Protein 6GMF (pdb70)

InterPro domains:
  IPR001128 Cytochrome P450 [PF00067] (32-363)
  IPR001128 Cytochrome P450 [PR00385] (233-250)
  IPR001128 Cytochrome P450 [PR00385] (268-279)
  IPR001128 Cytochrome P450 [PR00385] (343-354)
  IPR002397 Cytochrome P450, B-class [PR00359] (82-93)
  IPR002397 Cytochrome P450, B-class [PR00359] (128-144)
  IPR002397 Cytochrome P450, B-class [PR00359] (145-160)
  IPR002397 Cytochrome P450, B-class [PR00359] (187-209)
  IPR002397 Cytochrome P450, B-class [PR00359] (268-279)
  IPR002397 Cytochrome P450, B-class [PR00359] (285-312)
  IPR002397 Cytochrome P450, B-class [PR00359] (313-328)
  IPR002397 Cytochrome P450, B-class [PR00359] (334-343)
  IPR002397 Cytochrome P450, B-class [PR00359] (343-354)
  IPR017972 Cytochrome P450, conserved site [PS00086] (336-345)
  IPR036396 Cytochrome P450 superfamily [G3DSA:1.10.630.10] (1-397)
  IPR036396 Cytochrome P450 superfamily [SSF48264] (10-393)

Radius of gyration: 20.84 Å; Cα contacts (8 Å, |Δi|>4): 657; chains: 1; bounding box: 51×55×48 Å

Structure (mmCIF, N/CA/C/O backbone):
data_6GMF
#
_entry.id   6GMF
#
_cell.length_a   44.690
_cell.length_b   55.020
_cell.length_c   74.800
_cell.angle_alpha   90.00
_cell.angle_beta   91.67
_cell.angle_gamma   90.00
#
_symmetry.space_group_name_H-M   'P 1 21 1'
#
loop_
_entity.id
_entity.type
_entity.pdbx_description
1 polymer 'Putative cytochrome P450 hydroxylase'
2 non-polymer 'PROTOPORPHYRIN IX CONTAINING FE'
3 water water
#
loop_
_atom_site.group_PDB
_atom_site.id
_atom_site.type_symbol
_atom_site.label_atom_id
_atom_site.label_alt_id
_atom_site.label_comp_id
_atom_site.label_asym_id
_atom_site.label_entity_id
_atom_site.label_seq_id
_atom_site.pdbx_PDB_ins_code
_atom_site.Cartn_x
_atom_site.Cartn_y
_atom_site.Cartn_z
_atom_site.occupancy
_atom_site.B_iso_or_equiv
_atom_site.auth_seq_id
_atom_site.auth_comp_id
_atom_site.auth_asym_id
_atom_site.auth_atom_id
_atom_site.pdbx_PDB_model_num
ATOM 1 N N . MET A 1 1 ? 27.385 -19.642 1.962 1.00 68.38 1 MET A N 1
ATOM 2 C CA . MET A 1 1 ? 28.711 -19.145 2.428 1.00 60.35 1 MET A CA 1
ATOM 3 C C . MET A 1 1 ? 28.522 -17.853 3.244 1.00 58.41 1 MET A C 1
ATOM 4 O O . MET A 1 1 ? 27.432 -17.261 3.300 1.00 54.79 1 MET A O 1
ATOM 6 N N . ILE A 1 2 ? 29.613 -17.433 3.885 1.00 52.60 2 ILE A N 1
ATOM 7 C CA . ILE A 1 2 ? 29.738 -16.135 4.555 1.00 47.71 2 ILE A CA 1
ATOM 8 C C . ILE A 1 2 ? 29.714 -15.009 3.509 1.00 48.61 2 ILE A C 1
ATOM 9 O O . ILE A 1 2 ? 29.432 -13.859 3.838 1.00 43.68 2 ILE A O 1
ATOM 14 N N . ALA A 1 3 ? 29.972 -15.354 2.240 1.00 46.09 3 ALA A N 1
ATOM 15 C CA . ALA A 1 3 ? 29.918 -14.398 1.157 1.00 48.16 3 ALA A CA 1
ATOM 16 C C . ALA A 1 3 ? 28.542 -14.439 0.474 1.00 44.98 3 ALA A C 1
ATOM 17 O O . ALA A 1 3 ? 28.354 -13.737 -0.513 1.00 43.65 3 ALA A O 1
ATOM 19 N N . ASP A 1 4 ? 27.592 -15.208 1.029 1.00 40.94 4 ASP A N 1
ATOM 20 C CA . ASP A 1 4 ? 26.296 -15.488 0.389 1.00 44.20 4 ASP A CA 1
ATOM 21 C C . ASP A 1 4 ? 25.224 -15.642 1.482 1.00 41.31 4 ASP A C 1
ATOM 22 O O . ASP A 1 4 ? 24.382 -16.544 1.447 1.00 43.36 4 ASP A O 1
ATOM 24 N N . ILE A 1 5 ? 25.241 -14.709 2.439 1.00 38.98 5 ILE A N 1
ATOM 25 C CA . ILE A 1 5 ? 24.374 -14.758 3.602 1.00 33.92 5 ILE A CA 1
ATOM 26 C C . ILE A 1 5 ? 22.947 -14.422 3.172 1.00 31.48 5 ILE A C 1
ATOM 27 O O . ILE A 1 5 ? 22.712 -13.406 2.532 1.00 34.39 5 ILE A O 1
ATOM 32 N N . ASP A 1 6 ? 22.018 -15.287 3.564 1.00 30.43 6 ASP A N 1
ATOM 33 C CA . ASP A 1 6 ? 20.633 -15.107 3.307 1.00 29.44 6 ASP A CA 1
ATOM 34 C C . ASP A 1 6 ? 19.880 -14.766 4.601 1.00 28.47 6 ASP A C 1
ATOM 35 O O . ASP A 1 6 ? 19.547 -15.671 5.405 1.00 28.74 6 ASP A O 1
ATOM 40 N N . ILE A 1 7 ? 19.542 -13.484 4.784 1.00 29.66 7 ILE A N 1
ATOM 41 C CA . ILE A 1 7 ? 18.861 -13.062 5.996 1.00 32.74 7 ILE A CA 1
ATOM 42 C C . ILE A 1 7 ? 17.393 -13.524 6.001 1.00 34.90 7 ILE A C 1
ATOM 43 O O . ILE A 1 7 ? 16.750 -13.484 7.068 1.00 42.15 7 ILE A O 1
ATOM 48 N N . THR A 1 8 ? 16.853 -13.993 4.864 1.00 33.09 8 THR A N 1
ATOM 49 C CA . THR A 1 8 ? 15.477 -14.536 4.847 1.00 36.09 8 THR A CA 1
ATOM 50 C C . THR A 1 8 ? 15.434 -15.988 5.348 1.00 34.59 8 THR A C 1
ATOM 51 O O . THR A 1 8 ? 14.337 -16.513 5.570 1.00 38.50 8 THR A O 1
ATOM 55 N N . ALA A 1 9 ? 16.595 -16.626 5.553 1.00 33.27 9 ALA A N 1
ATOM 56 C CA . ALA A 1 9 ? 16.662 -18.029 5.954 1.00 34.51 9 ALA A CA 1
ATOM 57 C C . ALA A 1 9 ? 15.979 -18.231 7.301 1.00 36.86 9 ALA A C 1
ATOM 58 O O . ALA A 1 9 ? 16.266 -17.511 8.253 1.00 31.81 9 ALA A O 1
ATOM 60 N N . PRO A 1 10 ? 15.129 -19.265 7.479 1.00 35.11 10 PRO A N 1
ATOM 61 C CA . PRO A 1 10 ? 14.320 -19.348 8.684 1.00 31.84 10 PRO A CA 1
ATOM 62 C C . PRO A 1 10 ? 15.238 -19.562 9.889 1.00 28.11 10 PRO A C 1
ATOM 63 O O . PRO A 1 10 ? 14.932 -19.107 10.973 1.00 29.84 10 PRO A O 1
ATOM 67 N N . GLU A 1 11 ? 16.353 -20.263 9.686 1.00 27.39 11 GLU A N 1
ATOM 68 C CA . GLU A 1 11 ? 17.287 -20.531 10.724 1.00 28.28 11 GLU A CA 1
ATOM 69 C C . GLU A 1 11 ? 17.940 -19.218 11.172 1.00 25.92 11 GLU A C 1
ATOM 70 O O . GLU A 1 11 ? 18.310 -19.103 12.325 1.00 28.11 11 GLU A O 1
ATOM 72 N N . VAL A 1 12 ? 18.107 -18.267 10.250 1.00 27.21 12 VAL A N 1
ATOM 73 C CA . VAL A 1 12 ? 18.765 -16.994 10.615 1.00 26.12 12 VAL A CA 1
ATOM 74 C C . VAL A 1 12 ? 17.805 -16.144 11.455 1.00 25.51 12 VAL A C 1
ATOM 75 O O . VAL A 1 12 ? 18.231 -15.461 12.405 1.00 23.58 12 VAL A O 1
ATOM 79 N N . LEU A 1 13 ? 16.522 -16.165 11.113 1.00 24.58 13 LEU A N 1
ATOM 80 C CA . LEU A 1 13 ? 15.507 -15.417 11.834 1.00 25.57 13 LEU A CA 1
ATOM 81 C C . LEU A 1 13 ? 15.299 -16.062 13.214 1.00 26.73 13 LEU A C 1
ATOM 82 O O . LEU A 1 13 ? 15.157 -15.369 14.248 1.00 28.50 13 LEU A O 1
ATOM 87 N N . ARG A 1 14 ? 15.434 -17.392 13.268 1.00 26.15 14 ARG A N 1
ATOM 88 C CA . ARG A 1 14 ? 15.230 -18.112 14.494 1.00 26.67 14 ARG A CA 1
ATOM 89 C C . ARG A 1 14 ? 16.387 -17.890 15.456 1.00 26.03 14 ARG A C 1
ATOM 90 O O . ARG A 1 14 ? 16.148 -17.669 16.640 1.00 25.46 14 ARG A O 1
ATOM 98 N N . ASN A 1 15 ? 17.620 -17.998 14.941 1.00 23.89 15 ASN A N 1
ATOM 99 C CA . ASN A 1 15 ? 18.772 -17.901 15.745 1.00 24.42 15 ASN A CA 1
ATOM 100 C C . ASN A 1 15 ? 19.898 -17.310 14.918 1.00 22.13 15 ASN A C 1
ATOM 101 O O . ASN A 1 15 ? 20.768 -17.999 14.408 1.00 24.07 15 ASN A O 1
ATOM 106 N N . PRO A 1 16 ? 19.976 -15.969 14.838 1.00 21.26 16 PRO A N 1
ATOM 107 C CA . PRO A 1 16 ? 21.012 -15.310 14.053 1.00 20.81 16 PRO A CA 1
ATOM 108 C C . PRO A 1 16 ? 22.421 -15.497 14.639 1.00 21.57 16 PRO A C 1
ATOM 109 O O . PRO A 1 16 ? 23.413 -15.301 13.944 1.00 21.28 16 PRO A O 1
ATOM 113 N N . TYR A 1 17 ? 22.518 -15.892 15.912 1.00 21.70 17 TYR A N 1
ATOM 114 C CA . TYR A 1 17 ? 23.783 -15.969 16.585 1.00 20.76 17 TYR A CA 1
ATOM 115 C C . TYR A 1 17 ? 24.649 -17.123 16.071 1.00 22.96 17 TYR A C 1
ATOM 116 O O . TYR A 1 17 ? 25.895 -17.099 16.234 1.00 23.09 17 TYR A O 1
ATOM 125 N N . ALA A 1 18 ? 24.003 -18.102 15.426 1.00 24.28 18 ALA A N 1
ATOM 126 C CA . ALA A 1 18 ? 24.752 -19.189 14.810 1.00 24.51 18 ALA A CA 1
ATOM 127 C C . ALA A 1 18 ? 25.512 -18.672 13.568 1.00 21.76 18 ALA A C 1
ATOM 128 O O . ALA A 1 18 ? 26.745 -18.870 13.438 1.00 24.06 18 ALA A O 1
ATOM 130 N N . LEU A 1 19 ? 24.792 -17.935 12.714 1.00 26.22 19 LEU A N 1
ATOM 131 C CA . LEU A 1 19 ? 25.403 -17.232 11.614 1.00 25.80 19 LEU A CA 1
ATOM 132 C C . LEU A 1 19 ? 26.516 -16.307 12.128 1.00 25.96 19 LEU A C 1
ATOM 133 O O . LEU A 1 19 ? 27.601 -16.276 11.541 1.00 23.31 19 LEU A O 1
ATOM 138 N N . PHE A 1 20 ? 26.231 -15.520 13.176 1.00 22.95 20 PHE A N 1
ATOM 139 C CA . PHE A 1 20 ? 27.185 -14.513 13.616 1.00 22.25 20 PHE A CA 1
ATOM 140 C C . PHE A 1 20 ? 28.489 -15.186 14.062 1.00 21.89 20 PHE A C 1
ATOM 141 O O . PHE A 1 20 ? 29.558 -14.708 13.797 1.00 20.65 20 PHE A O 1
ATOM 149 N N . ALA A 1 21 ? 28.377 -16.290 14.809 1.00 21.90 21 ALA A N 1
ATOM 150 C CA . ALA A 1 21 ? 29.541 -16.965 15.288 1.00 23.35 21 ALA A CA 1
ATOM 151 C C . ALA A 1 21 ? 30.349 -17.529 14.124 1.00 23.79 21 ALA A C 1
ATOM 152 O O . ALA A 1 21 ? 31.541 -17.466 14.172 1.00 24.51 21 ALA A O 1
ATOM 154 N N . GLU A 1 22 ? 29.651 -18.045 13.112 1.00 26.43 22 GLU A N 1
ATOM 155 C CA . GLU A 1 22 ? 30.334 -18.607 11.961 1.00 28.68 22 GLU A CA 1
ATOM 156 C C . GLU A 1 22 ? 31.072 -17.486 11.225 1.00 27.37 22 GLU A C 1
ATOM 157 O O . GLU A 1 22 ? 32.236 -17.646 10.848 1.00 27.03 22 GLU A O 1
ATOM 163 N N . LEU A 1 23 ? 30.417 -16.329 11.085 1.00 23.34 23 LEU A N 1
ATOM 164 C CA . LEU A 1 23 ? 31.022 -15.183 10.422 1.00 24.24 23 LEU A CA 1
ATOM 165 C C . LEU A 1 23 ? 32.276 -14.740 11.185 1.00 24.48 23 LEU A C 1
ATOM 166 O O . LEU A 1 23 ? 33.336 -14.549 10.587 1.00 23.15 23 LEU A O 1
ATOM 171 N N . ARG A 1 24 ? 32.158 -14.545 12.508 1.00 22.05 24 ARG A N 1
ATOM 172 C CA . ARG A 1 24 ? 33.284 -14.088 13.273 1.00 21.32 24 ARG A CA 1
ATOM 173 C C . ARG A 1 24 ? 34.470 -15.052 13.100 1.00 23.95 24 ARG A C 1
ATOM 174 O O . ARG A 1 24 ? 35.606 -14.588 13.062 1.00 25.67 24 ARG A O 1
ATOM 182 N N . ARG A 1 25 ? 34.189 -16.359 13.051 1.00 24.47 25 ARG A N 1
ATOM 183 C CA . ARG A 1 25 ? 35.231 -17.422 12.962 1.00 29.63 25 ARG A CA 1
ATOM 184 C C . ARG A 1 25 ? 35.922 -17.361 11.598 1.00 29.72 25 ARG A C 1
ATOM 185 O O . ARG A 1 25 ? 37.087 -17.654 11.499 1.00 35.30 25 ARG A O 1
ATOM 189 N N . THR A 1 26 ? 35.193 -16.942 10.568 1.00 28.12 26 THR A N 1
ATOM 190 C CA . THR A 1 26 ? 35.570 -17.077 9.152 1.00 29.40 26 THR A CA 1
ATOM 191 C C . THR A 1 26 ? 36.239 -15.822 8.588 1.00 28.39 26 THR A C 1
ATOM 192 O O . THR A 1 26 ? 37.263 -15.928 7.925 1.00 31.70 26 THR A O 1
ATOM 196 N N . SER A 1 27 ? 35.643 -14.647 8.820 1.00 26.94 27 SER A N 1
ATOM 197 C CA . SER A 1 27 ? 36.080 -13.443 8.144 1.00 27.09 27 SER A CA 1
ATOM 198 C C . SER A 1 27 ? 35.620 -12.191 8.898 1.00 26.34 27 SER A C 1
ATOM 199 O O . SER A 1 27 ? 34.559 -12.196 9.539 1.00 27.01 27 SER A O 1
ATOM 202 N N . ALA A 1 28 ? 36.435 -11.139 8.795 1.00 25.24 28 ALA A N 1
ATOM 203 C CA . ALA A 1 28 ? 36.131 -9.811 9.312 1.00 23.71 28 ALA A CA 1
ATOM 204 C C . ALA A 1 28 ? 34.884 -9.250 8.635 1.00 24.35 28 ALA A C 1
ATOM 205 O O . ALA A 1 28 ? 34.178 -8.401 9.233 1.00 21.64 28 ALA A O 1
ATOM 207 N N . VAL A 1 29 ? 34.661 -9.633 7.376 1.00 24.78 29 VAL A N 1
ATOM 208 C CA . VAL A 1 29 ? 33.577 -9.126 6.570 1.00 26.70 29 VAL A CA 1
ATOM 209 C C . VAL A 1 29 ? 32.812 -10.276 5.904 1.00 27.05 29 VAL A C 1
ATOM 210 O O . VAL A 1 29 ? 33.421 -11.189 5.348 1.00 27.44 29 VAL A O 1
ATOM 214 N N . GLY A 1 30 ? 31.479 -10.185 5.941 1.00 24.63 30 GLY A N 1
ATOM 215 C CA . GLY A 1 30 ? 30.527 -11.045 5.248 1.00 24.23 30 GLY A CA 1
ATOM 216 C C . GLY A 1 30 ? 29.693 -10.234 4.276 1.00 26.27 30 GLY A C 1
ATOM 217 O O . GLY A 1 30 ? 29.765 -8.995 4.257 1.00 27.84 30 GLY A O 1
ATOM 218 N N . ARG A 1 31 ? 28.991 -10.927 3.378 1.00 28.11 31 ARG A N 1
ATOM 219 C CA . ARG A 1 31 ? 28.216 -10.277 2.315 1.00 29.01 31 ARG A CA 1
ATOM 220 C C . ARG A 1 31 ? 26.816 -10.876 2.350 1.00 28.94 31 ARG A C 1
ATOM 221 O O . ARG A 1 31 ? 26.708 -12.097 2.373 1.00 27.56 31 ARG A O 1
ATOM 229 N N . LEU A 1 32 ? 25.792 -10.007 2.412 1.00 28.88 32 LEU A N 1
ATOM 230 C CA . LEU A 1 32 ? 24.399 -10.408 2.303 1.00 30.17 32 LEU A CA 1
ATOM 231 C C . LEU A 1 32 ? 24.060 -10.500 0.819 1.00 31.17 32 LEU A C 1
ATOM 232 O O . LEU A 1 32 ? 24.408 -9.595 0.026 1.00 33.49 32 LEU A O 1
ATOM 237 N N . GLN A 1 33 ? 23.329 -11.563 0.473 1.00 30.87 33 GLN A N 1
ATOM 238 C CA . GLN A 1 33 ? 22.785 -11.732 -0.874 1.00 34.60 33 GLN A CA 1
ATOM 239 C C . GLN A 1 33 ? 21.262 -11.818 -0.781 1.00 29.21 33 GLN A C 1
ATOM 240 O O . GLN A 1 33 ? 20.752 -12.538 0.063 1.00 31.26 33 GLN A O 1
ATOM 246 N N . PRO A 1 34 ? 20.478 -11.162 -1.672 1.00 31.96 34 PRO A N 1
ATOM 247 C CA . PRO A 1 34 ? 21.001 -10.396 -2.812 1.00 32.79 34 PRO A CA 1
ATOM 248 C C . PRO A 1 34 ? 21.248 -8.891 -2.624 1.00 33.67 34 PRO A C 1
ATOM 249 O O . PRO A 1 34 ? 21.625 -8.201 -3.583 1.00 35.23 34 PRO A O 1
ATOM 253 N N . GLN A 1 35 ? 21.088 -8.399 -1.383 1.00 31.68 35 GLN A N 1
ATOM 254 C CA . GLN A 1 35 ? 21.220 -6.978 -1.060 1.00 30.12 35 GLN A CA 1
ATOM 255 C C . GLN A 1 35 ? 22.633 -6.474 -1.384 1.00 29.73 35 GLN A C 1
ATOM 256 O O . GLN A 1 35 ? 22.813 -5.321 -1.712 1.00 32.80 35 GLN A O 1
ATOM 262 N N . GLY A 1 36 ? 23.635 -7.334 -1.190 1.00 29.98 36 GLY A N 1
ATOM 263 C CA . GLY A 1 36 ? 25.016 -7.002 -1.447 1.00 30.40 36 GLY A CA 1
ATOM 264 C C . GLY A 1 36 ? 25.628 -6.178 -0.328 1.00 28.88 36 GLY A C 1
ATOM 265 O O . GLY A 1 36 ? 26.650 -5.537 -0.505 1.00 31.98 36 GLY A O 1
ATOM 266 N N . PHE A 1 37 ? 24.977 -6.180 0.838 1.00 27.54 37 PHE A N 1
ATOM 267 C CA . PHE A 1 37 ? 25.442 -5.362 1.940 1.00 25.87 37 PHE A CA 1
ATOM 268 C C . PHE A 1 37 ? 26.586 -6.110 2.629 1.00 23.29 37 PHE A C 1
ATOM 269 O O . PHE A 1 37 ? 26.575 -7.344 2.694 1.00 25.54 37 PHE A O 1
ATOM 277 N N . MET A 1 38 ? 27.572 -5.373 3.115 1.00 22.12 38 MET A N 1
ATOM 278 C CA . MET A 1 38 ? 28.694 -5.992 3.777 1.00 23.16 38 MET A CA 1
ATOM 279 C C . MET A 1 38 ? 28.424 -5.997 5.291 1.00 26.18 38 MET A C 1
ATOM 280 O O . MET A 1 38 ? 27.973 -5.016 5.839 1.00 35.48 38 MET A O 1
ATOM 285 N N . ALA A 1 39 ? 28.655 -7.125 5.954 1.00 24.06 39 ALA A N 1
ATOM 286 C CA . ALA A 1 39 ? 28.383 -7.247 7.390 1.00 21.87 39 ALA A CA 1
ATOM 287 C C . ALA A 1 39 ? 29.691 -7.412 8.149 1.00 22.12 39 ALA A C 1
ATOM 288 O O . ALA A 1 39 ? 30.539 -8.179 7.770 1.00 21.65 39 ALA A O 1
ATOM 290 N N . VAL A 1 40 ? 29.800 -6.732 9.296 1.00 18.78 40 VAL A N 1
ATOM 291 C CA . VAL A 1 40 ? 30.987 -6.776 10.116 1.00 18.98 40 VAL A CA 1
ATOM 292 C C . VAL A 1 40 ? 30.581 -7.329 11.482 1.00 18.37 40 VAL A C 1
ATOM 293 O O . VAL A 1 40 ? 29.725 -6.765 12.080 1.00 18.38 40 VAL A O 1
ATOM 297 N N . GLY A 1 41 ? 31.201 -8.434 11.903 1.00 17.98 41 GLY A N 1
ATOM 298 C CA . GLY A 1 41 ? 30.738 -9.196 13.070 1.00 18.13 41 GLY A CA 1
ATOM 299 C C . GLY A 1 41 ? 31.599 -9.146 14.315 1.00 18.18 41 GLY A C 1
ATOM 300 O O . GLY A 1 41 ? 31.051 -9.376 15.393 1.00 19.80 41 GLY A O 1
ATOM 301 N N . ARG A 1 42 ? 32.910 -8.910 14.202 1.00 17.66 42 ARG A N 1
ATOM 302 C CA . ARG A 1 42 ? 33.794 -8.950 15.397 1.00 18.95 42 ARG A CA 1
ATOM 303 C C . ARG A 1 42 ? 33.675 -7.649 16.182 1.00 18.22 42 ARG A C 1
ATOM 304 O O . ARG A 1 42 ? 33.666 -6.579 15.603 1.00 18.72 42 ARG A O 1
ATOM 312 N N . TYR A 1 43 ? 33.653 -7.753 17.525 1.00 18.35 43 TYR A N 1
ATOM 313 C CA . TYR A 1 43 ? 33.539 -6.617 18.423 1.00 19.06 43 TYR A CA 1
ATOM 314 C C . TYR A 1 43 ? 34.523 -5.483 18.076 1.00 18.52 43 TYR A C 1
ATOM 315 O O . TYR A 1 43 ? 34.111 -4.324 17.930 1.00 16.25 43 TYR A O 1
ATOM 324 N N . GLN A 1 44 ? 35.822 -5.792 17.938 1.00 19.12 44 GLN A N 1
ATOM 325 C CA . GLN A 1 44 ? 36.806 -4.709 17.725 1.00 20.18 44 GLN A CA 1
ATOM 326 C C . GLN A 1 44 ? 36.558 -4.010 16.381 1.00 17.25 44 GLN A C 1
ATOM 327 O O . GLN A 1 44 ? 36.779 -2.792 16.231 1.00 19.32 44 GLN A O 1
ATOM 333 N N . ASP A 1 45 ? 36.093 -4.792 15.424 1.00 17.58 45 ASP A N 1
ATOM 334 C CA . ASP A 1 45 ? 35.873 -4.264 14.086 1.00 17.14 45 ASP A CA 1
ATOM 335 C C . ASP A 1 45 ? 34.606 -3.411 14.067 1.00 16.30 45 ASP A C 1
ATOM 336 O O . ASP A 1 45 ? 34.584 -2.371 13.446 1.00 19.49 45 ASP A O 1
ATOM 341 N N . VAL A 1 46 ? 33.519 -3.905 14.686 1.00 16.13 46 VAL A N 1
ATOM 342 C CA . VAL A 1 46 ? 32.295 -3.107 14.792 1.00 17.77 46 VAL A CA 1
ATOM 343 C C . VAL A 1 46 ? 32.615 -1.767 15.468 1.00 18.26 46 VAL A C 1
ATOM 344 O O . VAL A 1 46 ? 32.217 -0.719 15.004 1.00 17.67 46 VAL A O 1
ATOM 348 N N . ALA A 1 47 ? 33.397 -1.795 16.550 1.00 18.52 47 ALA A N 1
ATOM 349 C CA . ALA A 1 47 ? 33.719 -0.538 17.258 1.00 19.78 47 ALA A CA 1
ATOM 350 C C . ALA A 1 47 ? 34.515 0.383 16.322 1.00 19.24 47 ALA A C 1
ATOM 351 O O . ALA A 1 47 ? 34.235 1.608 16.241 1.00 19.63 47 ALA A O 1
ATOM 353 N N . ARG A 1 48 ? 35.459 -0.182 15.552 1.00 19.45 48 ARG A N 1
ATOM 354 C CA . ARG A 1 48 ? 36.281 0.608 14.682 1.00 19.80 48 ARG A CA 1
ATOM 355 C C . ARG A 1 48 ? 35.399 1.262 13.618 1.00 18.51 48 ARG A C 1
ATOM 356 O O . ARG A 1 48 ? 35.551 2.428 13.322 1.00 20.18 48 ARG A O 1
ATOM 364 N N . VAL A 1 49 ? 34.442 0.494 13.088 1.00 17.50 49 VAL A N 1
ATOM 365 C CA . VAL A 1 49 ? 33.528 1.073 12.105 1.00 16.86 49 VAL A CA 1
ATOM 366 C C . VAL A 1 49 ? 32.732 2.240 12.719 1.00 17.01 49 VAL A C 1
ATOM 367 O O . VAL A 1 49 ? 32.688 3.293 12.130 1.00 18.83 49 VAL A O 1
ATOM 371 N N . LEU A 1 50 ? 32.140 2.063 13.890 1.00 16.32 50 LEU A N 1
ATOM 372 C CA . LEU A 1 50 ? 31.272 3.089 14.461 1.00 16.86 50 LEU A CA 1
ATOM 373 C C . LEU A 1 50 ? 32.066 4.350 14.818 1.00 16.40 50 LEU A C 1
ATOM 374 O O . LEU A 1 50 ? 31.558 5.458 14.735 1.00 17.63 50 LEU A O 1
ATOM 379 N N . HIS A 1 51 ? 33.325 4.156 15.179 1.00 16.59 51 HIS A N 1
ATOM 380 C CA . HIS A 1 51 ? 34.179 5.319 15.504 1.00 18.03 51 HIS A CA 1
ATOM 381 C C . HIS A 1 51 ? 34.691 6.024 14.242 1.00 19.41 51 HIS A C 1
ATOM 382 O O . HIS A 1 51 ? 35.294 7.075 14.335 1.00 21.39 51 HIS A O 1
ATOM 389 N N . ASP A 1 52 ? 34.615 5.380 13.093 1.00 17.59 52 ASP A N 1
ATOM 390 C CA . ASP A 1 52 ? 35.142 5.942 11.847 1.00 19.44 52 ASP A CA 1
ATOM 391 C C . ASP A 1 52 ? 34.014 6.593 11.043 1.00 21.27 52 ASP A C 1
ATOM 392 O O . ASP A 1 52 ? 33.638 6.060 10.007 1.00 21.27 52 ASP A O 1
ATOM 397 N N . ALA A 1 53 ? 33.506 7.740 11.504 1.00 21.07 53 ALA A N 1
ATOM 398 C CA . ALA A 1 53 ? 32.405 8.399 10.836 1.00 22.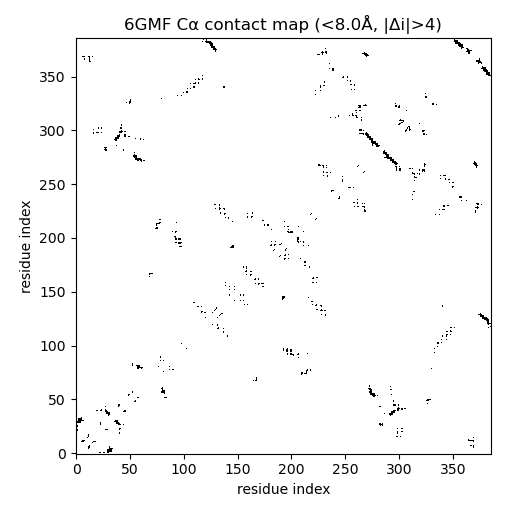52 53 ALA A CA 1
ATOM 399 C C . ALA A 1 53 ? 32.859 8.961 9.488 1.00 25.51 53 ALA A C 1
ATOM 400 O O . ALA A 1 53 ? 32.103 8.984 8.547 1.00 25.97 53 ALA A O 1
ATOM 402 N N . LYS A 1 54 ? 34.134 9.324 9.386 1.00 27.69 54 LYS A N 1
ATOM 403 C CA . LYS A 1 54 ? 34.639 9.880 8.116 1.00 31.47 54 LYS A CA 1
ATOM 404 C C . LYS A 1 54 ? 34.705 8.782 7.054 1.00 28.52 54 LYS A C 1
ATOM 405 O O . LYS A 1 54 ? 34.435 9.038 5.895 1.00 30.32 54 LYS A O 1
ATOM 409 N N . GLY A 1 55 ? 35.023 7.550 7.451 1.00 21.97 55 GLY A N 1
ATOM 410 C CA . GLY A 1 55 ? 35.084 6.475 6.472 1.00 19.56 55 GLY A CA 1
ATOM 411 C C . GLY A 1 55 ? 33.772 5.728 6.254 1.00 20.10 55 GLY A C 1
ATOM 412 O O . GLY A 1 55 ? 33.567 5.135 5.160 1.00 20.49 55 GLY A O 1
ATOM 413 N N . PHE A 1 56 ? 32.934 5.700 7.306 1.00 18.64 56 PHE A N 1
ATOM 414 C CA . PHE A 1 56 ? 31.648 4.980 7.298 1.00 17.25 56 PHE A CA 1
ATOM 415 C C . PHE A 1 56 ? 30.522 5.954 7.628 1.00 17.18 56 PHE A C 1
ATOM 416 O O . PHE A 1 56 ? 30.293 6.324 8.746 1.00 18.75 56 PHE A O 1
ATOM 424 N N . SER A 1 57 ? 29.912 6.477 6.561 1.00 17.17 57 SER A N 1
ATOM 425 C CA . SER A 1 57 ? 28.878 7.485 6.627 1.00 18.84 57 SER A CA 1
ATOM 426 C C . SER A 1 57 ? 27.531 6.941 7.108 1.00 16.74 57 SER A C 1
ATOM 427 O O . SER A 1 57 ? 27.136 5.848 6.741 1.00 18.26 57 SER A O 1
ATOM 430 N N . ASN A 1 58 ? 26.789 7.769 7.835 1.00 19.15 58 ASN A N 1
ATOM 431 C CA . ASN A 1 58 ? 25.415 7.418 8.258 1.00 18.52 58 ASN A CA 1
ATOM 432 C C . ASN A 1 58 ? 24.410 7.578 7.092 1.00 20.34 58 ASN A C 1
ATOM 433 O O . ASN A 1 58 ? 23.241 7.187 7.205 1.00 19.06 58 ASN A O 1
ATOM 438 N N . ARG A 1 59 ? 24.855 8.108 5.947 1.00 21.31 59 ARG A N 1
ATOM 439 C CA . ARG A 1 59 ? 23.926 8.165 4.801 1.00 23.39 59 ARG A CA 1
ATOM 440 C C . ARG A 1 59 ? 23.520 6.756 4.373 1.00 22.39 59 ARG A C 1
ATOM 441 O O . ARG A 1 59 ? 22.523 6.589 3.642 1.00 25.05 59 ARG A O 1
ATOM 445 N N . GLY A 1 60 ? 24.266 5.730 4.798 1.00 20.30 60 GLY A N 1
ATOM 446 C CA . GLY A 1 60 ? 23.903 4.345 4.627 1.00 22.14 60 GLY A CA 1
ATOM 447 C C . GLY A 1 60 ? 22.491 4.010 5.094 1.00 17.74 60 GLY A C 1
ATOM 448 O O . GLY A 1 60 ? 21.917 3.069 4.623 1.00 20.62 60 GLY A O 1
ATOM 449 N N . TRP A 1 61 ? 21.956 4.751 6.078 1.00 20.44 61 TRP A N 1
ATOM 450 C CA . TRP A 1 61 ? 20.602 4.536 6.578 1.00 18.13 61 TRP A CA 1
ATOM 451 C C . TRP A 1 61 ? 19.589 4.705 5.452 1.00 20.41 61 TRP A C 1
ATOM 452 O O . TRP A 1 61 ? 18.512 4.134 5.521 1.00 21.51 61 TRP A O 1
ATOM 463 N N . ALA A 1 62 ? 19.939 5.463 4.403 1.00 20.47 62 ALA A N 1
ATOM 464 C CA . ALA A 1 62 ? 18.996 5.570 3.261 1.00 24.03 62 ALA A CA 1
ATOM 465 C C . ALA A 1 62 ? 18.634 4.192 2.694 1.00 25.37 62 ALA A C 1
ATOM 466 O O . ALA A 1 62 ? 17.524 4.036 2.200 1.00 26.42 62 ALA A O 1
ATOM 468 N N . ALA A 1 63 ? 19.539 3.208 2.782 1.00 25.58 63 ALA A N 1
ATOM 469 C CA . ALA A 1 63 ? 19.361 1.840 2.267 1.00 26.17 63 ALA A CA 1
ATOM 470 C C . ALA A 1 63 ? 18.293 1.066 3.045 1.00 28.52 63 ALA A C 1
ATOM 471 O O . ALA A 1 63 ? 17.836 0.007 2.578 1.00 31.03 63 ALA A O 1
ATOM 473 N N . SER A 1 64 ? 17.930 1.535 4.246 1.00 26.50 64 SER A N 1
ATOM 474 C CA . SER A 1 64 ? 16.965 0.854 5.095 1.00 28.13 64 SER A CA 1
ATOM 475 C C . SER A 1 64 ? 15.526 1.293 4.767 1.00 32.39 64 SER A C 1
ATOM 476 O O . SER A 1 64 ? 14.566 0.731 5.304 1.00 33.88 64 SER A O 1
ATOM 479 N N . LEU A 1 65 ? 15.375 2.356 3.984 1.00 30.48 65 LEU A N 1
ATOM 480 C CA . LEU A 1 65 ? 14.077 3.008 3.860 1.00 34.99 65 LEU A CA 1
ATOM 481 C C . LEU A 1 65 ? 13.208 2.179 2.926 1.00 39.77 65 LEU A C 1
ATOM 482 O O . LEU A 1 65 ? 13.722 1.561 1.996 1.00 39.88 65 LEU A O 1
ATOM 487 N N . PRO A 1 66 ? 11.873 2.137 3.145 1.00 42.16 66 PRO A N 1
ATOM 488 C CA . PRO A 1 66 ? 10.999 1.333 2.290 1.00 47.16 66 PRO A CA 1
ATOM 489 C C . PRO A 1 66 ? 10.978 1.986 0.901 1.00 46.92 66 PRO A C 1
ATOM 490 O O . PRO A 1 66 ? 10.844 3.220 0.820 1.00 44.68 66 PRO A O 1
ATOM 494 N N . ARG A 1 67 ? 11.172 1.173 -0.147 1.00 51.63 67 ARG A N 1
ATOM 495 C CA . ARG A 1 67 ? 10.956 1.605 -1.532 1.00 55.45 67 ARG A CA 1
ATOM 496 C C . ARG A 1 67 ? 9.440 1.684 -1.795 1.00 56.70 67 ARG A C 1
ATOM 497 O O . ARG A 1 67 ? 8.610 1.217 -0.985 1.00 56.18 67 ARG A O 1
ATOM 499 N N . GLY A 1 68 ? 9.077 2.328 -2.910 1.00 56.05 68 GLY A N 1
ATOM 500 C CA . GLY A 1 68 ? 7.675 2.504 -3.320 1.00 57.07 68 GLY A CA 1
ATOM 501 C C . GLY A 1 68 ? 6.890 3.459 -2.425 1.00 57.29 68 GLY A C 1
ATOM 502 O O . GLY A 1 68 ? 5.667 3.391 -2.398 1.00 58.95 68 GLY A O 1
ATOM 503 N N . VAL A 1 69 ? 7.586 4.365 -1.720 1.00 57.60 69 VAL A N 1
ATOM 504 C CA . VAL A 1 69 ? 6.977 5.316 -0.778 1.00 56.21 69 VAL A CA 1
ATOM 505 C C . VAL A 1 69 ? 7.469 6.730 -1.131 1.00 54.89 69 VAL A C 1
ATOM 506 O O . VAL A 1 69 ? 8.672 6.957 -1.246 1.00 49.25 69 VAL A O 1
ATOM 508 N N . LYS A 1 70 ? 6.531 7.670 -1.322 1.00 54.17 70 LYS A N 1
ATOM 509 C CA . LYS A 1 70 ? 6.854 9.066 -1.657 1.00 53.05 70 LYS A CA 1
ATOM 510 C C . LYS A 1 70 ? 7.164 9.841 -0.371 1.00 53.33 70 LYS A C 1
ATOM 511 O O . LYS A 1 70 ? 6.337 9.937 0.518 1.00 52.68 70 LYS A O 1
ATOM 513 N N . TRP A 1 71 ? 8.370 10.404 -0.295 1.00 55.89 71 TRP A N 1
ATOM 514 C CA . TRP A 1 71 ? 8.799 11.212 0.843 1.00 55.38 71 TRP A CA 1
ATOM 515 C C . TRP A 1 71 ? 8.636 12.703 0.516 1.00 53.29 71 TRP A C 1
ATOM 516 O O . TRP A 1 71 ? 9.149 13.209 -0.486 1.00 55.56 71 TRP A O 1
ATOM 527 N N . ASP A 1 72 ? 7.906 13.397 1.387 1.00 44.92 72 ASP A N 1
ATOM 528 C CA . ASP A 1 72 ? 7.828 14.845 1.385 1.00 44.09 72 ASP A CA 1
ATOM 529 C C . ASP A 1 72 ? 9.262 15.407 1.447 1.00 42.54 72 ASP A C 1
ATOM 530 O O . ASP A 1 72 ? 9.900 15.468 2.496 1.00 38.71 72 ASP A O 1
ATOM 535 N N . THR A 1 73 ? 9.777 15.838 0.294 1.00 44.93 73 THR A N 1
ATOM 536 C CA . THR A 1 73 ? 11.175 16.257 0.192 1.00 44.70 73 THR A CA 1
ATOM 537 C C . THR A 1 73 ? 11.423 17.604 0.900 1.00 39.47 73 THR A C 1
ATOM 538 O O . THR A 1 73 ? 12.550 18.049 0.942 1.00 44.78 73 THR A O 1
ATOM 542 N N . SER A 1 74 ? 10.389 18.242 1.467 1.00 42.08 74 SER A N 1
ATOM 543 C CA . SER A 1 74 ? 10.554 19.455 2.306 1.00 41.73 74 SER A CA 1
ATOM 544 C C . SER A 1 74 ? 10.902 19.073 3.754 1.00 44.80 74 SER A C 1
ATOM 545 O O . SER A 1 74 ? 11.304 19.935 4.560 1.00 42.48 74 SER A O 1
ATOM 548 N N . MET A 1 75 ? 10.714 17.786 4.082 1.00 39.42 75 MET A N 1
ATOM 549 C CA . MET A 1 75 ? 11.098 17.210 5.361 1.00 40.11 75 MET A CA 1
ATOM 550 C C . MET A 1 75 ? 12.593 16.917 5.320 1.00 33.12 75 MET A C 1
ATOM 551 O O . MET A 1 75 ? 13.052 16.200 4.433 1.00 35.76 75 MET A O 1
ATOM 556 N N . PRO A 1 76 ? 13.400 17.494 6.231 1.00 31.76 76 PRO A N 1
ATOM 557 C CA . PRO A 1 76 ? 14.813 17.148 6.313 1.00 30.51 76 PRO A CA 1
ATOM 558 C C . PRO A 1 76 ? 14.931 15.706 6.778 1.00 28.15 76 PRO A C 1
ATOM 559 O O . PRO A 1 76 ? 13.994 15.146 7.342 1.00 29.02 76 PRO A O 1
ATOM 563 N N . PRO A 1 77 ? 16.085 15.051 6.537 1.00 28.20 77 PRO A N 1
ATOM 564 C CA . PRO A 1 77 ? 16.277 13.664 6.947 1.00 27.79 77 PRO A CA 1
ATOM 565 C C . PRO A 1 77 ? 16.325 13.550 8.475 1.00 23.74 77 PRO A C 1
ATOM 566 O O . PRO A 1 77 ? 16.536 14.512 9.148 1.00 23.30 77 PRO A O 1
ATOM 570 N N . SER A 1 78 ? 16.127 12.325 8.960 1.00 20.62 78 SER A N 1
ATOM 571 C CA . SER A 1 78 ? 16.380 11.972 10.337 1.00 20.04 78 SER A CA 1
ATOM 572 C C . SER A 1 78 ? 17.827 12.342 10.705 1.00 18.67 78 SER A C 1
ATOM 573 O O . SER A 1 78 ? 18.750 12.107 9.909 1.00 22.10 78 SER A O 1
ATOM 576 N N . ILE A 1 79 ? 18.011 12.824 11.925 1.00 19.64 79 ILE A N 1
ATOM 577 C CA . ILE A 1 79 ? 19.298 12.998 12.524 1.00 17.98 79 ILE A CA 1
ATOM 578 C C . ILE A 1 79 ? 20.195 11.760 12.318 1.00 18.02 79 ILE A C 1
ATOM 579 O O . ILE A 1 79 ? 21.386 11.940 12.130 1.00 18.63 79 ILE A O 1
ATOM 584 N N . VAL A 1 80 ? 19.642 10.543 12.202 1.00 17.90 80 VAL A N 1
ATOM 585 C CA . VAL A 1 80 ? 20.458 9.372 12.148 1.00 17.91 80 VAL A CA 1
ATOM 586 C C . VAL A 1 80 ? 21.088 9.232 10.761 1.00 17.39 80 VAL A C 1
ATOM 587 O O . VAL A 1 80 ? 21.998 8.443 10.573 1.00 18.51 80 VAL A O 1
ATOM 591 N N . GLN A 1 81 ? 20.594 9.979 9.782 1.00 18.13 81 GLN A N 1
ATOM 592 C CA . GLN A 1 81 ? 21.134 9.977 8.440 1.00 20.47 81 GLN A CA 1
ATOM 593 C C . GLN A 1 81 ? 22.177 11.079 8.222 1.00 21.76 81 GLN A C 1
ATOM 594 O O . GLN A 1 81 ? 22.755 11.099 7.150 1.00 25.01 81 GLN A O 1
ATOM 600 N N . VAL A 1 82 ? 22.445 11.916 9.218 1.00 20.13 82 VAL A N 1
ATOM 601 C CA . VAL A 1 82 ? 23.257 13.080 8.996 1.00 20.19 82 VAL A CA 1
ATOM 602 C C . VAL A 1 82 ? 24.688 12.798 9.470 1.00 21.63 82 VAL A C 1
ATOM 603 O O . VAL A 1 82 ? 24.947 12.241 10.544 1.00 19.29 82 VAL A O 1
ATOM 607 N N . ASP A 1 83 ? 25.649 13.359 8.743 1.00 21.24 83 ASP A N 1
ATOM 608 C CA . ASP A 1 83 ? 27.059 13.254 9.084 1.00 20.24 83 ASP A CA 1
ATOM 609 C C . ASP A 1 83 ? 27.617 14.583 9.588 1.00 20.35 83 ASP A C 1
ATOM 610 O O . ASP A 1 83 ? 27.031 15.655 9.369 1.00 20.39 83 ASP A O 1
ATOM 615 N N . PRO A 1 84 ? 28.781 14.564 10.272 1.00 20.75 84 PRO A N 1
ATOM 616 C CA . PRO A 1 84 ? 29.478 15.811 10.618 1.00 20.41 84 PRO A CA 1
ATOM 617 C C . PRO A 1 84 ? 29.715 16.581 9.313 1.00 21.34 84 PRO A C 1
ATOM 618 O O . PRO A 1 84 ? 29.872 15.977 8.260 1.00 23.08 84 PRO A O 1
ATOM 622 N N . PRO A 1 85 ? 29.690 17.921 9.379 1.00 22.45 85 PRO A N 1
ATOM 623 C CA . PRO A 1 85 ? 29.586 18.719 10.596 1.00 22.57 85 PRO A CA 1
ATOM 624 C C . PRO A 1 85 ? 28.145 19.057 10.983 1.00 22.28 85 PRO A C 1
ATOM 625 O O . PRO A 1 85 ? 27.884 19.498 12.094 1.00 23.91 85 PRO A O 1
ATOM 629 N N . ARG A 1 86 ? 27.220 18.833 10.044 1.00 22.65 86 ARG A N 1
ATOM 630 C CA . ARG A 1 86 ? 25.778 19.133 10.256 1.00 22.67 86 ARG A CA 1
ATOM 631 C C . ARG A 1 86 ? 25.229 18.314 11.431 1.00 22.60 86 ARG A C 1
ATOM 632 O O . ARG A 1 86 ? 24.406 18.859 12.193 1.00 21.66 86 ARG A O 1
ATOM 640 N N . HIS A 1 87 ? 25.668 17.058 11.567 1.00 20.89 87 HIS A N 1
ATOM 641 C CA . HIS A 1 87 ? 25.184 16.189 12.640 1.00 19.22 87 HIS A CA 1
ATOM 642 C C . HIS A 1 87 ? 25.353 16.809 14.034 1.00 20.11 87 HIS A C 1
ATOM 643 O O . HIS A 1 87 ? 24.441 16.776 14.834 1.00 20.41 87 HIS A O 1
ATOM 650 N N . GLY A 1 88 ? 26.535 17.356 14.339 1.00 19.31 88 GLY A N 1
ATOM 651 C CA . GLY A 1 88 ? 26.806 17.859 15.663 1.00 21.20 88 GLY A CA 1
ATOM 652 C C . GLY A 1 88 ? 25.923 19.037 15.989 1.00 21.66 88 GLY A C 1
ATOM 653 O O . GLY A 1 88 ? 25.482 19.184 17.088 1.00 22.47 88 GLY A O 1
ATOM 654 N N . LYS A 1 89 ? 25.679 19.888 14.999 1.00 23.32 89 LYS A N 1
ATOM 655 C CA . LYS A 1 89 ? 24.871 21.101 15.227 1.00 24.91 89 LYS A CA 1
ATOM 656 C C . LYS A 1 89 ? 23.452 20.654 15.575 1.00 22.67 89 LYS A C 1
ATOM 657 O O . LYS A 1 89 ? 22.838 21.124 16.541 1.00 24.06 89 LYS A O 1
ATOM 660 N N . LEU A 1 90 ? 22.950 19.724 14.764 1.00 22.39 90 LEU A N 1
ATOM 661 C CA . LEU A 1 90 ? 21.605 19.229 14.953 1.00 21.09 90 LEU A CA 1
ATOM 662 C C . LEU A 1 90 ? 21.492 18.497 16.298 1.00 19.32 90 LEU A C 1
ATOM 663 O O . LEU A 1 90 ? 20.564 18.716 17.041 1.00 20.07 90 LEU A O 1
ATOM 668 N N . ARG A 1 91 ? 22.471 17.655 16.611 1.00 18.54 91 ARG A N 1
ATOM 669 C CA . ARG A 1 91 ? 22.364 16.880 17.818 1.00 20.15 91 ARG A CA 1
ATOM 670 C C . ARG A 1 91 ? 22.389 17.767 19.080 1.00 20.56 91 ARG A C 1
ATOM 671 O O . ARG A 1 91 ? 21.668 17.546 20.052 1.00 19.56 91 ARG A O 1
ATOM 679 N N . THR A 1 92 ? 23.270 18.768 19.086 1.00 20.67 92 THR A N 1
ATOM 680 C CA . THR A 1 92 ? 23.344 19.681 20.222 1.00 20.79 92 THR A CA 1
ATOM 681 C C . THR A 1 92 ? 22.017 20.442 20.434 1.00 19.17 92 THR A C 1
ATOM 682 O O . THR A 1 92 ? 21.569 20.613 21.550 1.00 22.53 92 THR A O 1
ATOM 686 N N . LEU A 1 93 ? 21.365 20.820 19.356 1.00 18.27 93 LEU A N 1
ATOM 687 C CA . LEU A 1 93 ? 20.048 21.482 19.399 1.00 19.06 93 LEU A CA 1
ATOM 688 C C . LEU A 1 93 ? 18.957 20.532 19.940 1.00 19.39 93 LEU A C 1
ATOM 689 O O . LEU A 1 93 ? 18.259 20.867 20.879 1.00 19.61 93 LEU A O 1
ATOM 694 N N . VAL A 1 94 ? 18.811 19.319 19.368 1.00 20.66 94 VAL A N 1
ATOM 695 C CA . VAL A 1 94 ? 17.685 18.472 19.749 1.00 19.53 94 VAL A CA 1
ATOM 696 C C . VAL A 1 94 ? 17.865 17.995 21.211 1.00 19.77 94 VAL A C 1
ATOM 697 O O . VAL A 1 94 ? 16.856 17.851 21.905 1.00 21.03 94 VAL A O 1
ATOM 701 N N . THR A 1 95 ? 19.122 17.789 21.657 1.00 18.68 95 THR A N 1
ATOM 702 C CA . THR A 1 95 ? 19.385 17.330 23.015 1.00 20.18 95 THR A CA 1
ATOM 703 C C . THR A 1 95 ? 19.327 18.475 24.039 1.00 21.38 95 THR A C 1
ATOM 704 O O . THR A 1 95 ? 19.441 18.188 25.205 1.00 24.43 95 THR A O 1
ATOM 708 N N . LYS A 1 96 ? 19.056 19.719 23.614 1.00 23.13 96 LYS A N 1
ATOM 709 C CA . LYS A 1 96 ? 18.633 20.742 24.561 1.00 24.99 96 LYS A CA 1
ATOM 710 C C . LYS A 1 96 ? 17.164 20.539 24.964 1.00 25.23 96 LYS A C 1
ATOM 711 O O . LYS A 1 96 ? 16.698 21.102 25.950 1.00 27.97 96 LYS A O 1
ATOM 713 N N . ALA A 1 97 ? 16.392 19.822 24.137 1.00 24.98 97 ALA A N 1
ATOM 714 C CA . ALA A 1 97 ? 14.964 19.587 24.356 1.00 24.65 97 ALA A CA 1
ATOM 715 C C . ALA A 1 97 ? 14.748 18.183 24.929 1.00 23.48 97 ALA A C 1
ATOM 716 O O . ALA A 1 97 ? 14.134 18.008 25.976 1.00 24.56 97 ALA A O 1
ATOM 718 N N . PHE A 1 98 ? 15.254 17.176 24.215 1.00 21.46 98 PHE A N 1
ATOM 719 C CA . PHE A 1 98 ? 15.276 15.786 24.679 1.00 22.31 98 PHE A CA 1
ATOM 720 C C . PHE A 1 98 ? 16.533 15.606 25.539 1.00 23.19 98 PHE A C 1
ATOM 721 O O . PHE A 1 98 ? 17.616 15.340 25.066 1.00 22.18 98 PHE A O 1
ATOM 729 N N . THR A 1 99 ? 16.345 15.810 26.850 1.00 24.40 99 THR A N 1
ATOM 730 C CA . THR A 1 99 ? 17.434 15.890 27.809 1.00 22.26 99 THR A CA 1
ATOM 731 C C . THR A 1 99 ? 17.323 14.775 28.832 1.00 21.74 99 THR A C 1
ATOM 732 O O . THR A 1 99 ? 16.237 14.317 29.157 1.00 22.91 99 THR A O 1
ATOM 736 N N . PRO A 1 100 ? 18.452 14.324 29.397 1.00 21.88 100 PRO A N 1
ATOM 737 C CA . PRO A 1 100 ? 18.405 13.424 30.542 1.00 22.45 100 PRO A CA 1
ATOM 738 C C . PRO A 1 100 ? 17.516 13.909 31.697 1.00 20.81 100 PRO A C 1
ATOM 739 O O . PRO A 1 100 ? 16.881 13.118 32.304 1.00 20.28 100 PRO A O 1
ATOM 743 N N . ARG A 1 101 ? 17.453 15.219 31.930 1.00 23.50 101 ARG A N 1
ATOM 744 C CA . ARG A 1 101 ? 16.582 15.749 32.983 1.00 21.96 101 ARG A CA 1
ATOM 745 C C . ARG A 1 101 ? 15.113 15.423 32.681 1.00 20.38 101 ARG A C 1
ATOM 746 O O . ARG A 1 101 ? 14.384 14.923 33.565 1.00 21.36 101 ARG A O 1
ATOM 754 N N . THR A 1 102 ? 14.685 15.642 31.435 1.00 22.73 102 THR A N 1
ATOM 755 C CA . THR A 1 102 ? 13.277 15.452 31.078 1.00 23.77 102 THR A CA 1
ATOM 756 C C . THR A 1 102 ? 12.902 13.976 31.113 1.00 22.08 102 THR A C 1
ATOM 757 O O . THR A 1 102 ? 11.803 13.630 31.581 1.00 22.82 102 THR A O 1
ATOM 761 N N . VAL A 1 103 ? 13.842 13.125 30.711 1.00 20.45 103 VAL A N 1
ATOM 762 C CA . VAL A 1 103 ? 13.617 11.698 30.813 1.00 19.55 103 VAL A CA 1
ATOM 763 C C . VAL A 1 103 ? 13.497 11.283 32.276 1.00 19.26 103 VAL A C 1
ATOM 764 O O . VAL A 1 103 ? 12.599 10.565 32.636 1.00 20.19 103 VAL A O 1
ATOM 768 N N . ALA A 1 104 ? 14.428 11.721 33.132 1.00 20.91 104 ALA A N 1
ATOM 769 C CA . ALA A 1 104 ? 14.407 11.254 34.518 1.00 21.71 104 ALA A CA 1
ATOM 770 C C . ALA A 1 104 ? 13.099 11.672 35.198 1.00 21.30 104 ALA A C 1
ATOM 771 O O . ALA A 1 104 ? 12.558 10.921 36.017 1.00 22.51 104 ALA A O 1
ATOM 773 N N . GLN A 1 105 ? 12.623 12.869 34.856 1.00 22.86 105 GLN A N 1
ATOM 774 C CA . GLN A 1 105 ? 11.420 13.416 35.473 1.00 24.74 105 GLN A CA 1
ATOM 775 C C . GLN A 1 105 ? 10.164 12.631 35.032 1.00 25.80 105 GLN A C 1
ATOM 776 O O . GLN A 1 105 ? 9.122 12.744 35.711 1.00 26.56 105 GLN A O 1
ATOM 782 N N . LEU A 1 106 ? 10.254 11.792 33.984 1.00 25.92 106 LEU A N 1
ATOM 783 C CA . LEU A 1 106 ? 9.089 10.975 33.534 1.00 24.31 106 LEU A CA 1
ATOM 784 C C . LEU A 1 106 ? 8.845 9.764 34.431 1.00 22.97 106 LEU A C 1
ATOM 785 O O . LEU A 1 106 ? 7.803 9.143 34.302 1.00 22.12 106 LEU A O 1
ATOM 790 N N . GLU A 1 107 ? 9.759 9.410 35.349 1.00 21.73 107 GLU A N 1
ATOM 791 C CA . GLU A 1 107 ? 9.687 8.099 35.972 1.00 22.39 107 GLU A CA 1
ATOM 792 C C . GLU A 1 107 ? 8.358 7.890 36.724 1.00 24.50 107 GLU A C 1
ATOM 793 O O . GLU A 1 107 ? 7.775 6.799 36.682 1.00 22.42 107 GLU A O 1
ATOM 799 N N . PRO A 1 108 ? 7.846 8.856 37.523 1.00 22.78 108 PRO A N 1
ATOM 800 C CA . PRO A 1 108 ? 6.557 8.640 38.186 1.00 24.71 108 PRO A CA 1
ATOM 801 C C . PRO A 1 108 ? 5.403 8.321 37.224 1.00 22.27 108 PRO A C 1
ATOM 802 O O . PRO A 1 108 ? 4.604 7.401 37.504 1.00 25.00 108 PRO A O 1
ATOM 806 N N . ARG A 1 109 ? 5.335 9.042 36.118 1.00 21.16 109 ARG A N 1
ATOM 807 C CA . ARG A 1 109 ? 4.268 8.813 35.120 1.00 24.28 109 ARG A CA 1
ATOM 808 C C . ARG A 1 109 ? 4.473 7.453 34.447 1.00 23.14 109 ARG A C 1
ATOM 809 O O . ARG A 1 109 ? 3.523 6.810 34.141 1.00 25.35 109 ARG A O 1
ATOM 817 N N . ILE A 1 110 ? 5.710 7.100 34.171 1.00 20.27 110 ILE A N 1
ATOM 818 C CA . ILE A 1 110 ? 6.011 5.794 33.551 1.00 20.93 110 ILE A CA 1
ATOM 819 C C . ILE A 1 110 ? 5.560 4.666 34.492 1.00 21.34 110 ILE A C 1
ATOM 820 O O . ILE A 1 110 ? 5.021 3.666 34.032 1.00 20.82 110 ILE A O 1
ATOM 825 N N . ARG A 1 111 ? 5.779 4.810 35.814 1.00 20.35 111 ARG A N 1
ATOM 826 C CA . ARG A 1 111 ? 5.364 3.803 36.783 1.00 21.87 111 ARG A CA 1
ATOM 827 C C . ARG A 1 111 ? 3.830 3.683 36.752 1.00 21.98 111 ARG A C 1
ATOM 828 O O . ARG A 1 111 ? 3.283 2.611 36.784 1.00 22.69 111 ARG A O 1
ATOM 836 N N . ASP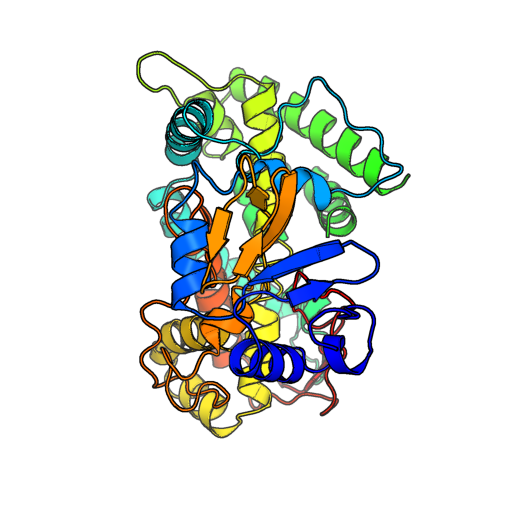 A 1 112 ? 3.161 4.815 36.635 1.00 22.91 112 ASP A N 1
ATOM 837 C CA . ASP A 1 112 ? 1.685 4.809 36.604 1.00 25.97 112 ASP A CA 1
ATOM 838 C C . ASP A 1 112 ? 1.216 4.082 35.347 1.00 24.75 112 ASP A C 1
ATOM 839 O O . ASP A 1 112 ? 0.278 3.370 35.417 1.00 23.94 112 ASP A O 1
ATOM 844 N N . ILE A 1 113 ? 1.869 4.337 34.233 1.00 23.84 113 ILE A N 1
ATOM 845 C CA . ILE A 1 113 ? 1.487 3.670 32.966 1.00 23.00 113 ILE A CA 1
ATOM 846 C C . ILE A 1 113 ? 1.729 2.173 33.136 1.00 23.12 113 ILE A C 1
ATOM 847 O O . ILE A 1 113 ? 0.901 1.416 32.765 1.00 21.74 113 ILE A O 1
ATOM 852 N N . ALA A 1 114 ? 2.854 1.804 33.725 1.00 21.61 114 ALA A N 1
ATOM 853 C CA . ALA A 1 114 ? 3.154 0.377 33.919 1.00 21.44 114 ALA A CA 1
ATOM 854 C C . ALA A 1 114 ? 2.053 -0.274 34.760 1.00 21.38 114 ALA A C 1
ATOM 855 O O . ALA A 1 114 ? 1.603 -1.324 34.419 1.00 22.14 114 ALA A O 1
ATOM 857 N N . HIS A 1 115 ? 1.661 0.380 35.838 1.00 22.56 115 HIS A N 1
ATOM 858 C CA . HIS A 1 115 ? 0.628 -0.192 36.728 1.00 23.36 115 HIS A CA 1
ATOM 859 C C . HIS A 1 115 ? -0.706 -0.307 35.989 1.00 23.16 115 HIS A C 1
ATOM 860 O O . HIS A 1 115 ? -1.364 -1.280 36.175 1.00 23.63 115 HIS A O 1
ATOM 867 N N . GLU A 1 116 ? -1.055 0.673 35.173 1.00 24.11 116 GLU A N 1
ATOM 868 C CA . GLU A 1 116 ? -2.329 0.622 34.421 1.00 25.50 116 GLU A CA 1
ATOM 869 C C . GLU A 1 116 ? -2.295 -0.537 33.430 1.00 25.19 116 GLU A C 1
ATOM 870 O O . GLU A 1 116 ? -3.292 -1.202 33.267 1.00 24.78 116 GLU A O 1
ATOM 876 N N . LEU A 1 117 ? -1.165 -0.721 32.766 1.00 22.77 117 LEU A N 1
ATOM 877 C CA . LEU A 1 117 ? -1.064 -1.836 31.800 1.00 22.05 117 LEU A CA 1
ATOM 878 C C . LEU A 1 117 ? -1.218 -3.157 32.549 1.00 24.07 117 LEU A C 1
ATOM 879 O O . LEU A 1 117 ? -1.899 -4.014 32.056 1.00 25.91 117 LEU A O 1
ATOM 884 N N . VAL A 1 118 ? -0.613 -3.282 33.719 1.00 22.27 118 VAL A N 1
ATOM 885 C CA . VAL A 1 118 ? -0.751 -4.555 34.477 1.00 24.32 118 VAL A CA 1
ATOM 886 C C . VAL A 1 118 ? -2.172 -4.659 35.028 1.00 24.93 118 VAL A C 1
ATOM 887 O O . VAL A 1 118 ? -2.679 -5.736 35.060 1.00 26.19 118 VAL A O 1
ATOM 891 N N . ASP A 1 119 ? -2.834 -3.540 35.318 1.00 23.97 119 ASP A N 1
ATOM 892 C CA . ASP A 1 119 ? -4.255 -3.590 35.752 1.00 27.92 119 ASP A CA 1
ATOM 893 C C . ASP A 1 119 ? -5.116 -4.262 34.676 1.00 25.22 119 ASP A C 1
ATOM 894 O O . ASP A 1 119 ? -6.028 -4.909 35.042 1.00 23.97 119 ASP A O 1
ATOM 899 N N . GLY A 1 120 ? -4.835 -4.042 33.396 1.00 25.75 120 GLY A N 1
ATOM 900 C CA . GLY A 1 120 ? -5.580 -4.695 32.315 1.00 26.45 120 GLY A CA 1
ATOM 901 C C . GLY A 1 120 ? -5.393 -6.200 32.291 1.00 27.71 120 GLY A C 1
ATOM 902 O O . GLY A 1 120 ? -6.141 -6.833 31.591 1.00 28.62 120 GLY A O 1
ATOM 903 N N . LEU A 1 121 ? -4.444 -6.740 33.059 1.00 25.64 121 LEU A N 1
ATOM 904 C CA . LEU A 1 121 ? -4.213 -8.177 33.054 1.00 27.12 121 LEU A CA 1
ATOM 905 C C . LEU A 1 121 ? -5.019 -8.873 34.186 1.00 29.31 121 LEU A C 1
ATOM 906 O O . LEU A 1 121 ? -5.031 -10.107 34.254 1.00 30.17 121 LEU A O 1
ATOM 911 N N . ARG A 1 122 ? -5.600 -8.116 35.121 1.00 31.79 122 ARG A N 1
ATOM 912 C CA . ARG A 1 122 ? -6.250 -8.711 36.307 1.00 32.53 122 ARG A CA 1
ATOM 913 C C . ARG A 1 122 ? -7.414 -9.597 35.851 1.00 31.82 122 ARG A C 1
ATOM 914 O O . ARG A 1 122 ? -8.136 -9.262 34.873 1.00 31.65 122 ARG A O 1
ATOM 922 N N . GLY A 1 123 ? -7.544 -10.748 36.535 1.00 33.75 123 GLY A N 1
ATOM 923 C CA . GLY A 1 123 ? -8.629 -11.709 36.337 1.00 36.28 123 GLY A CA 1
ATOM 924 C C . GLY A 1 123 ? -8.347 -12.655 35.183 1.00 36.31 123 GLY A C 1
ATOM 925 O O . GLY A 1 123 ? -9.163 -13.524 34.904 1.00 36.55 123 GLY A O 1
ATOM 926 N N . LYS A 1 124 ? -7.209 -12.451 34.494 1.00 33.06 124 LYS A N 1
ATOM 927 C CA . LYS A 1 124 ? -6.759 -13.309 33.391 1.00 35.98 124 LYS A CA 1
ATOM 928 C C . LYS A 1 124 ? -5.660 -14.243 33.916 1.00 31.76 124 LYS A C 1
ATOM 929 O O . LYS A 1 124 ? -4.894 -13.845 34.798 1.00 34.98 124 LYS A O 1
ATOM 935 N N . SER A 1 125 ? -5.560 -15.450 33.347 1.00 28.05 125 SER A N 1
ATOM 936 C CA . SER A 1 125 ? -4.405 -16.317 33.666 1.00 29.11 125 SER A CA 1
ATOM 937 C C . SER A 1 125 ? -3.459 -16.488 32.470 1.00 27.43 125 SER A C 1
ATOM 938 O O . SER A 1 125 ? -2.371 -17.053 32.651 1.00 28.40 125 SER A O 1
ATOM 941 N N . THR A 1 126 ? -3.872 -16.027 31.286 1.00 26.04 126 THR A N 1
ATOM 942 C CA . THR A 1 126 ? -2.990 -15.869 30.136 1.00 28.39 126 THR A CA 1
ATOM 943 C C . THR A 1 126 ? -3.153 -14.455 29.564 1.00 28.10 126 THR A C 1
ATOM 944 O O . THR A 1 126 ? -4.267 -13.885 29.552 1.00 27.01 126 THR A O 1
ATOM 948 N N . PHE A 1 127 ? -2.059 -13.884 29.038 1.00 24.63 127 PHE A N 1
ATOM 949 C CA . PHE A 1 127 ? -2.178 -12.642 28.295 1.00 23.83 127 PHE A CA 1
ATOM 950 C C . PHE A 1 127 ? -1.130 -12.611 27.181 1.00 23.10 127 PHE A C 1
ATOM 951 O O . PHE A 1 127 ? -0.147 -13.364 27.214 1.00 23.41 127 PHE A O 1
ATOM 959 N N . GLU A 1 128 ? -1.388 -11.757 26.176 1.00 22.29 128 GLU A N 1
ATOM 960 C CA . GLU A 1 128 ? -0.480 -11.572 25.105 1.00 22.30 128 GLU A CA 1
ATOM 961 C C . GLU A 1 128 ? 0.386 -10.337 25.392 1.00 20.86 128 GLU A C 1
ATOM 962 O O . GLU A 1 128 ? -0.082 -9.210 25.369 1.00 21.08 128 GLU A O 1
ATOM 968 N N . ALA A 1 129 ? 1.648 -10.592 25.748 1.00 20.15 129 ALA A N 1
ATOM 969 C CA . ALA A 1 129 ? 2.485 -9.540 26.337 1.00 19.90 129 ALA A CA 1
ATOM 970 C C . ALA A 1 129 ? 2.774 -8.412 25.362 1.00 19.10 129 ALA A C 1
ATOM 971 O O . ALA A 1 129 ? 2.999 -7.312 25.817 1.00 20.55 129 ALA A O 1
ATOM 973 N N . THR A 1 130 ? 2.801 -8.673 24.056 1.00 19.06 130 THR A N 1
ATOM 974 C CA . THR A 1 130 ? 3.143 -7.610 23.125 1.00 19.06 130 THR A CA 1
ATOM 975 C C . THR A 1 130 ? 1.993 -6.605 23.062 1.00 18.76 130 THR A C 1
ATOM 976 O O . THR A 1 130 ? 2.143 -5.456 23.438 1.00 18.52 130 THR A O 1
ATOM 980 N N . VAL A 1 131 ? 0.791 -7.044 22.672 1.00 19.32 131 VAL A N 1
ATOM 981 C CA . VAL A 1 131 ? -0.295 -6.092 22.498 1.00 18.71 131 VAL A CA 1
ATOM 982 C C . VAL A 1 131 ? -0.654 -5.454 23.838 1.00 19.25 131 VAL A C 1
ATOM 983 O O . VAL A 1 131 ? -1.034 -4.280 23.872 1.00 19.49 131 VAL A O 1
ATOM 987 N N . GLU A 1 132 ? -0.582 -6.219 24.920 1.00 18.50 132 GLU A N 1
ATOM 988 C CA . GLU A 1 132 ? -1.134 -5.766 26.184 1.00 20.18 132 GLU A CA 1
ATOM 989 C C . GLU A 1 132 ? -0.129 -4.941 27.000 1.00 20.87 132 GLU A C 1
ATOM 990 O O . GLU A 1 132 ? -0.540 -4.168 27.902 1.00 20.73 132 GLU A O 1
ATOM 996 N N . VAL A 1 133 ? 1.177 -5.070 26.721 1.00 19.30 133 VAL A N 1
ATOM 997 C CA . VAL A 1 133 ? 2.199 -4.448 27.593 1.00 19.76 133 VAL A CA 1
ATOM 998 C C . VAL A 1 133 ? 3.326 -3.798 26.776 1.00 19.51 133 VAL A C 1
ATOM 999 O O . VAL A 1 133 ? 3.544 -2.612 26.882 1.00 20.13 133 VAL A O 1
ATOM 1003 N N . THR A 1 134 ? 4.068 -4.591 25.986 1.00 17.46 134 THR A N 1
ATOM 1004 C CA . THR A 1 134 ? 5.324 -4.097 25.494 1.00 16.79 134 THR A CA 1
ATOM 1005 C C . THR A 1 134 ? 5.139 -3.121 24.341 1.00 18.73 134 THR A C 1
ATOM 1006 O O . THR A 1 134 ? 5.946 -2.211 24.185 1.00 16.84 134 THR A O 1
ATOM 1010 N N . VAL A 1 135 ? 4.104 -3.330 23.534 1.00 17.91 135 VAL A N 1
ATOM 1011 C CA . VAL A 1 135 ? 3.826 -2.393 22.422 1.00 17.88 135 VAL A CA 1
ATOM 1012 C C . VAL A 1 135 ? 3.265 -1.084 22.958 1.00 18.04 135 VAL A C 1
ATOM 1013 O O . VAL A 1 135 ? 3.763 -0.023 22.567 1.00 17.96 135 VAL A O 1
ATOM 1017 N N . PRO A 1 136 ? 2.251 -1.053 23.862 1.00 17.21 136 PRO A N 1
ATOM 1018 C CA . PRO A 1 136 ? 1.702 0.228 24.311 1.00 18.42 136 PRO A CA 1
ATOM 1019 C C . PRO A 1 136 ? 2.688 1.110 25.081 1.00 19.18 136 PRO A C 1
ATOM 1020 O O . PRO A 1 136 ? 2.665 2.323 24.907 1.00 19.74 136 PRO A O 1
ATOM 1024 N N . MET A 1 137 ? 3.524 0.557 25.965 1.00 18.47 137 MET A N 1
ATOM 1025 C CA A MET A 1 137 ? 4.241 1.428 26.911 0.50 20.08 137 MET A CA 1
ATOM 1026 C CA B MET A 1 137 ? 4.278 1.407 26.930 0.50 17.75 137 MET A CA 1
ATOM 1027 C C . MET A 1 137 ? 5.055 2.487 26.165 1.00 19.78 137 MET A C 1
ATOM 1028 O O . MET A 1 137 ? 4.902 3.685 26.421 1.00 20.54 137 MET A O 1
ATOM 1037 N N . PRO A 1 138 ? 5.928 2.139 25.193 1.00 16.61 138 PRO A N 1
ATOM 1038 C CA . PRO A 1 138 ? 6.764 3.177 24.555 1.00 18.11 138 PRO A CA 1
ATOM 1039 C C . PRO A 1 138 ? 5.955 4.251 23.813 1.00 17.30 138 PRO A C 1
ATOM 1040 O O . PRO A 1 138 ? 6.246 5.481 23.892 1.00 17.80 138 PRO A O 1
ATOM 1044 N N . MET A 1 139 ? 4.915 3.796 23.146 1.00 17.36 139 MET A N 1
ATOM 1045 C CA . MET A 1 139 ? 4.068 4.646 22.371 1.00 18.30 139 MET A CA 1
ATOM 1046 C C . MET A 1 139 ? 3.314 5.642 23.267 1.00 17.86 139 MET A C 1
ATOM 1047 O O . MET A 1 139 ? 3.203 6.883 22.921 1.00 17.53 139 MET A O 1
ATOM 1052 N N . ILE A 1 140 ? 2.815 5.188 24.417 1.00 17.99 140 ILE A N 1
ATOM 1053 C CA . ILE A 1 140 ? 2.090 6.062 25.350 1.00 17.67 140 ILE A CA 1
ATOM 1054 C C . ILE A 1 140 ? 3.071 7.116 25.890 1.00 17.80 140 ILE A C 1
ATOM 1055 O O . ILE A 1 140 ? 2.763 8.311 25.926 1.00 17.22 140 ILE A O 1
ATOM 1060 N N . VAL A 1 141 ? 4.261 6.677 26.299 1.00 16.87 141 VAL A N 1
ATOM 1061 C CA . VAL A 1 141 ? 5.232 7.576 26.879 1.00 17.25 141 VAL A CA 1
ATOM 1062 C C . VAL A 1 141 ? 5.658 8.641 25.876 1.00 17.13 141 VAL A C 1
ATOM 1063 O O . VAL A 1 141 ? 5.596 9.835 26.201 1.00 19.42 141 VAL A O 1
ATOM 1067 N N . ILE A 1 142 ? 5.942 8.246 24.631 1.00 17.81 142 ILE A N 1
ATOM 1068 C CA . ILE A 1 142 ? 6.412 9.236 23.642 1.00 17.38 142 ILE A CA 1
ATOM 1069 C C . ILE A 1 142 ? 5.285 10.188 23.243 1.00 17.28 142 ILE A C 1
ATOM 1070 O O . ILE A 1 142 ? 5.548 11.391 23.032 1.00 17.92 142 ILE A O 1
ATOM 1075 N N . ALA A 1 143 ? 4.050 9.686 23.103 1.00 17.00 143 ALA A N 1
ATOM 1076 C CA . ALA A 1 143 ? 2.927 10.602 22.824 1.00 16.81 143 ALA A CA 1
ATOM 1077 C C . ALA A 1 143 ? 2.773 11.626 23.965 1.00 18.53 143 ALA A C 1
ATOM 1078 O O . ALA A 1 143 ? 2.532 12.792 23.732 1.00 20.57 143 ALA A O 1
ATOM 1080 N N . GLU A 1 144 ? 2.945 11.207 25.210 1.00 17.38 144 GLU A N 1
ATOM 1081 C CA . GLU A 1 144 ? 2.813 12.183 26.308 1.00 20.18 144 GLU A CA 1
ATOM 1082 C C . GLU A 1 144 ? 3.962 13.184 26.238 1.00 20.67 144 GLU A C 1
ATOM 1083 O O . GLU A 1 144 ? 3.741 14.400 26.438 1.00 21.51 144 GLU A O 1
ATOM 1089 N N . MET A 1 145 ? 5.175 12.703 25.952 1.00 18.85 145 MET A N 1
ATOM 1090 C CA . MET A 1 145 ? 6.334 13.600 25.869 1.00 19.19 145 MET A CA 1
ATOM 1091 C C . MET A 1 145 ? 6.161 14.619 24.747 1.00 21.04 145 MET A C 1
ATOM 1092 O O . MET A 1 145 ? 6.521 15.805 24.894 1.00 21.01 145 MET A O 1
ATOM 1097 N N . LEU A 1 146 ? 5.564 14.186 23.646 1.00 21.88 146 LEU A N 1
ATOM 1098 C CA . LEU A 1 146 ? 5.297 15.088 22.524 1.00 21.88 146 LEU A CA 1
ATOM 1099 C C . LEU A 1 146 ? 4.034 15.951 22.673 1.00 22.89 146 LEU A C 1
ATOM 1100 O O . LEU A 1 146 ? 3.703 16.718 21.764 1.00 25.79 146 LEU A O 1
ATOM 1105 N N . GLY A 1 147 ? 3.290 15.825 23.758 1.00 20.44 147 GLY A N 1
ATOM 1106 C CA . GLY A 1 147 ? 2.159 16.671 23.969 1.00 21.68 147 GLY A CA 1
ATOM 1107 C C . GLY A 1 147 ? 0.974 16.347 23.072 1.00 21.45 147 GLY A C 1
ATOM 1108 O O . GLY A 1 147 ? 0.191 17.239 22.747 1.00 24.76 147 GLY A O 1
ATOM 1109 N N . VAL A 1 148 ? 0.798 15.078 22.697 1.00 20.03 148 VAL A N 1
ATOM 1110 C CA . VAL A 1 148 ? -0.340 14.675 21.838 1.00 19.86 148 VAL A CA 1
ATOM 1111 C C . VAL A 1 148 ? -1.654 14.886 22.611 1.00 19.53 148 VAL A C 1
ATOM 1112 O O . VAL A 1 148 ? -1.743 14.507 23.739 1.00 22.24 148 VAL A O 1
ATOM 1116 N N . ALA A 1 149 ? -2.642 15.502 21.966 1.00 20.85 149 ALA A N 1
ATOM 1117 C CA . ALA A 1 149 ? -3.954 15.803 22.568 1.00 21.44 149 ALA A CA 1
ATOM 1118 C C . ALA A 1 149 ? -4.668 14.481 22.826 1.00 24.40 149 ALA A C 1
ATOM 1119 O O . ALA A 1 149 ? -4.489 13.507 22.087 1.00 21.44 149 ALA A O 1
ATOM 1121 N N . PRO A 1 150 ? -5.445 14.337 23.912 1.00 24.82 150 PRO A N 1
ATOM 1122 C CA . PRO A 1 150 ? -6.047 13.042 24.223 1.00 25.81 150 PRO A CA 1
ATOM 1123 C C . PRO A 1 150 ? -6.881 12.496 23.063 1.00 23.65 150 PRO A C 1
ATOM 1124 O O . PRO A 1 150 ? -6.834 11.263 22.832 1.00 22.59 150 PRO A O 1
ATOM 1128 N N . GLU A 1 151 ? -7.529 13.387 22.308 1.00 23.66 151 GLU A N 1
ATOM 1129 C CA . GLU A 1 151 ? -8.451 12.935 21.263 1.00 24.56 151 GLU A CA 1
ATOM 1130 C C . GLU A 1 151 ? -7.659 12.503 20.024 1.00 23.71 151 GLU A C 1
ATOM 1131 O O . GLU A 1 151 ? -8.261 12.050 19.044 1.00 22.51 151 GLU A O 1
ATOM 1137 N N . ARG A 1 152 ? -6.331 12.726 20.033 1.00 20.40 152 ARG A N 1
ATOM 1138 C CA . ARG A 1 152 ? -5.476 12.354 18.856 1.00 19.32 152 ARG A CA 1
ATOM 1139 C C . ARG A 1 152 ? -4.555 11.164 19.214 1.00 18.56 152 ARG A C 1
ATOM 1140 O O . ARG A 1 152 ? -3.770 10.730 18.407 1.00 19.18 152 ARG A O 1
ATOM 1148 N N . ARG A 1 153 ? -4.691 10.602 20.406 1.00 18.42 153 ARG A N 1
ATOM 1149 C CA . ARG A 1 153 ? -3.863 9.496 20.859 1.00 19.46 153 ARG A CA 1
ATOM 1150 C C . ARG A 1 153 ? -4.099 8.231 20.023 1.00 17.32 153 ARG A C 1
ATOM 1151 O O . ARG A 1 153 ? -3.158 7.488 19.773 1.00 17.51 153 ARG A O 1
ATOM 1159 N N . ALA A 1 154 ? -5.362 7.981 19.594 1.00 18.24 154 ALA A N 1
ATOM 1160 C CA . ALA A 1 154 ? -5.622 6.783 18.773 1.00 17.88 154 ALA A CA 1
ATOM 1161 C C . ALA A 1 154 ? -5.052 6.937 17.352 1.00 17.78 154 ALA A C 1
ATOM 1162 O O . ALA A 1 154 ? -4.479 6.006 16.818 1.00 17.61 154 ALA A O 1
ATOM 1164 N N . ASP A 1 155 ? -5.126 8.142 16.781 1.00 17.61 155 ASP A N 1
ATOM 1165 C CA . ASP A 1 155 ? -4.434 8.426 15.531 1.00 15.97 155 ASP A CA 1
ATOM 1166 C C . ASP A 1 155 ? -2.927 8.203 15.720 1.00 16.16 155 ASP A C 1
ATOM 1167 O O . ASP A 1 155 ? -2.288 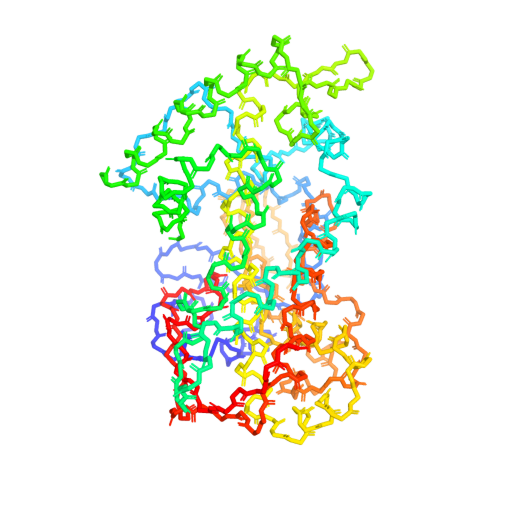7.597 14.918 1.00 17.40 155 ASP A O 1
ATOM 1172 N N . PHE A 1 156 ? -2.389 8.629 16.875 1.00 16.11 156 PHE A N 1
ATOM 1173 C CA . PHE A 1 156 ? -0.942 8.497 17.118 1.00 15.58 156 PHE A CA 1
ATOM 1174 C C . PHE A 1 156 ? -0.553 7.020 17.184 1.00 17.05 156 PHE A C 1
ATOM 1175 O O . PHE A 1 156 ? 0.501 6.601 16.687 1.00 16.46 156 PHE A O 1
ATOM 1183 N N . LYS A 1 157 ? -1.397 6.220 17.832 1.00 16.36 157 LYS A N 1
ATOM 1184 C CA . LYS A 1 157 ? -1.199 4.770 17.850 1.00 17.17 157 LYS A CA 1
ATOM 1185 C C . LYS A 1 157 ? -1.163 4.198 16.428 1.00 17.94 157 LYS A C 1
ATOM 1186 O O . LYS A 1 157 ? -0.313 3.404 16.137 1.00 17.45 157 LYS A O 1
ATOM 1192 N N . ARG A 1 158 ? -2.109 4.623 15.584 1.00 17.37 158 ARG A N 1
ATOM 1193 C CA . ARG A 1 158 ? -2.155 4.104 14.246 1.00 17.84 158 ARG A CA 1
ATOM 1194 C C . ARG A 1 158 ? -0.873 4.471 13.488 1.00 18.25 158 ARG A C 1
ATOM 1195 O O . ARG A 1 158 ? -0.311 3.651 12.827 1.00 19.52 158 ARG A O 1
ATOM 1203 N N . TRP A 1 159 ? -0.448 5.725 13.597 1.00 16.58 159 TRP A N 1
ATOM 1204 C CA . TRP A 1 159 ? 0.762 6.175 12.953 1.00 18.91 159 TRP A CA 1
ATOM 1205 C C . TRP A 1 159 ? 1.957 5.340 13.440 1.00 18.94 159 TRP A C 1
ATOM 1206 O O . TRP A 1 159 ? 2.722 4.827 12.640 1.00 20.76 159 TRP A O 1
ATOM 1217 N N . SER A 1 160 ? 2.044 5.153 14.762 1.00 18.62 160 SER A N 1
ATOM 1218 C CA . SER A 1 160 ? 3.101 4.367 15.397 1.00 19.04 160 SER A CA 1
ATOM 1219 C C . SER A 1 160 ? 3.069 2.937 14.848 1.00 19.40 160 SER A C 1
ATOM 1220 O O . SER A 1 160 ? 4.118 2.395 14.473 1.00 21.23 160 SER A O 1
ATOM 1223 N N . ASP A 1 161 ? 1.885 2.317 14.816 1.00 19.20 161 ASP A N 1
ATOM 1224 C CA . ASP A 1 161 ? 1.753 0.949 14.342 1.00 21.23 161 ASP A CA 1
ATOM 1225 C C . ASP A 1 161 ? 2.224 0.846 12.885 1.00 21.02 161 ASP A C 1
ATOM 1226 O O . ASP A 1 161 ? 2.902 -0.109 12.493 1.00 24.24 161 ASP A O 1
ATOM 1231 N N . ASP A 1 162 ? 1.887 1.831 12.069 1.00 21.26 162 ASP A N 1
ATOM 1232 C CA . ASP A 1 162 ? 2.200 1.803 10.649 1.00 22.59 162 ASP A CA 1
ATOM 1233 C C . ASP A 1 162 ? 3.691 2.044 10.398 1.00 26.23 162 ASP A C 1
ATOM 1234 O O . ASP A 1 162 ? 4.216 1.677 9.358 1.00 24.99 162 ASP A O 1
ATOM 1239 N N . MET A 1 163 ? 4.389 2.636 11.359 1.00 27.95 163 MET A N 1
ATOM 1240 C CA . MET A 1 163 ? 5.789 3.005 11.163 1.00 29.43 163 MET A CA 1
ATOM 1241 C C . MET A 1 163 ? 6.714 1.895 11.685 1.00 34.14 163 MET A C 1
ATOM 1242 O O . MET A 1 163 ? 7.904 1.954 11.437 1.00 35.76 163 MET A O 1
ATOM 1247 N N . VAL A 1 164 ? 6.157 0.893 12.387 1.00 35.55 164 VAL A N 1
ATOM 1248 C CA . VAL A 1 164 ? 6.885 -0.266 12.926 1.00 33.59 164 VAL A CA 1
ATOM 1249 C C . VAL A 1 164 ? 7.439 -1.099 11.762 1.00 39.88 164 VAL A C 1
ATOM 1250 O O . VAL A 1 164 ? 6.684 -1.435 10.844 1.00 39.46 164 VAL A O 1
ATOM 1252 N N . ALA A 1 176 ? 0.898 2.454 0.945 1.00 47.00 176 ALA A N 1
ATOM 1253 C CA . ALA A 1 176 ? -0.184 3.439 0.809 1.00 47.96 176 ALA A CA 1
ATOM 1254 C C . ALA A 1 176 ? -0.705 3.857 2.196 1.00 42.85 176 ALA A C 1
ATOM 1255 O O . ALA A 1 176 ? -0.898 5.027 2.481 1.00 41.77 176 ALA A O 1
ATOM 1257 N N . GLN A 1 177 ? -0.919 2.869 3.059 1.00 40.45 177 GLN A N 1
ATOM 1258 C CA . GLN A 1 177 ? -1.227 3.096 4.449 1.00 39.08 177 GLN A CA 1
ATOM 1259 C C . GLN A 1 177 ? -0.079 3.884 5.114 1.00 40.37 177 GLN A C 1
ATOM 1260 O O . GLN A 1 177 ? -0.328 4.809 5.877 1.00 36.71 177 GLN A O 1
ATOM 1266 N N . LEU A 1 178 ? 1.180 3.536 4.811 1.00 39.10 178 LEU A N 1
ATOM 1267 C CA . LEU A 1 178 ? 2.367 4.145 5.437 1.00 34.65 178 LEU A CA 1
ATOM 1268 C C . LEU A 1 178 ? 2.491 5.621 5.035 1.00 33.03 178 LEU A C 1
ATOM 1269 O O . LEU A 1 178 ? 2.755 6.511 5.876 1.00 30.17 178 LEU A O 1
ATOM 1274 N N . GLU A 1 179 ? 2.294 5.897 3.747 1.00 32.98 179 GLU A N 1
ATOM 1275 C CA . GLU A 1 179 ? 2.299 7.253 3.262 1.00 34.89 179 GLU A CA 1
ATOM 1276 C C . GLU A 1 179 ? 1.231 8.096 3.977 1.00 30.29 179 GLU A C 1
ATOM 1277 O O . GLU A 1 179 ? 1.486 9.240 4.323 1.00 29.04 179 GLU A O 1
ATOM 1283 N N . ARG A 1 180 ? 0.018 7.555 4.135 1.00 28.57 180 ARG A N 1
ATOM 1284 C CA . ARG A 1 180 ? -1.071 8.323 4.750 1.00 25.54 180 ARG A CA 1
ATOM 1285 C C . ARG A 1 180 ? -0.704 8.647 6.201 1.00 25.54 180 ARG A C 1
ATOM 1286 O O . ARG A 1 180 ? -0.866 9.772 6.669 1.00 24.69 180 ARG A O 1
ATOM 1294 N N . SER A 1 181 ? -0.194 7.640 6.891 1.00 24.39 181 SER A N 1
ATOM 1295 C CA . SER A 1 181 ? 0.149 7.829 8.302 1.00 21.17 181 SER A CA 1
ATOM 1296 C C . SER A 1 181 ? 1.263 8.867 8.433 1.00 21.57 181 SER A C 1
ATOM 1297 O O . SER A 1 181 ? 1.227 9.678 9.344 1.00 20.07 181 SER A O 1
ATOM 1300 N N . THR A 1 182 ? 2.246 8.851 7.514 1.00 21.77 182 THR A N 1
ATOM 1301 C CA . THR A 1 182 ? 3.351 9.780 7.583 1.00 22.97 182 THR A CA 1
ATOM 1302 C C . THR A 1 182 ? 2.821 11.192 7.296 1.00 21.66 182 THR A C 1
ATOM 1303 O O . THR A 1 182 ? 3.138 12.122 8.026 1.00 22.01 182 THR A O 1
ATOM 1307 N N . GLN A 1 183 ? 1.980 11.349 6.255 1.00 23.46 183 GLN A N 1
ATOM 1308 C CA . GLN A 1 183 ? 1.363 12.642 5.938 1.00 25.29 183 GLN A CA 1
ATOM 1309 C C . GLN A 1 183 ? 0.506 13.128 7.117 1.00 23.04 183 GLN A C 1
ATOM 1310 O O . GLN A 1 183 ? 0.602 14.289 7.481 1.00 22.68 183 GLN A O 1
ATOM 1313 N N . GLU A 1 184 ? -0.283 12.230 7.724 1.00 23.78 184 GLU A N 1
ATOM 1314 C CA . GLU A 1 184 ? -1.151 12.678 8.833 1.00 21.76 184 GLU A CA 1
ATOM 1315 C C . GLU A 1 184 ? -0.325 13.096 10.059 1.00 19.26 184 GLU A C 1
ATOM 1316 O O . GLU A 1 184 ? -0.657 14.078 10.753 1.00 18.60 184 GLU A O 1
ATOM 1322 N N . PHE A 1 185 ? 0.731 12.327 10.345 1.00 19.74 185 PHE A N 1
ATOM 1323 C CA . PHE A 1 185 ? 1.674 12.641 11.444 1.00 19.76 185 PHE A CA 1
ATOM 1324 C C . PHE A 1 185 ? 2.183 14.071 11.307 1.00 19.57 185 PHE A C 1
ATOM 1325 O O . PHE A 1 185 ? 2.141 14.856 12.239 1.00 19.54 185 PHE A O 1
ATOM 1333 N N . TYR A 1 186 ? 2.652 14.393 10.113 1.00 21.16 186 TYR A N 1
ATOM 1334 C CA . TYR A 1 186 ? 3.273 15.709 9.908 1.00 21.13 186 TYR A CA 1
ATOM 1335 C C . TYR A 1 186 ? 2.214 16.816 9.839 1.00 20.38 186 TYR A C 1
ATOM 1336 O O . TYR A 1 186 ? 2.444 17.894 10.313 1.00 22.01 186 TYR A O 1
ATOM 1345 N N . ALA A 1 187 ? 1.011 16.494 9.357 1.00 20.74 187 ALA A N 1
ATOM 1346 C CA . ALA A 1 187 ? -0.043 17.486 9.308 1.00 21.00 187 ALA A CA 1
ATOM 1347 C C . ALA A 1 187 ? -0.417 17.862 10.745 1.00 21.45 187 ALA A C 1
ATOM 1348 O O . ALA A 1 187 ? -0.466 19.033 11.138 1.00 24.56 187 ALA A O 1
ATOM 1350 N N . TYR A 1 188 ? -0.592 16.840 11.577 1.00 18.87 188 TYR A N 1
ATOM 1351 C CA . TYR A 1 188 ? -0.954 17.078 12.930 1.00 19.29 188 TYR A CA 1
ATOM 1352 C C . TYR A 1 188 ? 0.180 17.801 13.664 1.00 20.31 188 TYR A C 1
ATOM 1353 O O . TYR A 1 188 ? -0.026 18.839 14.349 1.00 19.67 188 TYR A O 1
ATOM 1362 N N . PHE A 1 189 ? 1.406 17.295 13.562 1.00 19.58 189 PHE A N 1
ATOM 1363 C CA . PHE A 1 189 ? 2.450 17.970 14.353 1.00 19.38 189 PHE A CA 1
ATOM 1364 C C . PHE A 1 189 ? 2.772 19.368 13.813 1.00 19.55 189 PHE A C 1
ATOM 1365 O O . PHE A 1 189 ? 3.215 20.198 14.565 1.00 21.84 189 PHE A O 1
ATOM 1373 N N . SER A 1 190 ? 2.487 19.639 12.545 1.00 18.90 190 SER A N 1
ATOM 1374 C CA . SER A 1 190 ? 2.627 21.030 12.016 1.00 23.08 190 SER A CA 1
ATOM 1375 C C . SER A 1 190 ? 1.682 21.952 12.791 1.00 23.73 190 SER A C 1
ATOM 1376 O O . SER A 1 190 ? 2.045 23.054 13.195 1.00 25.06 190 SER A O 1
ATOM 1379 N N . GLU A 1 191 ? 0.442 21.477 12.976 1.00 23.85 191 GLU A N 1
ATOM 1380 C CA . GLU A 1 191 ? -0.580 22.233 13.622 1.00 24.12 191 GLU A CA 1
ATOM 1381 C C . GLU A 1 191 ? -0.165 22.454 15.076 1.00 21.60 191 GLU A C 1
ATOM 1382 O O . GLU A 1 191 ? -0.312 23.563 15.598 1.00 26.24 191 GLU A O 1
ATOM 1385 N N . VAL A 1 192 ? 0.331 21.376 15.710 1.00 24.05 192 VAL A N 1
ATOM 1386 C CA . VAL A 1 192 ? 0.779 21.385 17.099 1.00 23.99 192 VAL A CA 1
ATOM 1387 C C . VAL A 1 192 ? 1.884 22.438 17.240 1.00 25.25 192 VAL A C 1
ATOM 1388 O O . VAL A 1 192 ? 1.888 23.221 18.196 1.00 23.14 192 VAL A O 1
ATOM 1392 N N . LEU A 1 193 ? 2.840 22.395 16.312 1.00 24.76 193 LEU A N 1
ATOM 1393 C CA . LEU A 1 193 ? 4.034 23.273 16.313 1.00 23.02 193 LEU A CA 1
ATOM 1394 C C . LEU A 1 193 ? 3.551 24.731 16.290 1.00 24.88 193 LEU A C 1
ATOM 1395 O O . LEU A 1 193 ? 3.970 25.508 17.137 1.00 25.53 193 LEU A O 1
ATOM 1400 N N . GLU A 1 194 ? 2.607 25.054 15.391 1.00 27.16 194 GLU A N 1
ATOM 1401 C CA . GLU A 1 194 ? 2.072 26.456 15.296 1.00 29.51 194 GLU A CA 1
ATOM 1402 C C . GLU A 1 194 ? 1.334 26.822 16.590 1.00 30.47 194 GLU A C 1
ATOM 1403 O O . GLU A 1 194 ? 1.517 27.947 17.103 1.00 32.29 194 GLU A O 1
ATOM 1409 N N . GLU A 1 195 ? 0.562 25.886 17.161 1.00 25.37 195 GLU A N 1
ATOM 1410 C CA . GLU A 1 195 ? -0.113 26.146 18.442 1.00 27.10 195 GLU A CA 1
ATOM 1411 C C . GLU A 1 195 ? 0.924 26.419 19.540 1.00 30.21 195 GLU A C 1
ATOM 1412 O O . GLU A 1 195 ? 0.756 27.336 20.357 1.00 30.43 195 GLU A O 1
ATOM 1414 N N . ARG A 1 196 ? 2.029 25.668 19.565 1.00 26.22 196 ARG A N 1
ATOM 1415 C CA . ARG A 1 196 ? 2.971 25.812 20.678 1.00 23.38 196 ARG A CA 1
ATOM 1416 C C . ARG A 1 196 ? 3.867 27.037 20.478 1.00 24.09 196 ARG A C 1
ATOM 1417 O O . ARG A 1 196 ? 4.427 27.516 21.446 1.00 26.29 196 ARG A O 1
ATOM 1425 N N . ARG A 1 197 ? 4.019 27.523 19.239 1.00 25.28 197 ARG A N 1
ATOM 1426 C CA . ARG A 1 197 ? 4.699 28.794 19.024 1.00 27.73 197 ARG A CA 1
ATOM 1427 C C . ARG A 1 197 ? 3.895 29.890 19.739 1.00 30.84 197 ARG A C 1
ATOM 1428 O O . ARG A 1 197 ? 4.482 30.760 20.359 1.00 31.64 197 ARG A O 1
ATOM 1436 N N . ARG A 1 198 ? 2.562 29.815 19.654 1.00 31.98 198 ARG A N 1
ATOM 1437 C CA . ARG A 1 198 ? 1.651 30.823 20.255 1.00 34.06 198 ARG A CA 1
ATOM 1438 C C . ARG A 1 198 ? 1.640 30.667 21.775 1.00 31.47 198 ARG A C 1
ATOM 1439 O O . ARG A 1 198 ? 1.813 31.628 22.511 1.00 34.48 198 ARG A O 1
ATOM 1443 N N . GLU A 1 199 ? 1.410 29.438 22.244 1.00 28.54 199 GLU A N 1
ATOM 1444 C CA . GLU A 1 199 ? 1.292 29.140 23.672 1.00 27.99 199 GLU A CA 1
ATOM 1445 C C . GLU A 1 199 ? 2.112 27.893 23.960 1.00 28.67 199 GLU A C 1
ATOM 1446 O O . GLU A 1 199 ? 1.625 26.767 23.808 1.00 29.67 199 GLU A O 1
ATOM 1449 N N . PRO A 1 200 ? 3.405 28.031 24.287 1.00 28.19 200 PRO A N 1
ATOM 1450 C CA . PRO A 1 200 ? 4.201 26.862 24.652 1.00 28.33 200 PRO A CA 1
ATOM 1451 C C . PRO A 1 200 ? 3.727 26.166 25.927 1.00 29.80 200 PRO A C 1
ATOM 1452 O O . PRO A 1 200 ? 3.135 26.789 26.815 1.00 31.46 200 PRO A O 1
ATOM 1456 N N . ARG A 1 201 ? 4.016 24.873 25.994 1.00 26.45 201 ARG A N 1
ATOM 1457 C CA . ARG A 1 201 ? 3.759 24.064 27.165 1.00 28.41 201 ARG A CA 1
ATOM 1458 C C . ARG A 1 201 ? 5.082 23.364 27.501 1.00 29.21 201 ARG A C 1
ATOM 1459 O O . ARG A 1 201 ? 6.139 23.780 26.981 1.00 35.03 201 ARG A O 1
ATOM 1462 N N . GLU A 1 202 ? 5.020 22.346 28.358 1.00 29.73 202 GLU A N 1
ATOM 1463 C CA . GLU A 1 202 ? 6.213 21.673 28.893 1.00 29.08 202 GLU A CA 1
ATOM 1464 C C . GLU A 1 202 ? 6.650 20.507 27.983 1.00 30.48 202 GLU A C 1
ATOM 1465 O O . GLU A 1 202 ? 7.650 19.841 28.264 1.00 33.89 202 GLU A O 1
ATOM 1468 N N . ASP A 1 203 ? 5.967 20.335 26.853 1.00 25.74 203 ASP A N 1
ATOM 1469 C CA . ASP A 1 203 ? 6.135 19.180 25.971 1.00 23.81 203 ASP A CA 1
ATOM 1470 C C . ASP A 1 203 ? 7.366 19.371 25.081 1.00 24.34 203 ASP A C 1
ATOM 1471 O O . ASP A 1 203 ? 7.954 20.485 24.939 1.00 21.13 203 ASP A O 1
ATOM 1476 N N . LEU A 1 204 ? 7.738 18.286 24.410 1.00 21.67 204 LEU A N 1
ATOM 1477 C CA . LEU A 1 204 ? 8.938 18.247 23.603 1.00 22.65 204 LEU A CA 1
ATOM 1478 C C . LEU A 1 204 ? 8.842 19.172 22.386 1.00 19.64 204 LEU A C 1
ATOM 1479 O O . LEU A 1 204 ? 9.872 19.745 21.934 1.00 22.19 204 LEU A O 1
ATOM 1484 N N . ILE A 1 205 ? 7.659 19.332 21.810 1.00 20.31 205 ILE A N 1
ATOM 1485 C CA . ILE A 1 205 ? 7.554 20.239 20.640 1.00 21.23 205 ILE A CA 1
ATOM 1486 C C . ILE A 1 205 ? 7.892 21.664 21.087 1.00 21.99 205 ILE A C 1
ATOM 1487 O O . ILE A 1 205 ? 8.654 22.353 20.411 1.00 22.87 205 ILE A O 1
ATOM 1492 N N . SER A 1 206 ? 7.325 22.074 22.217 1.00 22.11 206 SER A N 1
ATOM 1493 C CA . SER A 1 206 ? 7.587 23.410 22.790 1.00 22.07 206 SER A CA 1
ATOM 1494 C C . SER A 1 206 ? 9.078 23.585 23.061 1.00 23.03 206 SER A C 1
ATOM 1495 O O . SER A 1 206 ? 9.649 24.639 22.726 1.00 23.68 206 SER A O 1
ATOM 1498 N N . GLN A 1 207 ? 9.696 22.557 23.654 1.00 21.27 207 GLN A N 1
ATOM 1499 C CA . GLN A 1 207 ? 11.075 22.648 24.036 1.00 22.48 207 GLN A CA 1
ATOM 1500 C C . GLN A 1 207 ? 11.989 22.648 22.806 1.00 22.49 207 GLN A C 1
ATOM 1501 O O . GLN A 1 207 ? 13.028 23.293 22.828 1.00 21.31 207 GLN A O 1
ATOM 1504 N N . LEU A 1 208 ? 11.656 21.899 21.749 1.00 20.17 208 LEU A N 1
ATOM 1505 C CA . LEU A 1 208 ? 12.420 21.907 20.529 1.00 22.91 208 LEU A CA 1
ATOM 1506 C C . LEU A 1 208 ? 12.358 23.288 19.869 1.00 21.72 208 LEU A C 1
ATOM 1507 O O . LEU A 1 208 ? 13.363 23.770 19.388 1.00 23.47 208 LEU A O 1
ATOM 1512 N N . LEU A 1 209 ? 11.192 23.939 19.909 1.00 22.03 209 LEU A N 1
ATOM 1513 C CA . LEU A 1 209 ? 11.017 25.257 19.332 1.00 22.96 209 LEU A CA 1
ATOM 1514 C C . LEU A 1 209 ? 11.853 26.288 20.089 1.00 23.31 209 LEU A C 1
ATOM 1515 O O . LEU A 1 209 ? 12.352 27.223 19.434 1.00 25.24 209 LEU A O 1
ATOM 1520 N N . ALA A 1 210 ? 11.984 26.120 21.416 1.00 23.87 210 ALA A N 1
ATOM 1521 C CA . ALA A 1 210 ? 12.692 27.078 22.264 1.00 25.05 210 ALA A CA 1
ATOM 1522 C C . ALA A 1 210 ? 14.210 26.949 22.090 1.00 25.10 210 ALA A C 1
ATOM 1523 O O . ALA A 1 210 ? 14.941 27.914 22.266 1.00 28.94 210 ALA A O 1
ATOM 1525 N N . ALA A 1 211 ? 14.687 25.745 21.768 1.00 24.57 211 ALA A N 1
ATOM 1526 C CA . ALA A 1 211 ? 16.115 25.477 21.834 1.00 23.71 211 ALA A CA 1
ATOM 1527 C C . ALA A 1 211 ? 16.886 26.461 20.952 1.00 23.33 211 ALA A C 1
ATOM 1528 O O . ALA A 1 211 ? 16.547 26.700 19.773 1.00 24.58 211 ALA A O 1
ATOM 1530 N N . GLU A 1 212 ? 18.008 26.936 21.482 1.00 26.38 212 GLU A N 1
ATOM 1531 C CA . GLU A 1 212 ? 18.865 27.833 20.754 1.00 30.09 212 GLU A CA 1
ATOM 1532 C C . GLU A 1 212 ? 20.305 27.595 21.212 1.00 28.00 212 GLU A C 1
ATOM 1533 O O . GLU A 1 212 ? 20.572 27.525 22.422 1.00 29.77 212 GLU A O 1
ATOM 1539 N N . VAL A 1 213 ? 21.191 27.441 20.232 1.00 30.18 213 VAL A N 1
ATOM 1540 C CA . VAL A 1 213 ? 22.608 27.241 20.502 1.00 34.12 213 VAL A CA 1
ATOM 1541 C C . VAL A 1 213 ? 23.416 28.106 19.534 1.00 30.24 213 VAL A C 1
ATOM 1542 O O . VAL A 1 213 ? 23.298 27.982 18.282 1.00 31.77 213 VAL A O 1
ATOM 1546 N N . ASP A 1 214 ? 24.247 28.977 20.135 1.00 36.15 214 ASP A N 1
ATOM 1547 C CA . ASP A 1 214 ? 25.112 29.932 19.418 1.00 36.90 214 ASP A CA 1
ATOM 1548 C C . ASP A 1 214 ? 24.244 30.767 18.483 1.00 33.87 214 ASP A C 1
ATOM 1549 O O . ASP A 1 214 ? 24.574 30.949 17.304 1.00 34.04 214 ASP A O 1
ATOM 1554 N N . GLY A 1 215 ? 23.085 31.179 19.021 1.00 35.24 215 GLY A N 1
ATOM 1555 C CA . GLY A 1 215 ? 22.061 31.944 18.315 1.00 35.63 215 GLY A CA 1
ATOM 1556 C C . GLY A 1 215 ? 21.488 31.232 17.101 1.00 33.59 215 GLY A C 1
ATOM 1557 O O . GLY A 1 215 ? 20.916 31.889 16.227 1.00 37.02 215 GLY A O 1
ATOM 1558 N N . GLU A 1 216 ? 21.611 29.888 17.047 1.00 31.32 216 GLU A N 1
ATOM 1559 C CA . GLU A 1 216 ? 21.056 29.088 15.966 1.00 29.85 216 GLU A CA 1
ATOM 1560 C C . GLU A 1 216 ? 19.896 28.233 16.523 1.00 24.61 216 GLU A C 1
ATOM 1561 O O . GLU A 1 216 ? 19.863 27.908 17.698 1.00 25.08 216 GLU A O 1
ATOM 1563 N N . LYS A 1 217 ? 18.910 27.989 15.665 1.00 26.69 217 LYS A N 1
ATOM 1564 C CA . LYS A 1 217 ? 17.702 27.254 16.099 1.00 26.50 217 LYS A CA 1
ATOM 1565 C C . LYS A 1 217 ? 17.355 26.197 15.059 1.00 25.56 217 LYS A C 1
ATOM 1566 O O . LYS A 1 217 ? 17.823 26.205 13.922 1.00 27.45 217 LYS A O 1
ATOM 1572 N N . LEU A 1 218 ? 16.517 25.238 15.481 1.00 24.04 218 LEU A N 1
ATOM 1573 C CA . LEU A 1 218 ? 16.030 24.258 14.554 1.00 25.66 218 LEU A CA 1
ATOM 1574 C C . LEU A 1 218 ? 15.004 24.904 13.623 1.00 23.52 218 LEU A C 1
ATOM 1575 O O . LEU A 1 218 ? 14.177 25.687 14.059 1.00 24.68 218 LEU A O 1
ATOM 1580 N N . THR A 1 219 ? 15.023 24.519 12.359 1.00 24.26 219 THR A N 1
ATOM 1581 C CA . THR A 1 219 ? 13.946 24.866 11.470 1.00 24.68 219 THR A CA 1
ATOM 1582 C C . THR A 1 219 ? 12.679 24.105 11.872 1.00 25.76 219 THR A C 1
ATOM 1583 O O . THR A 1 219 ? 12.760 23.109 12.577 1.00 24.71 219 THR A O 1
ATOM 1587 N N . ALA A 1 220 ? 11.524 24.555 11.366 1.00 24.45 220 ALA A N 1
ATOM 1588 C CA . ALA A 1 220 ? 10.268 23.802 11.597 1.00 26.47 220 ALA A CA 1
ATOM 1589 C C . ALA A 1 220 ? 10.378 22.359 11.063 1.00 25.82 220 ALA A C 1
ATOM 1590 O O . ALA A 1 220 ? 9.943 21.398 11.730 1.00 25.75 220 ALA A O 1
ATOM 1592 N N . GLY A 1 221 ? 10.921 22.167 9.860 1.00 23.96 221 GLY A N 1
ATOM 1593 C CA . GLY A 1 221 ? 11.147 20.847 9.303 1.00 22.29 221 GLY A CA 1
ATOM 1594 C C . GLY A 1 221 ? 12.003 19.984 10.229 1.00 24.62 221 GLY A C 1
ATOM 1595 O O . GLY A 1 221 ? 11.739 18.781 10.376 1.00 24.40 221 GLY A O 1
ATOM 1596 N N . GLU A 1 222 ? 13.036 20.577 10.820 1.00 22.37 222 GLU A N 1
ATOM 1597 C CA . GLU A 1 222 ? 13.922 19.840 11.704 1.00 22.99 222 GLU A CA 1
ATOM 1598 C C . GLU A 1 222 ? 13.195 19.430 12.984 1.00 20.76 222 GLU A C 1
ATOM 1599 O O . GLU A 1 222 ? 13.401 18.309 13.445 1.00 24.38 222 GLU A O 1
ATOM 1605 N N . VAL A 1 223 ? 12.351 20.290 13.561 1.00 22.03 223 VAL A N 1
ATOM 1606 C CA . VAL A 1 223 ? 11.539 19.936 14.737 1.00 22.03 223 VAL A CA 1
ATOM 1607 C C . VAL A 1 223 ? 10.657 18.725 14.396 1.00 21.56 223 VAL A C 1
ATOM 1608 O O . VAL A 1 223 ? 10.613 17.753 15.173 1.00 21.57 223 VAL A O 1
ATOM 1612 N N . LEU A 1 224 ? 9.941 18.809 13.269 1.00 20.14 224 LEU A N 1
ATOM 1613 C CA . LEU A 1 224 ? 8.983 17.770 12.864 1.00 20.81 224 LEU A CA 1
ATOM 1614 C C . LEU A 1 224 ? 9.746 16.483 12.576 1.00 21.19 224 LEU A C 1
ATOM 1615 O O . LEU A 1 224 ? 9.288 15.399 12.949 1.00 21.79 224 LEU A O 1
ATOM 1620 N N . SER A 1 225 ? 10.870 16.597 11.854 1.00 21.13 225 SER A N 1
ATOM 1621 C CA . SER A 1 225 ? 11.645 15.407 11.521 1.00 20.60 225 SER A CA 1
ATOM 1622 C C . SER A 1 225 ? 12.146 14.707 12.797 1.00 19.78 225 SER A C 1
ATOM 1623 O O . SER A 1 225 ? 12.119 13.457 12.839 1.00 18.14 225 SER A O 1
ATOM 1626 N N . PHE A 1 226 ? 12.546 15.465 13.824 1.00 18.14 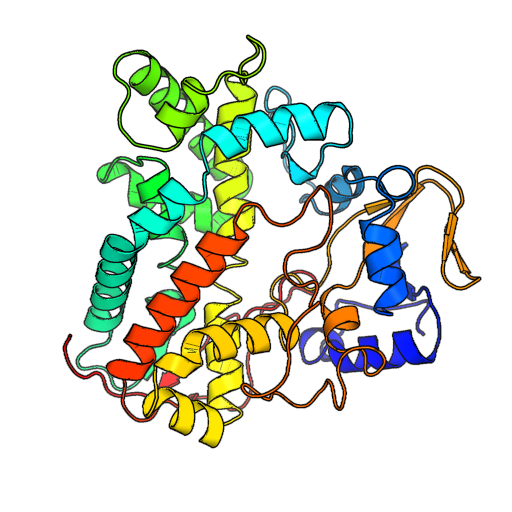226 PHE A N 1
ATOM 1627 C CA . PHE A 1 226 ? 13.042 14.876 15.060 1.00 19.28 226 PHE A CA 1
ATOM 1628 C C . PHE A 1 226 ? 11.886 14.199 15.837 1.00 18.89 226 PHE A C 1
ATOM 1629 O O . PHE A 1 226 ? 12.060 13.091 16.377 1.00 19.46 226 PHE A O 1
ATOM 1637 N N . ALA A 1 227 ? 10.702 14.826 15.852 1.00 18.47 227 ALA A N 1
ATOM 1638 C CA . ALA A 1 227 ? 9.522 14.224 16.431 1.00 17.35 227 ALA A CA 1
ATOM 1639 C C . ALA A 1 227 ? 9.253 12.855 15.787 1.00 18.98 227 ALA A C 1
ATOM 1640 O O . ALA A 1 227 ? 8.965 11.872 16.466 1.00 18.13 227 ALA A O 1
ATOM 1642 N N . ASN A 1 228 ? 9.306 12.798 14.446 1.00 19.60 228 ASN A N 1
ATOM 1643 C CA . ASN A 1 228 ? 9.037 11.610 13.712 1.00 19.50 228 ASN A CA 1
ATOM 1644 C C . ASN A 1 228 ? 10.107 10.573 14.079 1.00 20.11 228 ASN A C 1
ATOM 1645 O O . ASN A 1 228 ? 9.801 9.372 14.248 1.00 19.22 228 ASN A O 1
ATOM 1650 N N . THR A 1 229 ? 11.361 11.033 14.152 1.00 18.32 229 THR A N 1
ATOM 1651 C CA . THR A 1 229 ? 12.490 10.117 14.489 1.00 17.59 229 THR A CA 1
ATOM 1652 C C . THR A 1 229 ? 12.233 9.458 15.844 1.00 17.14 229 THR A C 1
ATOM 1653 O O . THR A 1 229 ? 12.559 8.278 16.024 1.00 18.86 229 THR A O 1
ATOM 1657 N N . LEU A 1 230 ? 11.697 10.200 16.809 1.00 18.83 230 LEU A N 1
ATOM 1658 C CA . LEU A 1 230 ? 11.514 9.648 18.148 1.00 18.33 230 LEU A CA 1
ATOM 1659 C C . LEU A 1 230 ? 10.546 8.450 18.104 1.00 18.62 230 LEU A C 1
ATOM 1660 O O . LEU A 1 230 ? 10.768 7.460 18.830 1.00 17.90 230 LEU A O 1
ATOM 1665 N N . LEU A 1 231 ? 9.515 8.506 17.241 1.00 18.81 231 LEU A N 1
ATOM 1666 C CA . LEU A 1 231 ? 8.607 7.358 17.139 1.00 19.84 231 LEU A CA 1
ATOM 1667 C C . LEU A 1 231 ? 9.362 6.189 16.541 1.00 19.91 231 LEU A C 1
ATOM 1668 O O . LEU A 1 231 ? 9.352 5.073 17.079 1.00 21.31 231 LEU A O 1
ATOM 1673 N N . ILE A 1 232 ? 9.971 6.428 15.372 1.00 18.00 232 ILE A N 1
ATOM 1674 C CA . ILE A 1 232 ? 10.559 5.346 14.641 1.00 21.21 232 ILE A CA 1
ATOM 1675 C C . ILE A 1 232 ? 11.716 4.727 15.433 1.00 20.44 232 ILE A C 1
ATOM 1676 O O . ILE A 1 232 ? 11.836 3.505 15.510 1.00 21.46 232 ILE A O 1
ATOM 1681 N N . ALA A 1 233 ? 12.559 5.583 16.016 1.00 19.07 233 ALA A N 1
ATOM 1682 C CA . ALA A 1 233 ? 13.772 5.178 16.700 1.00 16.99 233 ALA A CA 1
ATOM 1683 C C . ALA A 1 233 ? 13.438 4.493 18.034 1.00 17.84 233 ALA A C 1
ATOM 1684 O O . ALA A 1 233 ? 14.205 3.610 18.471 1.00 19.61 233 ALA A O 1
ATOM 1686 N N . GLY A 1 234 ? 12.317 4.897 18.649 1.00 16.07 234 GLY A N 1
ATOM 1687 C CA . GLY A 1 234 ? 12.073 4.609 20.066 1.00 16.27 234 GLY A CA 1
ATOM 1688 C C . GLY A 1 234 ? 11.049 3.524 20.326 1.00 18.30 234 GLY A C 1
ATOM 1689 O O . GLY A 1 234 ? 11.079 2.869 21.358 1.00 18.09 234 GLY A O 1
ATOM 1690 N N . ASN A 1 235 ? 10.027 3.437 19.483 1.00 16.44 235 ASN A N 1
ATOM 1691 C CA . ASN A 1 235 ? 8.901 2.586 19.803 1.00 15.43 235 ASN A CA 1
ATOM 1692 C C . ASN A 1 235 ? 9.275 1.112 19.646 1.00 16.81 235 ASN A C 1
ATOM 1693 O O . ASN A 1 235 ? 9.244 0.361 20.614 1.00 16.89 235 ASN A O 1
ATOM 1698 N N . GLU A 1 236 ? 9.592 0.666 18.433 1.00 16.76 236 GLU A N 1
ATOM 1699 C CA . GLU A 1 236 ? 9.801 -0.734 18.156 1.00 19.34 236 GLU A CA 1
ATOM 1700 C C . GLU A 1 236 ? 11.011 -1.269 18.951 1.00 17.88 236 GLU A C 1
ATOM 1701 O O . GLU A 1 236 ? 11.014 -2.379 19.447 1.00 16.92 236 GLU A O 1
ATOM 1707 N N . THR A 1 237 ? 12.063 -0.457 19.080 1.00 15.86 237 THR A N 1
ATOM 1708 C CA . THR A 1 237 ? 13.247 -0.909 19.805 1.00 16.50 237 THR A CA 1
ATOM 1709 C C . THR A 1 237 ? 12.951 -1.103 21.304 1.00 14.61 237 THR A C 1
ATOM 1710 O O . THR A 1 237 ? 13.386 -2.091 21.876 1.00 16.11 237 THR A O 1
ATOM 1714 N N . THR A 1 238 ? 12.250 -0.167 21.892 1.00 14.54 238 THR A N 1
ATOM 1715 C CA . THR A 1 238 ? 11.963 -0.287 23.372 1.00 14.28 238 THR A CA 1
ATOM 1716 C C . THR A 1 238 ? 11.007 -1.445 23.616 1.00 16.15 238 THR A C 1
ATOM 1717 O O . THR A 1 238 ? 11.184 -2.190 24.571 1.00 15.92 238 THR A O 1
ATOM 1721 N N . THR A 1 239 ? 10.017 -1.586 22.726 1.00 14.78 239 THR A N 1
ATOM 1722 C CA . THR A 1 239 ? 9.109 -2.743 22.776 1.00 14.90 239 THR A CA 1
ATOM 1723 C C . THR A 1 239 ? 9.949 -4.017 22.734 1.00 15.12 239 THR A C 1
ATOM 1724 O O . THR A 1 239 ? 9.645 -4.994 23.434 1.00 16.20 239 THR A O 1
ATOM 1728 N N . SER A 1 240 ? 10.890 -4.070 21.789 1.00 15.90 240 SER A N 1
ATOM 1729 C CA A SER A 1 240 ? 11.757 -5.225 21.611 0.50 14.94 240 SER A CA 1
ATOM 1730 C CA B SER A 1 240 ? 11.722 -5.243 21.628 0.50 15.63 240 SER A CA 1
ATOM 1731 C C . SER A 1 240 ? 12.526 -5.548 22.900 1.00 15.78 240 SER A C 1
ATOM 1732 O O . SER A 1 240 ? 12.601 -6.699 23.289 1.00 17.59 240 SER A O 1
ATOM 1737 N N . LEU A 1 241 ? 13.124 -4.524 23.506 1.00 16.13 241 LEU A N 1
ATOM 1738 C CA . LEU A 1 241 ? 13.896 -4.708 24.767 1.00 16.08 241 LEU A CA 1
ATOM 1739 C C . LEU A 1 241 ? 13.038 -5.380 25.844 1.00 17.27 241 LEU A C 1
ATOM 1740 O O . LEU A 1 241 ? 13.459 -6.382 26.430 1.00 16.74 241 LEU A O 1
ATOM 1745 N N . ILE A 1 242 ? 11.836 -4.844 26.090 1.00 16.30 242 ILE A N 1
ATOM 1746 C CA . ILE A 1 242 ? 11.004 -5.403 27.095 1.00 17.59 242 ILE A CA 1
ATOM 1747 C C . ILE A 1 242 ? 10.558 -6.827 26.722 1.00 18.24 242 ILE A C 1
ATOM 1748 O O . ILE A 1 242 ? 10.614 -7.716 27.617 1.00 18.41 242 ILE A O 1
ATOM 1753 N N . GLY A 1 243 ? 10.133 -7.091 25.470 1.00 18.01 243 GLY A N 1
ATOM 1754 C CA . GLY A 1 243 ? 9.708 -8.444 25.059 1.00 17.21 243 GLY A CA 1
ATOM 1755 C C . GLY A 1 243 ? 10.859 -9.438 25.144 1.00 18.52 243 GLY A C 1
ATOM 1756 O O . GLY A 1 243 ? 10.727 -10.550 25.656 1.00 19.58 243 GLY A O 1
ATOM 1757 N N . ASN A 1 244 ? 12.025 -9.002 24.668 1.00 15.53 244 ASN A N 1
ATOM 1758 C CA . ASN A 1 244 ? 13.237 -9.833 24.698 1.00 17.50 244 ASN A CA 1
ATOM 1759 C C . ASN A 1 244 ? 13.632 -10.174 26.131 1.00 16.74 244 ASN A C 1
ATOM 1760 O O . ASN A 1 244 ? 14.094 -11.302 26.348 1.00 19.65 244 ASN A O 1
ATOM 1765 N N . ALA A 1 245 ? 13.466 -9.254 27.058 1.00 17.42 245 ALA A N 1
ATOM 1766 C CA . ALA A 1 245 ? 13.740 -9.490 28.465 1.00 16.05 245 ALA A CA 1
ATOM 1767 C C . ALA A 1 245 ? 12.812 -10.593 28.952 1.00 18.40 245 ALA A C 1
ATOM 1768 O O . ALA A 1 245 ? 13.248 -11.473 29.672 1.00 21.38 245 ALA A O 1
ATOM 1770 N N . LEU A 1 246 ? 11.541 -10.512 28.555 1.00 18.84 246 LEU A N 1
ATOM 1771 C CA . LEU A 1 246 ? 10.540 -11.519 29.022 1.00 19.87 246 LEU A CA 1
ATOM 1772 C C . LEU A 1 246 ? 10.887 -12.889 28.444 1.00 20.65 246 LEU A C 1
ATOM 1773 O O . LEU A 1 246 ? 10.711 -13.934 29.108 1.00 22.82 246 LEU A O 1
ATOM 1778 N N . VAL A 1 247 ? 11.376 -12.919 27.203 1.00 19.90 247 VAL A N 1
ATOM 1779 C CA . VAL A 1 247 ? 11.803 -14.154 26.563 1.00 19.56 247 VAL A CA 1
ATOM 1780 C C . VAL A 1 247 ? 13.019 -14.725 27.313 1.00 19.41 247 VAL A C 1
ATOM 1781 O O . VAL A 1 247 ? 13.013 -15.918 27.700 1.00 21.94 247 VAL A O 1
ATOM 1785 N N . ALA A 1 248 ? 14.035 -13.898 27.560 1.00 20.68 248 ALA A N 1
ATOM 1786 C CA . ALA A 1 248 ? 15.268 -14.343 28.248 1.00 22.52 248 ALA A CA 1
ATOM 1787 C C . ALA A 1 248 ? 14.908 -14.824 29.663 1.00 22.43 248 ALA A C 1
ATOM 1788 O O . ALA A 1 248 ? 15.412 -15.836 30.147 1.00 23.79 248 ALA A O 1
ATOM 1790 N N . LEU A 1 249 ? 14.074 -14.070 30.375 1.00 22.93 249 LEU A N 1
ATOM 1791 C CA . LEU A 1 249 ? 13.805 -14.433 31.765 1.00 24.15 249 LEU A CA 1
ATOM 1792 C C . LEU A 1 249 ? 13.016 -15.735 31.799 1.00 23.79 249 LEU A C 1
ATOM 1793 O O . LEU A 1 249 ? 13.336 -16.579 32.654 1.00 25.74 249 LEU A O 1
ATOM 1798 N N . THR A 1 250 ? 12.078 -15.923 30.850 1.00 22.36 250 THR A N 1
ATOM 1799 C CA . THR A 1 250 ? 11.243 -17.169 30.864 1.00 23.49 250 THR A CA 1
ATOM 1800 C C . THR A 1 250 ? 12.076 -18.372 30.420 1.00 24.76 250 THR A C 1
ATOM 1801 O O . THR A 1 250 ? 11.781 -19.503 30.837 1.00 28.57 250 THR A O 1
ATOM 1805 N N . ASP A 1 251 ? 13.136 -18.135 29.636 1.00 23.93 251 ASP A N 1
ATOM 1806 C CA . ASP A 1 251 ? 14.054 -19.197 29.235 1.00 24.80 251 ASP A CA 1
ATOM 1807 C C . ASP A 1 251 ? 15.011 -19.563 30.384 1.00 27.27 251 ASP A C 1
ATOM 1808 O O . ASP A 1 251 ? 15.683 -20.591 30.293 1.00 27.97 251 ASP A O 1
ATOM 1813 N N . HIS A 1 252 ? 15.117 -18.720 31.412 1.00 24.65 252 HIS A N 1
ATOM 1814 C CA . HIS A 1 252 ? 16.088 -18.852 32.491 1.00 25.57 252 HIS A CA 1
ATOM 1815 C C . HIS A 1 252 ? 15.339 -18.670 33.799 1.00 29.27 252 HIS A C 1
ATOM 1816 O O . HIS A 1 252 ? 15.609 -17.709 34.534 1.00 29.47 252 HIS A O 1
ATOM 1823 N N . PRO A 1 253 ? 14.406 -19.618 34.096 1.00 30.07 253 PRO A N 1
ATOM 1824 C CA . PRO A 1 253 ? 13.558 -19.569 35.291 1.00 34.65 253 PRO A CA 1
ATOM 1825 C C . PRO A 1 253 ? 14.195 -19.128 36.610 1.00 32.77 253 PRO A C 1
ATOM 1826 O O . PRO A 1 253 ? 13.534 -18.467 37.393 1.00 31.28 253 PRO A O 1
ATOM 1830 N N . GLU A 1 254 ? 15.439 -19.546 36.873 1.00 32.56 254 GLU A N 1
ATOM 1831 C CA . GLU A 1 254 ? 16.059 -19.289 38.148 1.00 35.05 254 GLU A CA 1
ATOM 1832 C C . GLU A 1 254 ? 16.504 -17.838 38.213 1.00 34.89 254 GLU A C 1
ATOM 1833 O O . GLU A 1 254 ? 16.583 -17.247 39.290 1.00 31.32 254 GLU A O 1
ATOM 1839 N N . GLN A 1 255 ? 16.808 -17.277 37.034 1.00 30.11 255 GLN A N 1
ATOM 1840 C CA . GLN A 1 255 ? 17.222 -15.906 36.963 1.00 28.59 255 GLN A CA 1
ATOM 1841 C C . GLN A 1 255 ? 15.991 -15.017 37.140 1.00 24.76 255 GLN A C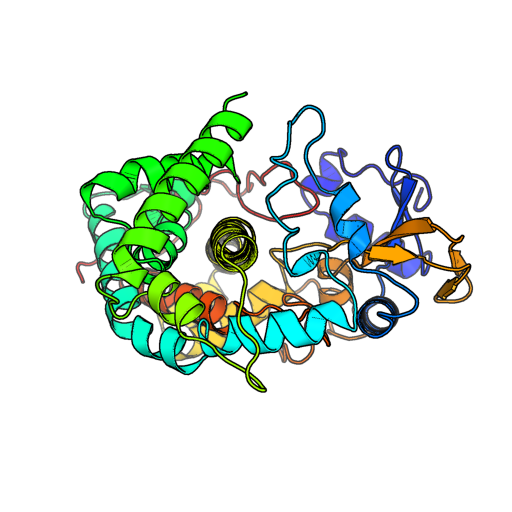 1
ATOM 1842 O O . GLN A 1 255 ? 16.062 -14.009 37.819 1.00 29.06 255 GLN A O 1
ATOM 1848 N N . LEU A 1 256 ? 14.882 -15.408 36.531 1.00 27.60 256 LEU A N 1
ATOM 1849 C CA . LEU A 1 256 ? 13.585 -14.707 36.695 1.00 28.12 256 LEU A CA 1
ATOM 1850 C C . LEU A 1 256 ? 13.208 -14.733 38.180 1.00 30.17 256 LEU A C 1
ATOM 1851 O O . LEU A 1 256 ? 12.955 -13.675 38.821 1.00 30.63 256 LEU A O 1
ATOM 1856 N N . ALA A 1 257 ? 13.246 -15.948 38.743 1.00 31.42 257 ALA A N 1
ATOM 1857 C CA . ALA A 1 257 ? 12.991 -16.168 40.166 1.00 32.59 257 ALA A CA 1
ATOM 1858 C C . ALA A 1 257 ? 13.881 -15.243 41.000 1.00 28.42 257 ALA A C 1
ATOM 1859 O O . ALA A 1 257 ? 13.397 -14.527 41.888 1.00 31.35 257 ALA A O 1
ATOM 1861 N N . ALA A 1 258 ? 15.175 -15.185 40.688 1.00 29.64 258 ALA A N 1
ATOM 1862 C CA . ALA A 1 258 ? 16.081 -14.330 41.453 1.00 29.37 258 ALA A CA 1
ATOM 1863 C C . ALA A 1 258 ? 15.625 -12.864 41.371 1.00 33.99 258 ALA A C 1
ATOM 1864 O O . ALA A 1 258 ? 15.655 -12.156 42.365 1.00 30.69 258 ALA A O 1
ATOM 1866 N N . ALA A 1 259 ? 15.252 -12.395 40.171 1.00 30.16 259 ALA A N 1
ATOM 1867 C CA . ALA A 1 259 ? 14.890 -10.982 39.991 1.00 29.99 259 ALA A CA 1
ATOM 1868 C C . ALA A 1 259 ? 13.539 -10.677 40.640 1.00 28.39 259 ALA A C 1
ATOM 1869 O O . ALA A 1 259 ? 13.324 -9.568 41.019 1.00 30.14 259 ALA A O 1
ATOM 1871 N N . GLN A 1 260 ? 12.644 -11.664 40.703 1.00 29.87 260 GLN A N 1
ATOM 1872 C CA . GLN A 1 260 ? 11.340 -11.482 41.312 1.00 30.82 260 GLN A CA 1
ATOM 1873 C C . GLN A 1 260 ? 11.516 -11.335 42.826 1.00 32.34 260 GLN A C 1
ATOM 1874 O O . GLN A 1 260 ? 10.759 -10.598 43.449 1.00 34.81 260 GLN A O 1
ATOM 1880 N N . ALA A 1 261 ? 12.528 -12.014 43.393 1.00 33.45 261 ALA A N 1
ATOM 1881 C CA . ALA A 1 261 ? 12.847 -11.934 44.836 1.00 34.46 261 ALA A CA 1
ATOM 1882 C C . ALA A 1 261 ? 13.695 -10.694 45.160 1.00 34.49 261 ALA A C 1
ATOM 1883 O O . ALA A 1 261 ? 13.660 -10.196 46.274 1.00 36.75 261 ALA A O 1
ATOM 1885 N N . ASP A 1 262 ? 14.461 -10.180 44.195 1.00 31.86 262 ASP A N 1
ATOM 1886 C CA . ASP A 1 262 ? 15.254 -8.983 44.401 1.00 30.12 262 ASP A CA 1
ATOM 1887 C C . ASP A 1 262 ? 15.121 -8.069 43.173 1.00 32.01 262 ASP A C 1
ATOM 1888 O O . ASP A 1 262 ? 15.907 -8.152 42.223 1.00 28.69 262 ASP A O 1
ATOM 1893 N N . LEU A 1 263 ? 14.167 -7.141 43.253 1.00 30.14 263 LEU A N 1
ATOM 1894 C CA . LEU A 1 263 ? 13.898 -6.208 42.182 1.00 29.80 263 LEU A CA 1
ATOM 1895 C C . LEU A 1 263 ? 15.069 -5.259 41.903 1.00 30.27 263 LEU A C 1
ATOM 1896 O O . LEU A 1 263 ? 15.130 -4.692 40.819 1.00 27.72 263 LEU A O 1
ATOM 1901 N N . SER A 1 264 ? 16.033 -5.101 42.828 1.00 27.06 264 SER A N 1
ATOM 1902 C CA . SER A 1 264 ? 17.206 -4.260 42.578 1.00 27.67 264 SER A CA 1
ATOM 1903 C C . SER A 1 264 ? 18.093 -4.844 41.456 1.00 25.61 264 SER A C 1
ATOM 1904 O O . SER A 1 264 ? 18.923 -4.167 40.989 1.00 26.11 264 SER A O 1
ATOM 1907 N N . LEU A 1 265 ? 17.856 -6.096 41.071 1.00 25.93 265 LEU A N 1
ATOM 1908 C CA . LEU A 1 265 ? 18.570 -6.753 39.952 1.00 25.79 265 LEU A CA 1
ATOM 1909 C C . LEU A 1 265 ? 18.109 -6.217 38.577 1.00 26.89 265 LEU A C 1
ATOM 1910 O O . LEU A 1 265 ? 18.782 -6.436 37.556 1.00 26.06 265 LEU A O 1
ATOM 1915 N N . VAL A 1 266 ? 16.948 -5.563 38.522 1.00 25.15 266 VAL A N 1
ATOM 1916 C CA . VAL A 1 266 ? 16.322 -5.281 37.220 1.00 25.41 266 VAL A CA 1
ATOM 1917 C C . VAL A 1 266 ? 17.243 -4.464 36.314 1.00 23.87 266 VAL A C 1
ATOM 1918 O O . VAL A 1 266 ? 17.310 -4.783 35.122 1.00 22.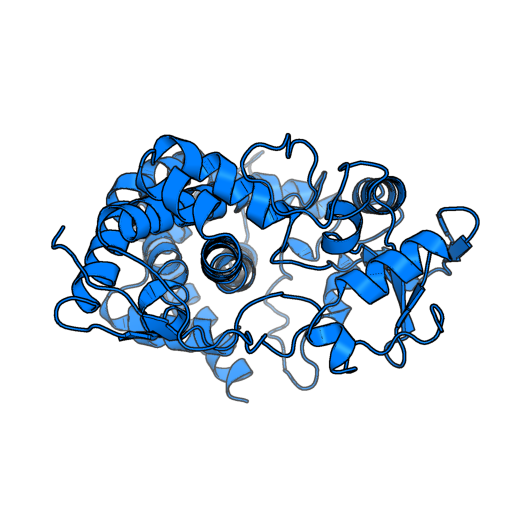50 266 VAL A O 1
ATOM 1922 N N . PRO A 1 267 ? 17.973 -3.422 36.757 1.00 23.03 267 PRO A N 1
ATOM 1923 C CA . PRO A 1 267 ? 18.862 -2.684 35.856 1.00 22.46 267 PRO A CA 1
ATOM 1924 C C . PRO A 1 267 ? 19.892 -3.624 35.204 1.00 23.03 267 PRO A C 1
ATOM 1925 O O . PRO A 1 267 ? 20.206 -3.471 33.999 1.00 22.67 267 PRO A O 1
ATOM 1929 N N . ALA A 1 268 ? 20.351 -4.618 35.965 1.00 23.45 268 ALA A N 1
ATOM 1930 C CA . ALA A 1 268 ? 21.318 -5.557 35.446 1.00 22.73 268 ALA A CA 1
ATOM 1931 C C . ALA A 1 268 ? 20.671 -6.514 34.444 1.00 20.81 268 ALA A C 1
ATOM 1932 O O . ALA A 1 268 ? 21.335 -6.950 33.496 1.00 22.91 268 ALA A O 1
ATOM 1934 N N . VAL A 1 269 ? 19.423 -6.893 34.695 1.00 20.65 269 VAL A N 1
ATOM 1935 C CA . VAL A 1 269 ? 18.669 -7.709 33.802 1.00 19.81 269 VAL A CA 1
ATOM 1936 C C . VAL A 1 269 ? 18.616 -6.960 32.462 1.00 20.60 269 VAL A C 1
ATOM 1937 O O . VAL A 1 269 ? 18.913 -7.545 31.408 1.00 21.43 269 VAL A O 1
ATOM 1941 N N . VAL A 1 270 ? 18.268 -5.676 32.525 1.00 21.40 270 VAL A N 1
ATOM 1942 C CA . VAL A 1 270 ? 18.085 -4.896 31.319 1.00 19.96 270 VAL A CA 1
ATOM 1943 C C . VAL A 1 270 ? 19.402 -4.850 30.526 1.00 20.98 270 VAL A C 1
ATOM 1944 O O . VAL A 1 270 ? 19.398 -4.965 29.283 1.00 18.56 270 VAL A O 1
ATOM 1948 N N . GLU A 1 271 ? 20.528 -4.599 31.195 1.00 19.92 271 GLU A N 1
ATOM 1949 C CA . GLU A 1 271 ? 21.818 -4.546 30.495 1.00 20.18 271 GLU A CA 1
ATOM 1950 C C . GLU A 1 271 ? 22.145 -5.911 29.885 1.00 19.39 271 GLU A C 1
ATOM 1951 O O . GLU A 1 271 ? 22.632 -5.960 28.773 1.00 19.41 271 GLU A O 1
ATOM 1957 N N . GLU A 1 272 ? 21.856 -7.014 30.582 1.00 19.09 272 GLU A N 1
ATOM 1958 C CA . GLU A 1 272 ? 22.215 -8.317 30.030 1.00 21.35 272 GLU A CA 1
ATOM 1959 C C . GLU A 1 272 ? 21.280 -8.675 28.869 1.00 19.92 272 GLU A C 1
ATOM 1960 O O . GLU A 1 272 ? 21.754 -9.352 27.958 1.00 22.89 272 GLU A O 1
ATOM 1966 N N . VAL A 1 273 ? 20.010 -8.214 28.859 1.00 17.70 273 VAL A N 1
ATOM 1967 C CA . VAL A 1 273 ? 19.153 -8.438 27.678 1.00 17.23 273 VAL A CA 1
ATOM 1968 C C . VAL A 1 273 ? 19.660 -7.589 26.509 1.00 16.13 273 VAL A C 1
ATOM 1969 O O . VAL A 1 273 ? 19.705 -8.073 25.373 1.00 15.66 273 VAL A O 1
ATOM 1973 N N . LEU A 1 274 ? 20.055 -6.351 26.777 1.00 16.64 274 LEU A N 1
ATOM 1974 C CA . LEU A 1 274 ? 20.614 -5.486 25.754 1.00 16.66 274 LEU A CA 1
ATOM 1975 C C . LEU A 1 274 ? 21.782 -6.172 25.051 1.00 17.23 274 LEU A C 1
ATOM 1976 O O . LEU A 1 274 ? 21.877 -6.138 23.824 1.00 18.13 274 LEU A O 1
ATOM 1981 N N . ARG A 1 275 ? 22.623 -6.866 25.815 1.00 16.41 275 ARG A N 1
ATOM 1982 C CA . ARG A 1 275 ? 23.774 -7.543 25.243 1.00 16.30 275 ARG A CA 1
ATOM 1983 C C . ARG A 1 275 ? 23.349 -8.830 24.558 1.00 16.66 275 ARG A C 1
ATOM 1984 O O . ARG A 1 275 ? 23.795 -9.120 23.425 1.00 18.44 275 ARG A O 1
ATOM 1992 N N . TYR A 1 276 ? 22.550 -9.637 25.264 1.00 17.84 276 TYR A N 1
ATOM 1993 C CA . TYR A 1 276 ? 22.231 -11.002 24.859 1.00 18.07 276 TYR A CA 1
ATOM 1994 C C . TYR A 1 276 ? 21.286 -11.051 23.656 1.00 17.77 276 TYR A C 1
ATOM 1995 O O . TYR A 1 276 ? 21.437 -11.917 22.776 1.00 19.70 276 TYR A O 1
ATOM 2004 N N . GLU A 1 277 ? 20.242 -10.204 23.660 1.00 17.58 277 GLU A N 1
ATOM 2005 C CA . GLU A 1 277 ? 19.248 -10.207 22.565 1.00 17.95 277 GLU A CA 1
ATOM 2006 C C . GLU A 1 277 ? 19.021 -8.756 22.134 1.00 17.38 277 GLU A C 1
ATOM 2007 O O . GLU A 1 277 ? 17.980 -8.162 22.410 1.00 17.95 277 GLU A O 1
ATOM 2013 N N . SER A 1 278 ? 20.076 -8.189 21.531 1.00 16.32 278 SER A N 1
ATOM 2014 C CA . SER A 1 278 ? 20.140 -6.802 21.203 1.00 16.86 278 SER A CA 1
ATOM 2015 C C . SER A 1 278 ? 18.982 -6.394 20.300 1.00 16.32 278 SER A C 1
ATOM 2016 O O . SER A 1 278 ? 18.791 -6.951 19.229 1.00 17.41 278 SER A O 1
ATOM 2019 N N . PRO A 1 279 ? 18.117 -5.458 20.706 1.00 16.58 279 PRO A N 1
ATOM 2020 C CA . PRO A 1 279 ? 16.979 -5.064 19.893 1.00 15.52 279 PRO A CA 1
ATOM 2021 C C . PRO A 1 279 ? 17.383 -4.650 18.472 1.00 16.01 279 PRO A C 1
ATOM 2022 O O . PRO A 1 279 ? 16.774 -5.138 17.548 1.00 16.41 279 PRO A O 1
ATOM 2026 N N . ALA A 1 280 ? 18.327 -3.699 18.370 1.00 13.61 280 ALA A N 1
ATOM 2027 C CA . ALA A 1 280 ? 18.846 -3.328 17.095 1.00 14.88 280 ALA A CA 1
ATOM 2028 C C . ALA A 1 280 ? 20.010 -4.276 16.775 1.00 15.55 280 ALA A C 1
ATOM 2029 O O . ALA A 1 280 ? 21.092 -4.161 17.380 1.00 14.92 280 ALA A O 1
ATOM 2031 N N . GLN A 1 281 ? 19.761 -5.244 15.870 1.00 15.29 281 GLN A N 1
ATOM 2032 C CA . GLN A 1 281 ? 20.774 -6.268 15.655 1.00 14.56 281 GLN A CA 1
ATOM 2033 C C . GLN A 1 281 ? 21.949 -5.725 14.842 1.00 15.04 281 GLN A C 1
ATOM 2034 O O . GLN A 1 281 ? 23.067 -6.192 14.948 1.00 15.29 281 GLN A O 1
ATOM 2040 N N . CYS A 1 282 ? 21.636 -4.770 13.973 1.00 16.32 282 CYS A N 1
ATOM 2041 C CA . CYS A 1 282 ? 22.603 -4.100 13.207 1.00 16.85 282 CYS A CA 1
ATOM 2042 C C . CYS A 1 282 ? 22.120 -2.700 12.874 1.00 15.61 282 CYS A C 1
ATOM 2043 O O . CYS A 1 282 ? 20.948 -2.397 13.095 1.00 17.30 282 CYS A O 1
ATOM 2046 N N . ILE A 1 283 ? 23.067 -1.908 12.357 1.00 15.83 283 ILE A N 1
ATOM 2047 C CA . ILE A 1 283 ? 22.749 -0.600 11.906 1.00 16.58 283 ILE A CA 1
ATOM 2048 C C . ILE A 1 283 ? 23.343 -0.421 10.516 1.00 18.41 283 ILE A C 1
ATOM 2049 O O . ILE A 1 283 ? 23.839 -1.388 9.979 1.00 18.70 283 ILE A O 1
ATOM 2054 N N . PHE A 1 284 ? 23.250 0.789 9.962 1.00 16.19 284 PHE A N 1
ATOM 2055 C CA . PHE A 1 284 ? 23.615 1.000 8.561 1.00 17.26 284 PHE A CA 1
ATOM 2056 C C . PHE A 1 284 ? 24.712 2.050 8.413 1.00 15.36 284 PHE A C 1
ATOM 2057 O O . PHE A 1 284 ? 24.677 3.111 9.076 1.00 16.80 284 PHE A O 1
ATOM 2065 N N . ARG A 1 285 ? 25.660 1.759 7.492 1.00 15.52 285 ARG A N 1
ATOM 2066 C CA . ARG A 1 285 ? 26.699 2.721 7.110 1.00 16.46 285 ARG A CA 1
ATOM 2067 C C . ARG A 1 285 ? 26.937 2.608 5.592 1.00 16.51 285 ARG A C 1
ATOM 2068 O O . ARG A 1 285 ? 26.530 1.637 5.007 1.00 17.79 285 ARG A O 1
ATOM 2076 N N . GLN A 1 286 ? 27.616 3.589 5.018 1.00 18.61 286 GLN A N 1
ATOM 2077 C CA . GLN A 1 286 ? 28.086 3.506 3.622 1.00 18.42 286 GLN A CA 1
ATOM 2078 C C . GLN A 1 286 ? 29.526 3.994 3.562 1.00 18.31 286 GLN A C 1
ATOM 2079 O O . GLN A 1 286 ? 29.868 5.044 4.173 1.00 18.78 286 GLN A O 1
ATOM 2085 N N . THR A 1 287 ? 30.373 3.220 2.880 1.00 19.12 287 THR A N 1
ATOM 2086 C CA . THR A 1 287 ? 31.754 3.658 2.766 1.00 21.06 287 THR A CA 1
ATOM 2087 C C . THR A 1 287 ? 31.858 4.770 1.737 1.00 22.14 287 THR A C 1
ATOM 2088 O O . THR A 1 287 ? 31.211 4.752 0.720 1.00 23.26 287 THR A O 1
ATOM 2092 N N . MET A 1 288 ? 32.702 5.735 2.080 1.00 27.02 288 MET A N 1
ATOM 2093 C CA . MET A 1 288 ? 32.948 6.884 1.264 1.00 32.65 288 MET A CA 1
ATOM 2094 C C . MET A 1 288 ? 34.196 6.671 0.394 1.00 35.09 288 MET A C 1
ATOM 2095 O O . MET A 1 288 ? 34.304 7.286 -0.655 1.00 41.44 288 MET A O 1
ATOM 2100 N N . THR A 1 289 ? 35.079 5.748 0.797 1.00 31.59 289 THR A N 1
ATOM 2101 C CA . THR A 1 289 ? 36.333 5.396 0.111 1.00 34.73 289 THR A CA 1
ATOM 2102 C C . THR A 1 289 ? 36.522 3.882 0.213 1.00 32.93 289 THR A C 1
ATOM 2103 O O . THR A 1 289 ? 35.779 3.202 0.933 1.00 29.91 289 THR A O 1
ATOM 2107 N N . ASP A 1 290 ? 37.508 3.350 -0.517 1.00 30.99 290 ASP A N 1
ATOM 2108 C CA . ASP A 1 290 ? 37.970 2.012 -0.284 1.00 34.96 290 ASP A CA 1
ATOM 2109 C C . ASP A 1 290 ? 38.525 1.984 1.138 1.00 33.88 290 ASP A C 1
ATOM 2110 O O . ASP A 1 290 ? 39.277 2.882 1.539 1.00 36.15 290 ASP A O 1
ATOM 2115 N N . VAL A 1 291 ? 38.083 0.996 1.920 1.00 33.25 291 VAL A N 1
ATOM 2116 C CA . VAL A 1 291 ? 38.526 0.898 3.307 1.00 33.00 291 VAL A CA 1
ATOM 2117 C C . VAL A 1 291 ? 38.947 -0.551 3.559 1.00 31.76 291 VAL A C 1
ATOM 2118 O O . VAL A 1 291 ? 38.698 -1.440 2.743 1.00 34.07 291 VAL A O 1
ATOM 2122 N N . GLU A 1 292 ? 39.626 -0.754 4.690 1.00 35.41 292 GLU A N 1
ATOM 2123 C CA . GLU A 1 292 ? 40.139 -2.043 5.052 1.00 36.06 292 GLU A CA 1
ATOM 2124 C C . GLU A 1 292 ? 39.673 -2.329 6.475 1.00 32.51 292 GLU A C 1
ATOM 2125 O O . GLU A 1 292 ? 39.829 -1.506 7.390 1.00 38.32 292 GLU A O 1
ATOM 2127 N N . ILE A 1 293 ? 39.066 -3.491 6.672 1.00 36.63 293 ILE A N 1
ATOM 2128 C CA . ILE A 1 293 ? 38.826 -3.900 8.040 1.00 37.21 293 ILE A CA 1
ATOM 2129 C C . ILE A 1 293 ? 39.178 -5.380 8.167 1.00 36.71 293 ILE A C 1
ATOM 2130 O O . ILE A 1 293 ? 38.775 -6.193 7.374 1.00 35.04 293 ILE A O 1
ATOM 2135 N N . GLY A 1 294 ? 40.021 -5.668 9.160 1.00 40.73 294 GLY A N 1
ATOM 2136 C CA . GLY A 1 294 ? 40.581 -6.993 9.381 1.00 43.85 294 GLY A CA 1
ATOM 2137 C C . GLY A 1 294 ? 41.122 -7.626 8.110 1.00 42.05 294 GLY A C 1
ATOM 2138 O O . GLY A 1 294 ? 40.833 -8.782 7.845 1.00 44.67 294 GLY A O 1
ATOM 2139 N N . ASP A 1 295 ? 41.887 -6.846 7.331 1.00 45.83 295 ASP A N 1
ATOM 2140 C CA . ASP A 1 295 ? 42.599 -7.289 6.118 1.00 47.51 295 ASP A CA 1
ATOM 2141 C C . ASP A 1 295 ? 41.617 -7.666 5.002 1.00 47.20 295 ASP A C 1
ATOM 2142 O O . ASP A 1 295 ? 41.992 -8.277 4.006 1.00 44.73 295 ASP A O 1
ATOM 2147 N N . GLU A 1 296 ? 40.354 -7.277 5.167 1.00 46.35 296 GLU A N 1
ATOM 2148 C CA . GLU A 1 296 ? 39.363 -7.409 4.134 1.00 43.26 296 GLU A CA 1
ATOM 2149 C C . GLU A 1 296 ? 39.104 -5.985 3.650 1.00 43.61 296 GLU A C 1
ATOM 2150 O O . GLU A 1 296 ? 38.893 -5.063 4.468 1.00 42.38 296 GLU A O 1
ATOM 2156 N N . ARG A 1 297 ? 39.165 -5.813 2.331 1.00 40.87 297 ARG A N 1
ATOM 2157 C CA . ARG A 1 297 ? 38.950 -4.531 1.728 1.00 41.94 297 ARG A CA 1
ATOM 2158 C C . ARG A 1 297 ? 37.446 -4.429 1.422 1.00 39.39 297 ARG A C 1
ATOM 2159 O O . ARG A 1 297 ? 36.802 -5.394 1.011 1.00 38.05 297 ARG A O 1
ATOM 2167 N N . ILE A 1 298 ? 36.878 -3.253 1.702 1.00 35.85 298 ILE A N 1
ATOM 2168 C CA . ILE A 1 298 ? 35.479 -2.975 1.395 1.00 31.64 298 ILE A CA 1
ATOM 2169 C C . ILE A 1 298 ? 35.509 -1.833 0.390 1.00 24.78 298 ILE A C 1
ATOM 2170 O O . ILE A 1 298 ? 36.092 -0.783 0.649 1.00 25.38 298 ILE A O 1
ATOM 2175 N N . PRO A 1 299 ? 34.946 -2.032 -0.814 1.00 30.09 299 PRO A N 1
ATOM 2176 C CA . PRO A 1 299 ? 34.997 -0.987 -1.828 1.00 32.03 299 PRO A CA 1
ATOM 2177 C C . PRO A 1 299 ? 34.210 0.256 -1.392 1.00 30.56 299 PRO A C 1
ATOM 2178 O O . PRO A 1 299 ? 33.263 0.176 -0.589 1.00 27.76 299 PRO A O 1
ATOM 2182 N N . ALA A 1 300 ? 34.630 1.394 -1.933 1.00 29.22 300 ALA A N 1
ATOM 2183 C CA . ALA A 1 300 ? 33.894 2.646 -1.886 1.00 27.89 300 ALA A CA 1
ATOM 2184 C C . ALA A 1 300 ? 32.426 2.398 -2.252 1.00 26.49 300 ALA A C 1
ATOM 2185 O O . ALA A 1 300 ? 32.136 1.563 -3.073 1.00 25.88 300 ALA A O 1
ATOM 2187 N N . ARG A 1 301 ? 31.531 3.110 -1.559 1.00 23.42 301 ARG A N 1
ATOM 2188 C CA . ARG A 1 301 ? 30.127 3.158 -1.778 1.00 25.33 301 ARG A CA 1
ATOM 2189 C C . ARG A 1 301 ? 29.407 1.868 -1.416 1.00 25.60 301 ARG A C 1
ATOM 2190 O O . ARG A 1 301 ? 28.228 1.742 -1.743 1.00 29.56 301 ARG A O 1
ATOM 2198 N N . SER A 1 302 ? 30.028 0.985 -0.632 1.00 23.36 302 SER A N 1
ATOM 2199 C CA . SER A 1 302 ? 29.341 -0.205 -0.160 1.00 24.20 302 SER A CA 1
ATOM 2200 C C . SER A 1 302 ? 28.446 0.157 1.026 1.00 21.12 302 SER A C 1
ATOM 2201 O O . SER A 1 302 ? 28.840 0.992 1.836 1.00 21.60 302 SER A O 1
ATOM 2204 N N . VAL A 1 303 ? 27.269 -0.462 1.093 1.00 20.69 303 VAL A N 1
ATOM 2205 C CA . VAL A 1 303 ? 26.494 -0.438 2.349 1.00 21.98 303 VAL A CA 1
ATOM 2206 C C . VAL A 1 303 ? 27.082 -1.474 3.308 1.00 18.68 303 VAL A C 1
ATOM 2207 O O . VAL A 1 303 ? 27.331 -2.624 2.920 1.00 19.98 303 VAL A O 1
ATOM 2211 N N . VAL A 1 304 ? 27.268 -1.063 4.569 1.00 19.83 304 VAL A N 1
ATOM 2212 C CA . VAL A 1 304 ? 27.947 -1.843 5.545 1.00 20.77 304 VAL A CA 1
ATOM 2213 C C . VAL A 1 304 ? 27.039 -1.923 6.766 1.00 18.14 304 VAL A C 1
ATOM 2214 O O . VAL A 1 304 ? 26.522 -0.903 7.155 1.00 19.13 304 VAL A O 1
ATOM 2218 N N . LEU A 1 305 ? 26.845 -3.142 7.272 1.00 17.42 305 LEU A N 1
ATOM 2219 C CA . LEU A 1 305 ? 26.040 -3.404 8.463 1.00 17.13 305 LEU A CA 1
ATOM 2220 C C . LEU A 1 305 ? 26.958 -3.805 9.604 1.00 17.23 305 LEU A C 1
ATOM 2221 O O . LEU A 1 305 ? 27.381 -4.959 9.698 1.00 19.76 305 LEU A O 1
ATOM 2226 N N . PRO A 1 306 ? 27.267 -2.867 10.517 1.00 18.11 306 PRO A N 1
ATOM 2227 C CA . PRO A 1 306 ? 27.922 -3.224 11.762 1.00 18.32 306 PRO A CA 1
ATOM 2228 C C . PRO A 1 306 ? 26.931 -4.045 12.601 1.00 16.32 306 PRO A C 1
ATOM 2229 O O . PRO A 1 306 ? 25.817 -3.564 12.900 1.00 16.91 306 PRO A O 1
ATOM 2233 N N . LEU A 1 307 ? 27.289 -5.296 12.888 1.00 16.23 307 LEU A N 1
ATOM 2234 C CA . LEU A 1 307 ? 26.368 -6.239 13.508 1.00 16.18 307 LEU A CA 1
ATOM 2235 C C . LEU A 1 307 ? 26.524 -6.084 15.018 1.00 15.96 307 LEU A C 1
ATOM 2236 O O . LEU A 1 307 ? 27.373 -6.752 15.605 1.00 16.35 307 LEU A O 1
ATOM 2241 N N . LEU A 1 308 ? 25.793 -5.121 15.574 1.00 14.51 308 LEU A N 1
ATOM 2242 C CA . LEU A 1 308 ? 25.833 -4.872 17.030 1.00 14.91 308 LEU A CA 1
ATOM 2243 C C . LEU A 1 308 ? 25.608 -6.184 17.807 1.00 15.50 308 LEU A C 1
ATOM 2244 O O . LEU A 1 308 ? 26.278 -6.406 18.852 1.00 15.97 308 LEU A O 1
ATOM 2249 N N . ALA A 1 309 ? 24.684 -7.017 17.332 1.00 14.95 309 ALA A N 1
ATOM 2250 C CA . ALA A 1 309 ? 24.291 -8.204 18.095 1.00 16.31 309 ALA A CA 1
ATOM 2251 C C . ALA A 1 309 ? 25.471 -9.181 18.071 1.00 18.37 309 ALA A C 1
ATOM 2252 O O . ALA A 1 309 ? 25.692 -9.897 19.029 1.00 19.42 309 ALA A O 1
ATOM 2254 N N . SER A 1 310 ? 26.144 -9.283 16.918 1.00 16.19 310 SER A N 1
ATOM 2255 C CA . SER A 1 310 ? 27.343 -10.138 16.797 1.00 16.92 310 SER A CA 1
ATOM 2256 C C . SER A 1 310 ? 28.462 -9.696 17.743 1.00 17.41 310 SER A C 1
ATOM 2257 O O . SER A 1 310 ? 29.109 -10.511 18.411 1.00 19.37 310 SER A O 1
ATOM 2260 N N . ALA A 1 311 ? 28.747 -8.395 17.758 1.00 16.69 311 ALA A N 1
ATOM 2261 C CA . ALA A 1 311 ? 29.742 -7.782 18.635 1.00 16.69 311 ALA A CA 1
ATOM 2262 C C . ALA A 1 311 ? 29.390 -8.127 20.091 1.00 16.99 311 ALA A C 1
ATOM 2263 O O . ALA A 1 311 ? 30.272 -8.499 20.895 1.00 16.77 311 ALA A O 1
ATOM 2265 N N . ASN A 1 312 ? 28.091 -8.071 20.417 1.00 17.55 312 ASN A N 1
ATOM 2266 C CA . ASN A 1 312 ? 27.630 -8.265 21.824 1.00 17.07 312 ASN A CA 1
ATOM 2267 C C . ASN A 1 312 ? 27.696 -9.738 22.212 1.00 17.97 312 ASN A C 1
ATOM 2268 O O . ASN A 1 312 ? 27.602 -10.069 23.393 1.00 19.99 312 ASN A O 1
ATOM 2273 N N . ARG A 1 313 ? 27.835 -10.636 21.238 1.00 18.47 313 ARG A N 1
ATOM 2274 C CA . ARG A 1 313 ? 28.032 -12.051 21.539 1.00 18.10 313 ARG A CA 1
ATOM 2275 C C . ARG A 1 313 ? 29.423 -12.554 21.145 1.00 18.79 313 ARG A C 1
ATOM 2276 O O . ARG A 1 313 ? 29.612 -13.758 20.912 1.00 19.58 313 ARG A O 1
ATOM 2284 N N . ASP A 1 314 ? 30.400 -11.666 21.137 1.00 18.36 314 ASP A N 1
ATOM 2285 C CA . ASP A 1 314 ? 31.728 -12.008 20.718 1.00 21.08 314 ASP A CA 1
ATOM 2286 C C . ASP A 1 314 ? 32.492 -12.453 21.961 1.00 20.78 314 ASP A C 1
ATOM 2287 O O . ASP A 1 314 ? 32.682 -11.623 22.844 1.00 20.25 314 ASP A O 1
ATOM 2292 N N . GLU A 1 315 ? 32.953 -13.710 21.950 1.00 24.09 315 GLU A N 1
ATOM 2293 C CA . GLU A 1 315 ? 33.697 -14.315 23.054 1.00 25.25 315 GLU A CA 1
ATOM 2294 C C . GLU A 1 315 ? 34.965 -13.519 23.395 1.00 26.99 315 GLU A C 1
ATOM 2295 O O . GLU A 1 315 ? 35.397 -13.528 24.566 1.00 28.61 315 GLU A O 1
ATOM 2297 N N . SER A 1 316 ? 35.527 -12.810 22.406 1.00 23.10 316 SER A N 1
ATOM 2298 C CA . SER A 1 316 ? 36.691 -11.899 22.568 1.00 25.68 316 SER A CA 1
ATOM 2299 C C . SER A 1 316 ? 36.452 -10.903 23.690 1.00 23.90 316 SER A C 1
ATOM 2300 O O . SER A 1 316 ? 37.386 -10.448 24.328 1.00 26.73 316 SER A O 1
ATOM 2303 N N . ARG A 1 317 ? 35.207 -10.419 23.764 1.00 22.10 317 ARG A N 1
ATOM 2304 C CA . ARG A 1 317 ? 34.814 -9.321 24.620 1.00 23.82 317 ARG A CA 1
ATOM 2305 C C . ARG A 1 317 ? 33.974 -9.792 25.803 1.00 23.42 317 ARG A C 1
ATOM 2306 O O . ARG A 1 317 ? 34.099 -9.246 26.881 1.00 23.83 317 ARG A O 1
ATOM 2314 N N . PHE A 1 318 ? 33.088 -10.764 25.573 1.00 21.74 318 PHE A N 1
ATOM 2315 C CA . PHE A 1 318 ? 32.110 -11.246 26.571 1.00 22.56 318 PHE A CA 1
ATOM 2316 C C . PHE A 1 318 ? 32.246 -12.750 26.718 1.00 23.19 318 PHE A C 1
ATOM 2317 O O . PHE A 1 318 ? 31.753 -13.494 25.879 1.00 24.75 318 PHE A O 1
ATOM 2325 N N . PRO A 1 319 ? 32.923 -13.251 27.772 1.00 23.08 319 PRO A N 1
ATOM 2326 C CA . PRO A 1 319 ? 33.167 -14.681 27.887 1.00 21.77 319 PRO A CA 1
ATOM 2327 C C . PRO A 1 319 ? 31.874 -15.495 27.992 1.00 22.62 319 PRO A C 1
ATOM 2328 O O . PRO A 1 319 ? 30.926 -15.013 28.597 1.00 24.97 319 PRO A O 1
ATOM 2332 N N . ASP A 1 320 ? 31.891 -16.717 27.445 1.00 22.25 320 ASP A N 1
ATOM 2333 C CA . ASP A 1 320 ? 30.754 -17.572 27.303 1.00 22.79 320 ASP A CA 1
ATOM 2334 C C . ASP A 1 320 ? 29.598 -16.704 26.830 1.00 23.72 320 ASP A C 1
ATOM 2335 O O . ASP A 1 320 ? 28.584 -16.600 27.488 1.00 22.30 320 ASP A O 1
ATOM 2340 N N . PRO A 1 321 ? 29.724 -16.048 25.653 1.00 22.05 321 PRO A N 1
ATOM 2341 C CA . PRO A 1 321 ? 28.755 -15.015 25.272 1.00 21.19 321 PRO A CA 1
ATOM 2342 C C . PRO A 1 321 ? 27.329 -15.504 24.991 1.00 19.80 321 PRO A C 1
ATOM 2343 O O . PRO A 1 321 ? 26.425 -14.713 24.955 1.00 19.32 321 PRO A O 1
ATOM 2347 N N . ASP A 1 322 ? 27.124 -16.804 24.780 1.00 19.26 322 ASP A N 1
ATOM 2348 C CA . ASP A 1 322 ? 25.824 -17.346 24.492 1.00 21.18 322 ASP A CA 1
ATOM 2349 C C . ASP A 1 322 ? 25.113 -17.739 25.795 1.00 19.04 322 ASP A C 1
ATOM 2350 O O . ASP A 1 322 ? 24.024 -18.239 25.760 1.00 22.76 322 ASP A O 1
ATOM 2355 N N . ARG A 1 323 ? 25.765 -17.482 26.924 1.00 20.76 323 ARG A N 1
ATOM 2356 C CA . ARG A 1 323 ? 25.146 -17.702 28.215 1.00 23.34 323 ARG A CA 1
ATOM 2357 C C . ARG A 1 323 ? 24.440 -16.399 28.583 1.00 22.57 323 ARG A C 1
ATOM 2358 O O . ARG A 1 323 ? 25.101 -15.381 28.661 1.00 23.73 323 ARG A O 1
ATOM 2366 N N . PHE A 1 324 ? 23.131 -16.477 28.825 1.00 22.91 324 PHE A N 1
ATOM 2367 C CA . PHE A 1 324 ? 22.399 -15.341 29.421 1.00 22.05 324 PHE A CA 1
ATOM 2368 C C . PHE A 1 324 ? 22.720 -15.371 30.918 1.00 21.58 324 PHE A C 1
ATOM 2369 O O . PHE A 1 324 ? 22.368 -16.387 31.584 1.00 23.21 324 PHE A O 1
ATOM 2377 N N . ASP A 1 325 ? 23.342 -14.311 31.437 1.00 20.88 325 ASP A N 1
ATOM 2378 C CA . ASP A 1 325 ? 23.752 -14.250 32.859 1.00 24.31 325 ASP A CA 1
ATOM 2379 C C . ASP A 1 325 ? 23.559 -12.838 33.397 1.00 22.51 325 ASP A C 1
ATOM 2380 O O . ASP A 1 325 ? 24.392 -11.968 33.192 1.00 22.58 325 ASP A O 1
ATOM 2385 N N . ILE A 1 326 ? 22.462 -12.628 34.122 1.00 24.01 326 ILE A N 1
ATOM 2386 C CA . ILE A 1 326 ? 22.137 -11.290 34.642 1.00 25.20 326 ILE A CA 1
ATOM 2387 C C . ILE A 1 326 ? 23.204 -10.799 35.637 1.00 24.44 326 ILE A C 1
ATOM 2388 O O . ILE A 1 326 ? 23.192 -9.620 36.049 1.00 24.87 326 ILE A O 1
ATOM 2393 N N . HIS A 1 327 ? 24.101 -11.701 36.066 1.00 25.56 327 HIS A N 1
ATOM 2394 C CA . HIS A 1 327 ? 25.209 -11.349 36.962 1.00 22.79 327 HIS A CA 1
ATOM 2395 C C . HIS A 1 327 ? 26.534 -11.139 36.225 1.00 26.32 327 HIS A C 1
ATOM 2396 O O . HIS A 1 327 ? 27.578 -10.948 36.852 1.00 26.66 327 HIS A O 1
ATOM 2403 N N . ARG A 1 328 ? 26.547 -11.149 34.887 1.00 24.78 328 ARG A N 1
ATOM 2404 C CA . ARG A 1 328 ? 27.817 -10.894 34.235 1.00 24.91 328 ARG A CA 1
ATOM 2405 C C . ARG A 1 328 ? 28.140 -9.395 34.255 1.00 26.81 328 ARG A C 1
ATOM 2406 O O . ARG A 1 328 ? 27.316 -8.532 34.512 1.00 25.95 328 ARG A O 1
ATOM 2414 N N . ASP A 1 329 ? 29.370 -9.085 33.894 1.00 27.19 329 ASP A N 1
ATOM 2415 C CA . ASP A 1 329 ? 29.767 -7.730 33.573 1.00 27.58 329 ASP A CA 1
ATOM 2416 C C . ASP A 1 329 ? 29.367 -7.431 32.117 1.00 27.87 329 ASP A C 1
ATOM 2417 O O . ASP A 1 329 ? 29.874 -8.031 31.184 1.00 28.61 329 ASP A O 1
ATOM 2422 N N . THR A 1 330 ? 28.461 -6.467 31.956 1.00 23.69 330 THR A N 1
ATOM 2423 C CA . THR A 1 330 ? 27.898 -6.118 30.633 1.00 21.91 330 THR A CA 1
ATOM 2424 C C . THR A 1 330 ? 28.549 -4.867 30.042 1.00 23.84 330 THR A C 1
ATOM 2425 O O . THR A 1 330 ? 28.207 -4.446 28.909 1.00 23.22 330 THR A O 1
ATOM 2429 N N . LYS A 1 331 ? 29.497 -4.266 30.765 1.00 23.68 331 LYS A N 1
ATOM 2430 C CA . LYS A 1 331 ? 30.106 -3.008 30.355 1.00 24.67 331 LYS A CA 1
ATOM 2431 C C . LYS A 1 331 ? 30.701 -3.168 28.955 1.00 23.50 331 LYS A C 1
ATOM 2432 O O . LYS A 1 331 ? 31.335 -4.173 28.650 1.00 25.61 331 LYS A O 1
ATOM 2438 N N . GLY A 1 332 ? 30.450 -2.176 28.109 1.00 25.52 332 GLY A N 1
ATOM 2439 C CA . GLY A 1 332 ? 31.017 -2.125 26.778 1.00 24.57 332 GLY A CA 1
ATOM 2440 C C . GLY A 1 332 ? 30.142 -2.769 25.720 1.00 22.33 332 GLY A C 1
ATOM 2441 O O . GLY A 1 332 ? 30.506 -2.754 24.535 1.00 23.07 332 GLY A O 1
ATOM 2442 N N . HIS A 1 33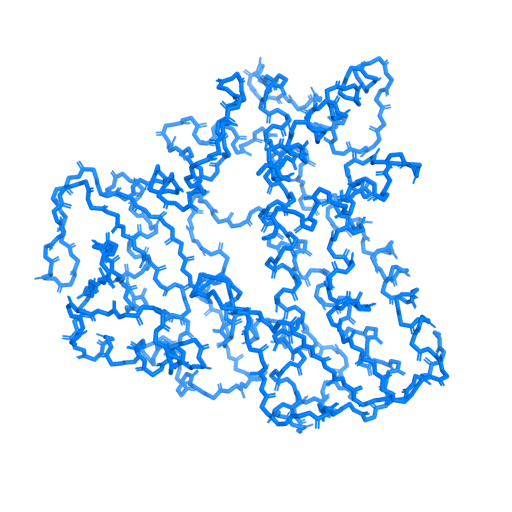3 ? 28.944 -3.268 26.069 1.00 20.06 333 HIS A N 1
ATOM 2443 C CA . HIS A 1 333 ? 28.029 -3.707 24.974 1.00 18.32 333 HIS A CA 1
ATOM 2444 C C . HIS A 1 333 ? 27.678 -2.532 24.050 1.00 16.13 333 HIS A C 1
ATOM 2445 O O . HIS A 1 333 ? 27.727 -1.360 24.432 1.00 17.33 333 HIS A O 1
ATOM 2452 N N . LEU A 1 334 ? 27.375 -2.858 22.780 1.00 16.87 334 LEU A N 1
ATOM 2453 C CA . LEU A 1 334 ? 27.142 -1.850 21.732 1.00 15.75 334 LEU A CA 1
ATOM 2454 C C . LEU A 1 334 ? 25.652 -1.773 21.297 1.00 17.26 334 LEU A C 1
ATOM 2455 O O . LEU A 1 334 ? 25.333 -1.322 20.209 1.00 16.45 334 LEU A O 1
ATOM 2460 N N . ALA A 1 335 ? 24.725 -2.196 22.151 1.00 15.72 335 ALA A N 1
ATOM 2461 C CA . ALA A 1 335 ? 23.299 -2.218 21.812 1.00 15.87 335 ALA A CA 1
ATOM 2462 C C . ALA A 1 335 ? 22.787 -0.816 21.446 1.00 15.65 335 ALA A C 1
ATOM 2463 O O . ALA A 1 335 ? 21.823 -0.736 20.691 1.00 15.79 335 ALA A O 1
ATOM 2465 N N . PHE A 1 336 ? 23.360 0.252 22.042 1.00 14.94 336 PHE A N 1
ATOM 2466 C CA . PHE A 1 336 ? 22.944 1.615 21.792 1.00 14.73 336 PHE A CA 1
ATOM 2467 C C . PHE A 1 336 ? 23.870 2.319 20.796 1.00 14.52 336 PHE A C 1
ATOM 2468 O O . PHE A 1 336 ? 23.807 3.542 20.655 1.00 16.18 336 PHE A O 1
ATOM 2476 N N . GLY A 1 337 ? 24.741 1.563 20.117 1.00 16.31 337 GLY A N 1
ATOM 2477 C CA . GLY A 1 337 ? 25.768 2.100 19.304 1.00 16.79 337 GLY A CA 1
ATOM 2478 C C . GLY A 1 337 ? 26.925 2.650 20.126 1.00 16.98 337 GLY A C 1
ATOM 2479 O O . GLY A 1 337 ? 27.203 2.196 21.234 1.00 18.38 337 GLY A O 1
ATOM 2480 N N . LEU A 1 338 ? 27.640 3.602 19.534 1.00 17.55 338 LEU A N 1
ATOM 2481 C CA . LEU A 1 338 ? 28.931 4.053 19.991 1.00 17.36 338 LEU A CA 1
ATOM 2482 C C . LEU A 1 338 ? 29.294 5.354 19.282 1.00 18.01 338 LEU A C 1
ATOM 2483 O O . LEU A 1 338 ? 29.117 5.481 18.085 1.00 18.55 338 LEU A O 1
ATOM 2488 N N . ASP A 1 339 ? 29.914 6.254 20.041 1.00 18.77 339 ASP A N 1
ATOM 2489 C CA . ASP A 1 339 ? 30.452 7.492 19.515 1.00 20.52 339 ASP A CA 1
ATOM 2490 C C . ASP A 1 339 ? 29.327 8.466 19.101 1.00 19.47 339 ASP A C 1
ATOM 2491 O O . ASP A 1 339 ? 28.360 8.653 19.824 1.00 19.59 339 ASP A O 1
ATOM 2496 N N . ILE A 1 340 ? 29.457 9.125 17.945 1.00 19.04 340 ILE A N 1
ATOM 2497 C CA . ILE A 1 340 ? 28.682 10.362 17.733 1.00 19.27 340 ILE A CA 1
ATOM 2498 C C . ILE A 1 340 ? 27.164 10.121 17.646 1.00 17.48 340 ILE A C 1
ATOM 2499 O O . ILE A 1 340 ? 26.394 11.008 18.041 1.00 18.27 340 ILE A O 1
ATOM 2504 N N . HIS A 1 341 ? 26.739 8.979 17.088 1.00 15.89 341 HIS A N 1
ATOM 2505 C CA . HIS A 1 341 ? 25.336 8.675 16.906 1.00 17.17 341 HIS A CA 1
ATOM 2506 C C . HIS A 1 341 ? 24.767 7.849 18.059 1.00 16.09 341 HIS A C 1
ATOM 2507 O O . HIS A 1 341 ? 23.607 7.446 18.005 1.00 16.43 341 HIS A O 1
ATOM 2514 N N . PHE A 1 342 ? 25.502 7.721 19.167 1.00 16.19 342 PHE A N 1
ATOM 2515 C CA . PHE A 1 342 ? 25.029 6.937 20.294 1.00 15.70 342 PHE A CA 1
ATOM 2516 C C . PHE A 1 342 ? 23.580 7.325 20.613 1.00 14.86 342 PHE A C 1
ATOM 2517 O O . PHE A 1 342 ? 23.261 8.478 20.798 1.00 16.56 342 PHE A O 1
ATOM 2525 N N . CYS A 1 343 ? 22.751 6.319 20.894 1.00 14.73 343 CYS A N 1
ATOM 2526 C CA . CYS A 1 343 ? 21.335 6.464 21.049 1.00 14.59 343 CYS A CA 1
ATOM 2527 C C . CYS A 1 343 ? 21.000 7.609 22.018 1.00 15.14 343 CYS A C 1
ATOM 2528 O O . CYS A 1 343 ? 21.311 7.520 23.246 1.00 18.42 343 CYS A O 1
ATOM 2531 N N . ILE A 1 344 ? 20.295 8.618 21.533 1.00 17.33 344 ILE A N 1
ATOM 2532 C CA . ILE A 1 344 ? 19.779 9.706 22.352 1.00 17.70 344 ILE A CA 1
ATOM 2533 C C . ILE A 1 344 ? 18.754 9.184 23.368 1.00 17.39 344 ILE A C 1
ATOM 2534 O O . ILE A 1 344 ? 18.587 9.723 24.502 1.00 17.92 344 ILE A O 1
ATOM 2539 N N . GLY A 1 345 ? 18.016 8.139 22.996 1.00 16.97 345 GLY A N 1
ATOM 2540 C CA . GLY A 1 345 ? 17.004 7.563 23.830 1.00 16.13 345 GLY A CA 1
ATOM 2541 C C . GLY A 1 345 ? 17.483 6.575 24.866 1.00 16.13 345 GLY A C 1
ATOM 2542 O O . GLY A 1 345 ? 16.631 6.024 25.539 1.00 17.64 345 GLY A O 1
ATOM 2543 N N . ALA A 1 346 ? 18.791 6.322 24.973 1.00 14.57 346 ALA A N 1
ATOM 2544 C CA . ALA A 1 346 ? 19.246 5.246 25.766 1.00 17.09 346 ALA A CA 1
ATOM 2545 C C . ALA A 1 346 ? 18.722 5.392 27.203 1.00 16.90 346 ALA A C 1
ATOM 2546 O O . ALA A 1 346 ? 18.272 4.407 27.764 1.00 17.06 346 ALA A O 1
ATOM 2548 N N . PRO A 1 347 ? 18.723 6.561 27.864 1.00 19.86 347 PRO A N 1
ATOM 2549 C CA . PRO A 1 347 ? 18.182 6.605 29.229 1.00 19.35 347 PRO A CA 1
ATOM 2550 C C . PRO A 1 347 ? 16.685 6.335 29.334 1.00 18.86 347 PRO A C 1
ATOM 2551 O O . PRO A 1 347 ? 16.219 5.779 30.346 1.00 17.53 347 PRO A O 1
ATOM 2555 N N . LEU A 1 348 ? 15.950 6.778 28.311 1.00 17.67 348 LEU A N 1
ATOM 2556 C CA . LEU A 1 348 ? 14.525 6.553 28.244 1.00 19.00 348 LEU A CA 1
ATOM 2557 C C . LEU A 1 348 ? 14.207 5.063 28.046 1.00 15.84 348 LEU A C 1
ATOM 2558 O O . LEU A 1 348 ? 13.367 4.528 28.697 1.00 16.00 348 LEU A O 1
ATOM 2563 N N . ALA A 1 349 ? 14.888 4.385 27.116 1.00 16.61 349 ALA A N 1
ATOM 2564 C CA . ALA A 1 349 ? 14.716 2.949 26.936 1.00 15.54 349 ALA A CA 1
ATOM 2565 C C . ALA A 1 349 ? 15.004 2.208 28.243 1.00 14.47 349 ALA A C 1
ATOM 2566 O O . ALA A 1 349 ? 14.277 1.286 28.631 1.00 15.40 349 ALA A O 1
ATOM 2568 N N . ARG A 1 350 ? 16.129 2.563 28.873 1.00 15.05 350 ARG A N 1
ATOM 2569 C CA . ARG A 1 350 ? 16.581 1.902 30.128 1.00 16.17 350 ARG A CA 1
ATOM 2570 C C . ARG A 1 350 ? 15.553 2.129 31.241 1.00 15.71 350 ARG A C 1
ATOM 2571 O O . ARG A 1 350 ? 15.318 1.192 32.030 1.00 18.15 350 ARG A O 1
ATOM 2579 N N . LEU A 1 351 ? 14.971 3.329 31.290 1.00 17.09 351 LEU A N 1
ATOM 2580 C CA . LEU A 1 351 ? 13.980 3.680 32.317 1.00 17.71 351 LEU A CA 1
ATOM 2581 C C . LEU A 1 351 ? 12.648 2.958 32.087 1.00 17.80 351 LEU A C 1
ATOM 2582 O O . LEU A 1 351 ? 12.078 2.390 32.997 1.00 17.98 351 LEU A O 1
ATOM 2587 N N . GLU A 1 352 ? 12.157 2.960 30.828 1.00 17.26 352 GLU A N 1
ATOM 2588 C CA . GLU A 1 352 ? 10.884 2.286 30.531 1.00 18.35 352 GLU A CA 1
ATOM 2589 C C . GLU A 1 352 ? 11.026 0.801 30.861 1.00 17.72 352 GLU A C 1
ATOM 2590 O O . GLU A 1 352 ? 10.115 0.180 31.406 1.00 18.10 352 GLU A O 1
ATOM 2596 N N . ALA A 1 353 ? 12.165 0.219 30.447 1.00 16.77 353 ALA A N 1
ATOM 2597 C CA . ALA A 1 353 ? 12.343 -1.203 30.630 1.00 17.76 353 ALA A CA 1
ATOM 2598 C C . ALA A 1 353 ? 12.442 -1.512 32.135 1.00 17.73 353 ALA A C 1
ATOM 2599 O O . ALA A 1 353 ? 11.833 -2.501 32.615 1.00 18.15 353 ALA A O 1
ATOM 2601 N N . LYS A 1 354 ? 13.259 -0.730 32.840 1.00 17.97 354 LYS A N 1
ATOM 2602 C CA . LYS A 1 354 ? 13.381 -0.968 34.323 1.00 19.77 354 LYS A CA 1
ATOM 2603 C C . LYS A 1 354 ? 11.997 -0.896 34.963 1.00 21.78 354 LYS A C 1
ATOM 2604 O O . LYS A 1 354 ? 11.587 -1.806 35.733 1.00 21.48 354 LYS A O 1
ATOM 2610 N N . VAL A 1 355 ? 11.282 0.188 34.668 1.00 19.14 355 VAL A N 1
ATOM 2611 C CA . VAL A 1 355 ? 10.017 0.378 35.376 1.00 21.52 355 VAL A CA 1
ATOM 2612 C C . VAL A 1 355 ? 9.026 -0.722 34.989 1.00 19.67 355 VAL A C 1
ATOM 2613 O O . VAL A 1 355 ? 8.415 -1.332 35.835 1.00 20.59 355 VAL A O 1
ATOM 2617 N N . MET A 1 356 ? 8.902 -1.046 33.685 1.00 18.81 356 MET A N 1
ATOM 2618 C CA . MET A 1 356 ? 7.915 -2.015 33.275 1.00 19.97 356 MET A CA 1
ATOM 2619 C C . MET A 1 356 ? 8.259 -3.383 33.873 1.00 21.80 356 MET A C 1
ATOM 2620 O O . MET A 1 356 ? 7.378 -4.099 34.347 1.00 21.56 356 MET A O 1
ATOM 2625 N N . LEU A 1 357 ? 9.539 -3.754 33.862 1.00 20.15 357 LEU A N 1
ATOM 2626 C CA . LEU A 1 357 ? 9.911 -5.057 34.396 1.00 21.35 357 LEU A CA 1
ATOM 2627 C C . LEU A 1 357 ? 9.737 -5.050 35.931 1.00 22.19 357 LEU A C 1
ATOM 2628 O O . LEU A 1 357 ? 9.288 -6.059 36.496 1.00 23.38 357 LEU A O 1
ATOM 2633 N N . GLU A 1 358 ? 10.030 -3.934 36.601 1.00 22.86 358 GLU A N 1
ATOM 2634 C CA . GLU A 1 358 ? 9.816 -3.848 38.079 1.00 24.45 358 GLU A CA 1
ATOM 2635 C C . GLU A 1 358 ? 8.341 -4.123 38.407 1.00 27.51 358 GLU A C 1
ATOM 2636 O O . GLU A 1 358 ? 8.012 -4.872 39.339 1.00 25.04 358 GLU A O 1
ATOM 2642 N N . VAL A 1 359 ? 7.439 -3.539 37.622 1.00 23.82 359 VAL A N 1
ATOM 2643 C CA . VAL A 1 359 ? 6.019 -3.684 37.886 1.00 23.55 359 VAL A CA 1
ATOM 2644 C C . VAL A 1 359 ? 5.570 -5.103 37.521 1.00 23.32 359 VAL A C 1
ATOM 2645 O O . VAL A 1 359 ? 4.809 -5.749 38.262 1.00 25.52 359 VAL A O 1
ATOM 2649 N N . LEU A 1 360 ? 5.958 -5.590 36.341 1.00 24.02 360 LEU A N 1
ATOM 2650 C CA . LEU A 1 360 ? 5.549 -6.953 35.958 1.00 24.75 360 LEU A CA 1
ATOM 2651 C C . LEU A 1 360 ? 6.029 -7.977 36.994 1.00 27.81 360 LEU A C 1
ATOM 2652 O O . LEU A 1 360 ? 5.262 -8.883 37.410 1.00 27.03 360 LEU A O 1
ATOM 2657 N N . LEU A 1 361 ? 7.304 -7.865 37.361 1.00 26.16 361 LEU A N 1
ATOM 2658 C CA . LEU A 1 361 ? 7.937 -8.857 38.214 1.00 29.63 361 LEU A CA 1
ATOM 2659 C C . LEU A 1 361 ? 7.290 -8.808 39.592 1.00 30.43 361 LEU A C 1
ATOM 2660 O O . LEU A 1 361 ? 7.161 -9.862 40.220 1.00 35.31 361 LEU A O 1
ATOM 2665 N N . ALA A 1 362 ? 6.958 -7.597 40.077 1.00 29.00 362 ALA A N 1
ATOM 2666 C CA . ALA A 1 362 ? 6.376 -7.438 41.431 1.00 27.90 362 ALA A CA 1
ATOM 2667 C C . ALA A 1 362 ? 4.939 -7.965 41.456 1.00 30.67 362 ALA A C 1
ATOM 2668 O O . ALA A 1 362 ? 4.532 -8.635 42.383 1.00 32.48 362 ALA A O 1
ATOM 2670 N N . ARG A 1 363 ? 4.150 -7.653 40.426 1.00 28.40 363 ARG A N 1
ATOM 2671 C CA . ARG A 1 363 ? 2.725 -7.935 40.468 1.00 30.29 363 ARG A CA 1
ATOM 2672 C C . ARG A 1 363 ? 2.349 -9.302 39.901 1.00 27.19 363 ARG A C 1
ATOM 2673 O O . ARG A 1 363 ? 1.295 -9.800 40.221 1.00 30.51 363 ARG A O 1
ATOM 2681 N N . LEU A 1 364 ? 3.161 -9.891 39.024 1.00 30.18 364 LEU A N 1
ATOM 2682 C CA . LEU A 1 364 ? 2.807 -11.181 38.446 1.00 31.77 364 LEU A CA 1
ATOM 2683 C C . LEU A 1 364 ? 3.479 -12.274 39.278 1.00 38.11 364 LEU A C 1
ATOM 2684 O O . LEU A 1 364 ? 4.638 -12.116 39.649 1.00 40.53 364 LEU A O 1
ATOM 2689 N N . GLY A 1 365 ? 2.755 -13.373 39.526 1.00 34.63 365 GLY A N 1
ATOM 2690 C CA . GLY A 1 365 ? 3.307 -14.566 40.173 1.00 35.97 365 GLY A CA 1
ATOM 2691 C C . GLY A 1 365 ? 4.247 -15.270 39.226 1.00 34.99 365 GLY A C 1
ATOM 2692 O O . GLY A 1 365 ? 5.002 -14.607 38.522 1.00 40.55 365 GLY A O 1
ATOM 2693 N N . ASP A 1 366 ? 4.242 -16.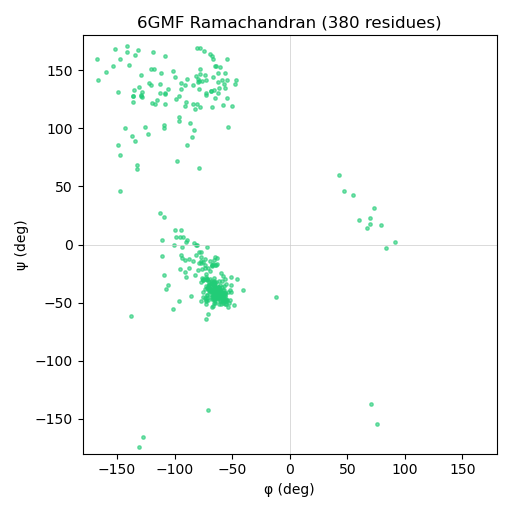601 39.236 1.00 33.28 366 ASP A N 1
ATOM 2694 C CA . ASP A 1 366 ? 4.986 -17.401 38.292 1.00 33.25 366 ASP A CA 1
ATOM 2695 C C . ASP A 1 366 ? 4.613 -16.992 36.866 1.00 34.26 366 ASP A C 1
ATOM 2696 O O . ASP A 1 366 ? 3.419 -16.941 36.519 1.00 36.23 366 ASP A O 1
ATOM 2701 N N . ILE A 1 367 ? 5.636 -16.663 36.067 1.00 30.50 367 ILE A N 1
ATOM 2702 C CA . ILE A 1 367 ? 5.468 -16.277 34.682 1.00 27.16 367 ILE A CA 1
ATOM 2703 C C . ILE A 1 367 ? 6.077 -17.361 33.809 1.00 28.23 367 ILE A C 1
ATOM 2704 O O . ILE A 1 367 ? 7.244 -17.725 34.002 1.00 31.21 367 ILE A O 1
ATOM 2709 N N . GLN A 1 368 ? 5.324 -17.818 32.812 1.00 27.15 368 GLN A N 1
ATOM 2710 C CA . GLN A 1 368 ? 5.767 -18.830 31.884 1.00 27.91 368 GLN A CA 1
ATOM 2711 C C . GLN A 1 368 ? 5.282 -18.424 30.508 1.00 26.03 368 GLN A C 1
ATOM 2712 O O . GLN A 1 368 ? 4.273 -17.731 30.408 1.00 27.06 368 GLN A O 1
ATOM 2718 N N . ARG A 1 369 ? 5.976 -18.889 29.479 1.00 23.44 369 ARG A N 1
ATOM 2719 C CA . ARG A 1 369 ? 5.472 -18.768 28.158 1.00 26.70 369 ARG A CA 1
ATOM 2720 C C . ARG A 1 369 ? 4.413 -19.847 27.965 1.00 25.51 369 ARG A C 1
ATOM 2721 O O . ARG A 1 369 ? 4.503 -20.925 28.517 1.00 31.28 369 ARG A O 1
ATOM 2729 N N . VAL A 1 370 ? 3.447 -19.563 27.111 1.00 25.56 370 VAL A N 1
ATOM 2730 C CA . VAL A 1 370 ? 2.531 -20.605 26.648 1.00 27.47 370 VAL A CA 1
ATOM 2731 C C . VAL A 1 370 ? 3.322 -21.592 25.776 1.00 27.86 370 VAL A C 1
ATOM 2732 O O . VAL A 1 370 ? 3.195 -22.815 25.935 1.00 27.95 370 VAL A O 1
ATOM 2736 N N . SER A 1 371 ? 4.177 -21.060 24.905 1.00 29.46 371 SER A N 1
ATOM 2737 C CA A SER A 1 371 ? 4.920 -21.836 23.910 0.25 26.32 371 SER A CA 1
ATOM 2738 C CA B SER A 1 371 ? 4.914 -21.891 23.968 0.25 28.31 371 SER A CA 1
ATOM 2739 C CA C SER A 1 371 ? 4.921 -21.831 23.912 0.50 28.81 371 SER A CA 1
ATOM 2740 C C . SER A 1 371 ? 6.422 -21.769 24.221 1.00 28.65 371 SER A C 1
ATOM 2741 O O . SER A 1 371 ? 6.960 -20.721 24.553 1.00 26.71 371 SER A O 1
ATOM 2748 N N . GLN A 1 372 ? 7.115 -22.900 24.080 1.00 26.52 372 GLN A N 1
ATOM 2749 C CA . GLN A 1 372 ? 8.576 -22.908 24.241 1.00 26.11 372 GLN A CA 1
ATOM 2750 C C . GLN A 1 372 ? 9.194 -22.185 23.042 1.00 24.58 372 GLN A C 1
ATOM 2751 O O . GLN A 1 372 ? 10.187 -21.472 23.178 1.00 30.57 372 GLN A O 1
ATOM 2757 N N . GLU A 1 373 ? 8.608 -22.377 21.863 1.00 23.36 373 GLU A N 1
ATOM 2758 C CA . GLU A 1 373 ? 9.008 -21.736 20.680 1.00 25.65 373 GLU A CA 1
ATOM 2759 C C . GLU A 1 373 ? 8.591 -20.258 20.732 1.00 25.48 373 GLU A C 1
ATOM 2760 O O . GLU A 1 373 ? 7.417 -19.941 20.944 1.00 25.38 373 GLU A O 1
ATOM 2766 N N . VAL A 1 374 ? 9.539 -19.367 20.429 1.00 27.36 374 VAL A N 1
ATOM 2767 C CA . VAL A 1 374 ? 9.224 -17.958 20.268 1.00 25.96 374 VAL A CA 1
ATOM 2768 C C . VAL A 1 374 ? 9.016 -17.657 18.784 1.00 26.38 374 VAL A C 1
ATOM 2769 O O . VAL A 1 374 ? 9.846 -18.020 17.932 1.00 28.38 374 VAL A O 1
ATOM 2773 N N . SER A 1 375 ? 7.879 -17.031 18.468 1.00 25.77 375 SER A N 1
ATOM 2774 C CA . SER A 1 375 ? 7.607 -16.549 17.142 1.00 25.46 375 SER A CA 1
ATOM 2775 C C . SER A 1 375 ? 8.293 -15.186 17.034 1.00 25.91 375 SER A C 1
ATOM 2776 O O . SER A 1 375 ? 7.744 -14.210 17.559 1.00 27.16 375 SER A O 1
ATOM 2778 N N . TRP A 1 376 ? 9.483 -15.155 16.425 1.00 24.80 376 TRP A N 1
ATOM 2779 C CA . TRP A 1 376 ? 10.214 -13.901 16.174 1.00 23.43 376 TRP A CA 1
ATOM 2780 C C . TRP A 1 376 ? 9.644 -13.169 14.958 1.00 27.03 376 TRP A C 1
ATOM 2781 O O . TRP A 1 376 ? 9.314 -13.792 13.940 1.00 26.26 376 TRP A O 1
ATOM 2792 N N . SER A 1 377 ? 9.569 -11.835 15.052 1.00 24.34 377 SER A N 1
ATOM 2793 C CA . SER A 1 377 ? 9.189 -11.011 13.946 1.00 26.35 377 SER A CA 1
ATOM 2794 C C . SER A 1 377 ? 10.160 -11.251 12.798 1.00 25.75 377 SER A C 1
ATOM 2795 O O . SER A 1 377 ? 11.359 -11.381 13.008 1.00 28.60 377 SER A O 1
ATOM 2798 N N . PRO A 1 378 ? 9.683 -11.287 11.541 1.00 29.47 378 PRO A N 1
ATOM 2799 C CA . PRO A 1 378 ? 10.541 -11.632 10.419 1.00 30.06 378 PRO A CA 1
ATOM 2800 C C . PRO A 1 378 ? 11.409 -10.424 10.019 1.00 31.73 378 PRO A C 1
ATOM 2801 O O . PRO A 1 378 ? 11.233 -9.832 8.939 1.00 33.67 378 PRO A O 1
ATOM 2805 N N . SER A 1 379 ? 12.309 -10.032 10.932 1.00 26.83 379 SER A N 1
ATOM 2806 C CA . SER A 1 379 ? 13.260 -8.963 10.720 1.00 25.72 379 SER A CA 1
ATOM 2807 C C . SER A 1 379 ? 14.629 -9.411 11.240 1.00 24.14 379 SER A C 1
ATOM 2808 O O . SER A 1 379 ? 14.781 -9.913 12.375 1.00 27.27 379 SER A O 1
ATOM 2811 N N . PHE A 1 380 ? 15.620 -9.281 10.365 1.00 22.33 380 PHE A N 1
ATOM 2812 C CA . PHE A 1 380 ? 17.024 -9.436 10.702 1.00 20.87 380 PHE A CA 1
ATOM 2813 C C . PHE A 1 380 ? 17.524 -8.240 11.511 1.00 20.14 380 PHE A C 1
ATOM 2814 O O . PHE A 1 380 ? 18.468 -8.377 12.304 1.00 21.27 380 PHE A O 1
ATOM 2822 N N . PHE A 1 381 ? 16.886 -7.099 11.277 1.00 19.23 381 PHE A N 1
ATOM 2823 C CA . PHE A 1 381 ? 17.388 -5.801 11.746 1.00 19.34 381 PHE A CA 1
ATOM 2824 C C . PHE A 1 381 ? 16.932 -5.519 13.168 1.00 18.76 381 PHE A C 1
ATOM 2825 O O . PHE A 1 381 ? 17.761 -5.027 13.943 1.00 18.31 381 PHE A O 1
ATOM 2833 N N . ILE A 1 382 ? 15.654 -5.768 13.479 1.00 18.14 382 ILE A N 1
ATOM 2834 C CA . ILE A 1 382 ? 15.107 -5.589 14.821 1.00 19.40 382 ILE A CA 1
ATOM 2835 C C . ILE A 1 382 ? 14.693 -6.960 15.323 1.00 21.59 382 ILE A C 1
ATOM 2836 O O . ILE A 1 382 ? 13.849 -7.623 14.682 1.00 24.80 382 ILE A O 1
ATOM 2841 N N . ARG A 1 383 ? 15.217 -7.351 16.481 1.00 18.13 383 ARG A N 1
ATOM 2842 C CA . ARG A 1 383 ? 14.949 -8.671 17.110 1.00 21.46 383 ARG A CA 1
ATOM 2843 C C . ARG A 1 383 ? 13.820 -8.493 18.144 1.00 19.86 383 ARG A C 1
ATOM 2844 O O . ARG A 1 383 ? 14.024 -7.816 19.165 1.00 19.67 383 ARG A O 1
ATOM 2852 N N . SER A 1 384 ? 12.627 -9.032 17.862 1.00 18.99 384 SER A N 1
ATOM 2853 C CA A SER A 1 384 ? 11.477 -8.855 18.716 0.50 20.15 384 SER A CA 1
ATOM 2854 C CA B SER A 1 384 ? 11.454 -8.828 18.689 0.50 20.56 384 SER A CA 1
ATOM 2855 C C . SER A 1 384 ? 10.503 -10.006 18.510 1.00 20.05 384 SER A C 1
ATOM 2856 O O . SER A 1 384 ? 10.368 -10.503 17.408 1.00 22.23 384 SER A O 1
ATOM 2861 N N . PRO A 1 385 ? 9.796 -10.428 19.562 1.00 20.70 385 PRO A N 1
ATOM 2862 C CA . PRO A 1 385 ? 8.728 -11.408 19.392 1.00 22.26 385 PRO A CA 1
ATOM 2863 C C . PRO A 1 385 ? 7.534 -10.813 18.625 1.00 25.17 385 PRO A C 1
ATOM 2864 O O . PRO A 1 385 ? 7.071 -9.708 18.916 1.00 24.48 385 PRO A O 1
ATOM 2868 N N . SER A 1 386 ? 7.036 -11.538 17.617 1.00 23.52 386 SER A N 1
ATOM 2869 C CA . SER A 1 386 ? 5.849 -11.131 16.871 1.00 26.03 386 SER A CA 1
ATOM 2870 C C . SER A 1 386 ? 4.596 -11.154 17.761 1.00 23.31 386 SER A C 1
ATOM 2871 O O . SER A 1 386 ? 3.662 -10.392 17.556 1.00 25.61 386 SER A O 1
ATOM 2874 N N . THR A 1 387 ? 4.590 -12.088 18.703 1.00 23.29 387 THR A N 1
ATOM 2875 C CA . THR A 1 387 ? 3.597 -12.286 19.738 1.00 23.32 387 THR A CA 1
ATOM 2876 C C . THR A 1 387 ? 4.310 -12.985 20.903 1.00 21.72 387 THR A C 1
ATOM 2877 O O . THR A 1 387 ? 5.332 -13.661 20.675 1.00 21.45 387 THR A O 1
ATOM 2881 N N . LEU A 1 388 ? 3.816 -12.811 22.136 1.00 20.88 388 LEU A N 1
ATOM 2882 C CA . LEU A 1 388 ? 4.399 -13.433 23.288 1.00 22.45 388 LEU A CA 1
ATOM 2883 C C . LEU A 1 388 ? 3.303 -13.759 24.299 1.00 24.00 388 LEU A C 1
ATOM 2884 O O . LEU A 1 388 ? 3.130 -13.084 25.325 1.00 20.96 388 LEU A O 1
ATOM 2889 N N . PRO A 1 389 ? 2.527 -14.837 24.040 1.00 23.25 389 PRO A N 1
ATOM 2890 C CA . PRO A 1 389 ? 1.541 -15.312 24.996 1.00 23.16 389 PRO A CA 1
ATOM 2891 C C . PRO A 1 389 ? 2.274 -15.794 26.247 1.00 21.86 389 PRO A C 1
ATOM 2892 O O . PRO A 1 389 ? 3.164 -16.661 26.132 1.00 22.63 389 PRO A O 1
ATOM 2896 N N . LEU A 1 390 ? 1.873 -15.266 27.414 1.00 22.42 390 LEU A N 1
ATOM 2897 C CA . LEU A 1 390 ? 2.395 -15.624 28.692 1.00 23.77 390 LEU A CA 1
ATOM 2898 C C . LEU A 1 390 ? 1.298 -16.168 29.629 1.00 26.10 390 LEU A C 1
ATOM 2899 O O . LEU A 1 390 ? 0.139 -15.718 29.606 1.00 25.87 390 LEU A O 1
ATOM 2904 N N . ARG A 1 391 ? 1.704 -17.047 30.546 1.00 25.75 391 ARG A N 1
ATOM 2905 C CA . ARG A 1 391 ? 0.833 -17.533 31.592 1.00 28.84 391 ARG A CA 1
ATOM 2906 C C . ARG A 1 391 ? 1.314 -16.908 32.900 1.00 27.02 391 ARG A C 1
ATOM 2907 O O . ARG A 1 391 ? 2.484 -17.036 33.229 1.00 29.67 391 ARG A O 1
ATOM 2915 N N . ALA A 1 392 ? 0.432 -16.148 33.571 1.00 24.85 392 ALA A N 1
ATOM 2916 C CA . ALA A 1 392 ? 0.697 -15.623 34.880 1.00 28.27 392 ALA A CA 1
ATOM 2917 C C . ALA A 1 392 ? -0.600 -15.071 35.480 1.00 33.44 392 ALA A C 1
ATOM 2918 O O . ALA A 1 392 ? -1.550 -14.728 34.750 1.00 35.05 392 ALA A O 1
ATOM 2920 N N . THR A 1 393 ? -0.568 -14.963 36.814 1.00 37.79 393 THR A N 1
ATOM 2921 C CA . THR A 1 393 ? -1.618 -14.431 37.672 1.00 44.52 393 THR A CA 1
ATOM 2922 C C . THR A 1 393 ? -1.224 -13.046 38.173 1.00 38.47 393 THR A C 1
ATOM 2923 O O . THR A 1 393 ? -0.143 -12.898 38.716 1.00 37.63 393 THR A O 1
ATOM 2927 N N . VAL A 1 394 ? -2.151 -12.088 38.105 1.00 36.00 394 VAL A N 1
ATOM 2928 C CA . VAL A 1 394 ? -1.879 -10.742 38.566 1.00 42.96 394 VAL A CA 1
ATOM 2929 C C . VAL A 1 394 ? -2.238 -10.614 40.053 1.00 51.32 394 VAL A C 1
ATOM 2930 O O . VAL A 1 394 ? -3.213 -11.210 40.531 1.00 51.01 394 VAL A O 1
ATOM 2934 N N . ALA A 1 395 ? -1.408 -9.852 40.777 1.00 60.05 395 ALA A N 1
ATOM 2935 C CA . ALA A 1 395 ? -1.736 -9.252 42.076 1.00 65.32 395 ALA A CA 1
ATOM 2936 C C . ALA A 1 395 ? -1.898 -7.735 41.881 1.00 66.62 395 ALA A C 1
ATOM 2937 O O . ALA A 1 395 ? -1.044 -7.096 41.266 1.00 62.27 395 ALA A O 1
ATOM 2939 N N . SER A 1 396 ? -3.004 -7.174 42.391 1.00 66.01 396 SER A N 1
ATOM 2940 C CA . SER A 1 396 ? -3.350 -5.757 42.207 1.00 69.84 396 SER A CA 1
ATOM 2941 C C . SER A 1 396 ? -2.193 -4.850 42.668 1.00 72.24 396 SER A C 1
ATOM 2942 O O . SER A 1 396 ? -1.310 -5.270 43.440 1.00 63.81 396 SER A O 1
ATOM 2945 N N . ALA A 1 397 ? -2.205 -3.607 42.162 1.00 77.54 397 ALA A N 1
ATOM 2946 C CA . ALA A 1 397 ? -1.100 -2.640 42.305 1.00 76.32 397 ALA A CA 1
ATOM 2947 C C . ALA A 1 397 ? -0.872 -2.336 43.787 1.00 78.38 397 ALA A C 1
ATOM 2948 O O . ALA A 1 397 ? 0.251 -2.053 44.187 1.00 85.58 397 ALA A O 1
#

Foldseek 3Di:
DLQEDELLDVVCLQPVLVVLVVNVVPDQWGAYPPLRFIEGFAQVQLQVQLAPCVFWPLLQQVSVDDPPADDPPVQDAALSRDGPPVSVVLVVLLCQLLDPVVLVVCLVVLLVVLQVLLVVCAPHQKDWCLVSPLQPSQQVSLCVQQVPDPVCSVLSSLLLVLLCVSVNVSLVVLLVVVLVVLVVCVVPNDSHSSVSQQVGADPNDHDDPSSSSNHSVCCSNVTRQQLSQLQQLLLLVCQVVVVVLVVCLVPVVLQLLSSLLSCLQVQQFQWHWIFGQAFDAGPNRTDHHGHIYIHGLNSNSQHCVVFNVSNDRDSPGDSPPRQSQHDPPPRNSCPSNSSSSNSSNSSQCSHFWDDKHWPDNRFQFDSDSGGTHGPITMMGTHGHRD

Solvent-accessible surface area: 16750 Å² total; per-residue (Å²): 105,28,60,52,6,66,15,100,27,113,60,17,36,154,42,4,13,61,28,0,35,94,0,36,132,79,15,1,14,2,101,0,64,121,71,21,33,24,1,0,0,75,20,124,22,0,14,148,1,5,98,34,23,124,8,6,2,3,58,3,52,58,44,47,84,62,103,87,24,82,107,78,136,87,36,41,73,27,14,50,36,20,42,71,101,177,6,36,85,20,54,69,12,0,44,54,1,6,26,100,174,47,3,64,117,31,50,92,86,0,73,79,3,0,47,100,25,0,42,54,1,132,92,83,71,56,5,38,0,8,108,44,0,1,50,22,0,3,16,43,1,9,2,51,13,0,18,11,27,112,120,84,73,78,29,2,109,76,4,6,62,41,27,87,117,86,48,61,111,0,17,84,50,0,29,66,36,0,44,88,9,4,85,46,45,157,144,85,88,70,131,15,7,0,6,39,1,34,72,9,103,47,147,64,51,98,17,83,54,15,46,0,11,7,7,0,18,13,16,2,92,58,27,16,57,35,8,19,0,2,0,0,0,0,3,5,1,0,22,72,49,88,149,34,9,55,36,0,49,96,66,63,89,34,0,68,39,0,2,35,0,0,3,1,30,12,0,7,18,2,4,22,8,9,34,0,56,83,84,25,63,5,46,151,68,155,0,47,42,150,19,25,0,0,0,2,2,0,0,0,0,14,9,65,100,81,1,101,92,16,86,135,4,18,2,125,37,89,19,150,35,23,3,9,24,10,45,67,59,31,73,46,29,20,1,56,14,11,82,20,4,0,46,0,0,0,32,3,2,4,62,11,5,34,126,11,111,34,70,56,154,139,22,48,41,25,124,37,9,52,31,15,10,10,59,51,3,44,1,116,4,86,31,60,84,90

Nearest PDB structures (foldseek):
  6gmf-assembly1_A  TM=1.003E+00  e=3.920E-65  Chondromyces apiculatus DSM 436
  5ofq-assembly4_D  TM=9.197E-01  e=1.772E-31  Priestia megaterium DSM 319
  7y98-assembly1_A  TM=9.259E-01  e=1.515E-30  Bacillus sonorensis L12
  5z9j-assembly4_D  TM=9.306E-01  e=1.618E-27  Streptomyces himastatinicus ATCC 53653
  7smz-assembly2_B  TM=8.838E-01  e=3.531E-27  Mycobacterium marinum ATCC BAA-535

CATH classification: 1.10.630.10

Sequence (386 aa):
MIADIDITAPEVLRNPYALFAELRRTSAVGRLQPQGFMAVGRYQDVARVLHDAKGFSNRGWAASLPRGVKWDTSMPPSIVQVDPPRHGKLRTLVTKAFTPRTVAQLEPRIRDIAHELVDGLRGKSTFEATVEVTVPMMPMIVIAEMLGVAPERRADFKRWSDDMVAQLERSTQEFYAYFSEVLEERRREPREDLISQLLAAEVDGEKLTAGEVLSFANTLLIAGNETTTSSLIGNALVALTDHPEQLAAAQADLSLVPAVVEEVLRYESPAQCIFRQTMTDVEIGDERIPARSVVLPLLASANRDESRFPDPDRFDIHRDTKGHLAFGLDIHFCIGAPLARLEAKVMLEVLLARLGDIQRVSSSQEVSWSPSFFIRSSPSTLPLRATVASA

Organism: NCBI:txid1192034

B-factor: mean 26.49, std 9.43, range [13.37, 85.58]

Secondary structure (DSSP, 8-state):
-TTSB-TT-HHHHH-HHHHHHHHHHH-SEEEBTTT--EEE-SHHHHHHHHH-TTTEEGGGGGGGSPSS----TTSPPPGGG--TTHHHHHHHHHTTTS-HHHHHHTHHHHHHHHHHHHHTTTT-SEEEHIIIIITHHHHHHHHHHTT--GGGHHHHHHHHHHH--HHHHHHHHHHHHHHHHHHHHHHS--SSHHHHHHH-EETTEE--HHHHHHHHHHHHHHHHHHHHHHHHHHHHHHHHSHHHHHHHHH-GGGHHHHHHHHHHHT-SB----EEESS-EEETTEEE-TT-EEEE-HHHHHT-TTTSSSTTS--TTS--TT--TT--GGG--TTHHHHHHHHHHHHHHHHHHB-S-EES-SS--B-S-SSB--BS--EEE--B---